Protein AF-X6MW07-F1 (afdb_monomer_lite)

Secondary structure (DSSP, 8-state):
-HHHHHHHHHHHHHHHS-GGGHHHHHHHHTHHHHHHH-TT----HHHHHHHHT----THHHHHHHHHHHHHHHHT--TTTTS------SS--TTSEEEEE--TTSHHHHHHHHHHHHTPPP-TTTEEE--TT--HHHHHHHHHHHHHHHHH-TT--PPPPEEEEE-GGGS-HHHHHHHHHHHIIIII-HHHHTT-TT-EEEEEES-TTSHHHHHTGGG----------S--HHHHHH-S--TTS-TT--S----SEEEE--SSTTSSHHHHHHHHHHHHHHH-S-EEEEEEEE-SSS--HHHHHHHHTTTSS--SSSGGG--HHHHHHHHHHTT--TT-EEEEEEEE-TT--TTHHHHHHHHHTS-EEE-SS-EEE--TTEEEEEE--S--TT-SS-HHHHHHHHHTTS----B-SPPPP--HHHHHHHHHHHHHHHTTTTSPP-HHHHHHHHHH-SS--------TTS-----HHHHHHHHHHH-HHHHHS-HHHHHHHHHHHHHHHHHHHH-HHHHTT-HHHHHHHHHHHHHHHHHHHHHT--HHHHHHHTT-TTHHHHHHHH--SPP----HHHHHT--S-----HHHHHHHHHHHHHHTT--GGGGGGTTSS--------

Structure (mmCIF, N/CA/C/O backbone):
data_AF-X6MW07-F1
#
_entry.id   AF-X6MW07-F1
#
loop_
_atom_site.group_PDB
_atom_site.id
_atom_site.type_symbol
_atom_site.label_atom_id
_atom_site.label_alt_id
_atom_site.label_comp_id
_atom_site.label_asym_id
_atom_site.label_entity_id
_atom_site.label_seq_id
_atom_site.pdbx_PDB_ins_code
_atom_site.Cartn_x
_atom_site.Cartn_y
_atom_site.Cartn_z
_atom_site.occupancy
_atom_site.B_iso_or_equiv
_atom_site.auth_seq_id
_atom_site.auth_comp_id
_atom_site.auth_asym_id
_atom_site.auth_atom_id
_atom_site.pdbx_PDB_model_num
ATOM 1 N N . MET A 1 1 ? 11.505 -10.870 -19.559 1.00 72.50 1 MET A N 1
ATOM 2 C CA . MET A 1 1 ? 10.864 -11.626 -20.668 1.00 72.50 1 MET A CA 1
ATOM 3 C C . MET A 1 1 ? 9.496 -12.184 -20.262 1.00 72.50 1 MET A C 1
ATOM 5 O O . MET A 1 1 ? 8.553 -12.052 -21.036 1.00 72.50 1 MET A O 1
ATOM 9 N N . ASN A 1 2 ? 9.369 -12.774 -19.064 1.00 83.75 2 ASN A N 1
ATOM 10 C CA . ASN A 1 2 ? 8.123 -13.396 -18.584 1.00 83.75 2 ASN A CA 1
ATOM 11 C C . ASN A 1 2 ? 6.935 -12.424 -18.538 1.00 83.75 2 ASN A C 1
ATOM 13 O O . ASN A 1 2 ? 5.861 -12.758 -19.025 1.00 83.75 2 ASN A O 1
ATOM 17 N N . GLU A 1 3 ? 7.149 -11.204 -18.037 1.00 86.38 3 GLU A N 1
ATOM 18 C CA . GLU A 1 3 ? 6.115 -10.163 -17.968 1.00 86.38 3 GLU A CA 1
ATOM 19 C C . GLU A 1 3 ? 5.529 -9.830 -19.350 1.00 86.38 3 GLU A C 1
ATOM 21 O O . GLU A 1 3 ? 4.316 -9.815 -19.522 1.00 86.38 3 GLU A O 1
ATOM 26 N N . MET A 1 4 ? 6.377 -9.647 -20.371 1.00 87.44 4 MET A N 1
ATOM 27 C CA . MET A 1 4 ? 5.910 -9.360 -21.735 1.00 87.44 4 MET A CA 1
ATOM 28 C C . MET A 1 4 ? 5.105 -10.520 -22.323 1.00 87.44 4 MET A C 1
ATOM 30 O O . MET A 1 4 ? 4.087 -10.299 -22.969 1.00 87.44 4 MET A O 1
ATOM 34 N N . GLN A 1 5 ? 5.549 -11.761 -22.107 1.00 88.25 5 GLN A N 1
ATOM 35 C CA . GLN A 1 5 ? 4.816 -12.941 -22.573 1.00 88.25 5 GLN A CA 1
ATOM 36 C C . GLN A 1 5 ? 3.463 -13.074 -21.875 1.00 88.25 5 GLN A C 1
ATOM 38 O O . GLN A 1 5 ? 2.484 -13.468 -22.505 1.00 88.25 5 GLN A O 1
ATOM 43 N N . GLN A 1 6 ? 3.404 -12.746 -20.585 1.00 89.69 6 GLN A N 1
ATOM 44 C CA . GLN A 1 6 ? 2.161 -12.758 -19.832 1.00 89.69 6 GLN A CA 1
ATOM 45 C C . GLN A 1 6 ? 1.206 -11.662 -20.315 1.00 89.69 6 GLN A C 1
ATOM 47 O O . GLN A 1 6 ? 0.035 -11.939 -20.548 1.00 89.69 6 GLN A O 1
ATOM 52 N N . LEU A 1 7 ? 1.722 -10.463 -20.588 1.00 91.00 7 LEU A N 1
ATOM 53 C CA . LEU A 1 7 ? 0.938 -9.356 -21.127 1.00 91.00 7 LEU A CA 1
ATOM 54 C C . LEU A 1 7 ? 0.335 -9.679 -22.501 1.00 91.00 7 LEU A C 1
ATOM 56 O O . LEU A 1 7 ? -0.823 -9.358 -22.742 1.00 91.00 7 LEU A O 1
ATOM 60 N N . VAL A 1 8 ? 1.084 -10.361 -23.376 1.00 92.31 8 VAL A N 1
ATOM 61 C CA . VAL A 1 8 ? 0.562 -10.880 -24.655 1.00 92.31 8 VAL A CA 1
ATOM 62 C C . VAL A 1 8 ? -0.608 -11.837 -24.413 1.00 92.31 8 VAL A C 1
ATOM 64 O O . VAL A 1 8 ? -1.676 -11.642 -24.984 1.00 92.31 8 VAL A O 1
ATOM 67 N N . LYS A 1 9 ? -0.453 -12.816 -23.509 1.00 92.19 9 LYS A N 1
ATOM 68 C CA . LYS A 1 9 ? -1.532 -13.763 -23.171 1.00 92.19 9 LYS A CA 1
ATOM 69 C C . LYS A 1 9 ? -2.768 -13.064 -22.609 1.00 92.19 9 LYS A C 1
ATOM 71 O O . LYS A 1 9 ? -3.886 -13.459 -22.928 1.00 92.19 9 LYS A O 1
ATOM 76 N N . ASP A 1 10 ? -2.577 -12.057 -21.762 1.00 93.94 10 ASP A N 1
ATOM 77 C CA . ASP A 1 10 ? -3.684 -11.310 -21.172 1.00 93.94 10 ASP A CA 1
ATOM 78 C C . ASP A 1 10 ? -4.391 -10.441 -22.221 1.00 93.94 10 ASP A C 1
ATOM 80 O O . ASP A 1 10 ? -5.620 -10.409 -22.242 1.00 93.94 10 ASP A O 1
ATOM 84 N N . LEU A 1 11 ? -3.656 -9.811 -23.144 1.00 94.75 11 LEU A N 1
ATOM 85 C CA . LEU A 1 11 ? -4.240 -9.096 -24.283 1.00 94.75 11 LEU A CA 1
ATOM 86 C C . LEU A 1 11 ? -5.064 -10.033 -25.174 1.00 94.75 11 LEU A C 1
ATOM 88 O O . LEU A 1 11 ? -6.227 -9.730 -25.438 1.00 94.75 11 LEU A O 1
ATOM 92 N N . ASP A 1 12 ? -4.497 -11.175 -25.576 1.00 93.94 12 ASP A N 1
ATOM 93 C CA . ASP A 1 12 ? -5.171 -12.189 -26.399 1.00 93.94 12 ASP A CA 1
ATOM 94 C C . ASP A 1 12 ? -6.454 -12.688 -25.732 1.00 93.94 12 ASP A C 1
ATOM 96 O O . ASP A 1 12 ? -7.514 -12.760 -26.359 1.00 93.94 12 ASP A O 1
ATOM 100 N N . TYR A 1 13 ? -6.381 -12.975 -24.431 1.00 94.62 13 TYR A N 1
ATOM 101 C CA . TYR A 1 13 ? -7.536 -13.399 -23.655 1.00 94.62 13 TYR A CA 1
ATOM 102 C C . TYR A 1 13 ? -8.627 -12.325 -23.609 1.00 94.62 13 TYR A C 1
ATOM 104 O O . TYR A 1 13 ? -9.806 -12.621 -23.808 1.00 94.62 13 TYR A O 1
ATOM 112 N N . ILE A 1 14 ? -8.256 -11.067 -23.362 1.00 96.00 14 ILE A N 1
ATOM 113 C CA . ILE A 1 14 ? -9.217 -9.966 -23.270 1.00 96.00 14 ILE A CA 1
ATOM 114 C C . ILE A 1 14 ? -9.922 -9.758 -24.611 1.00 96.00 14 ILE A C 1
ATOM 116 O O . ILE A 1 14 ? -11.151 -9.709 -24.642 1.00 96.00 14 ILE A O 1
ATOM 120 N N . VAL A 1 15 ? -9.183 -9.692 -25.725 1.00 95.38 15 VAL A N 1
ATOM 121 C CA . VAL A 1 15 ? -9.785 -9.425 -27.045 1.00 95.38 15 VAL A CA 1
ATOM 122 C C . VAL A 1 15 ? -10.627 -10.586 -27.583 1.00 95.38 15 VAL A C 1
ATOM 124 O O . VAL A 1 15 ? -11.489 -10.353 -28.436 1.00 95.38 15 VAL A O 1
ATOM 127 N N . ALA A 1 16 ? -10.406 -11.807 -27.078 1.00 94.25 16 ALA A N 1
ATOM 128 C CA . ALA A 1 16 ? -11.223 -12.984 -27.371 1.00 94.25 16 ALA A CA 1
ATOM 129 C C . ALA A 1 16 ? -12.599 -12.959 -26.678 1.00 94.25 16 ALA A C 1
ATOM 131 O O . ALA A 1 16 ? -13.524 -13.632 -27.133 1.00 94.25 16 ALA A O 1
ATOM 132 N N . ASN A 1 17 ? -12.753 -12.180 -25.602 1.00 94.62 17 ASN A N 1
ATOM 133 C CA . ASN A 1 17 ? -14.025 -11.991 -24.908 1.00 94.62 17 ASN A CA 1
ATOM 134 C C . ASN A 1 17 ? -14.870 -10.870 -25.541 1.00 94.62 17 ASN A C 1
ATOM 136 O O . ASN A 1 17 ? -14.386 -10.058 -26.338 1.00 94.62 17 ASN A O 1
ATOM 140 N N . GLU A 1 18 ? -16.152 -10.804 -25.169 1.00 93.56 18 GLU A N 1
ATOM 141 C CA . GLU A 1 18 ? -17.053 -9.735 -25.608 1.00 93.56 18 GLU A CA 1
ATOM 142 C C . GLU A 1 18 ? -16.561 -8.354 -25.150 1.00 93.56 18 GLU A C 1
ATOM 144 O O . GLU A 1 18 ? -16.047 -8.188 -24.041 1.00 93.56 18 GLU A O 1
ATOM 149 N N . THR A 1 19 ? -16.775 -7.336 -25.989 1.00 94.19 19 THR A N 1
ATOM 150 C CA . THR A 1 19 ? -16.270 -5.970 -25.764 1.00 94.19 19 THR A CA 1
ATOM 151 C C . THR A 1 19 ? -16.767 -5.342 -24.466 1.00 94.19 19 THR A C 1
ATOM 153 O O . THR A 1 19 ? -16.089 -4.488 -23.907 1.00 94.19 19 THR A O 1
ATOM 156 N N . GLN A 1 20 ? -17.919 -5.778 -23.947 1.00 93.31 20 GLN A N 1
ATOM 157 C CA . GLN A 1 20 ? -18.452 -5.295 -22.671 1.00 93.31 20 GLN A CA 1
ATOM 158 C C . GLN A 1 20 ? -17.577 -5.661 -21.457 1.00 93.31 20 GLN A C 1
ATOM 160 O O . GLN A 1 20 ? -17.646 -4.984 -20.435 1.00 93.31 20 GLN A O 1
ATOM 165 N N . TYR A 1 21 ? -16.728 -6.690 -21.568 1.00 93.81 21 TYR A N 1
ATOM 166 C CA . TYR A 1 21 ? -15.817 -7.118 -20.497 1.00 93.81 21 TYR A CA 1
ATOM 167 C C . TYR A 1 21 ? -14.394 -6.574 -20.649 1.00 93.81 21 TYR A C 1
ATOM 169 O O . TYR A 1 21 ? -13.555 -6.768 -19.768 1.00 93.81 21 TYR A O 1
ATOM 177 N N . TRP A 1 22 ? -14.097 -5.895 -21.756 1.00 95.31 22 TRP A N 1
ATOM 178 C CA . TRP A 1 22 ? -12.753 -5.393 -22.027 1.00 95.31 22 TRP A CA 1
ATOM 179 C C . TRP A 1 22 ? -12.302 -4.390 -20.975 1.00 95.31 22 TRP A C 1
ATOM 181 O O . TRP A 1 22 ? -11.199 -4.508 -20.445 1.00 95.31 22 TRP A O 1
ATOM 191 N N . ASP A 1 23 ? -13.172 -3.450 -20.620 1.00 94.44 23 ASP A N 1
ATOM 192 C CA . ASP A 1 23 ? -12.853 -2.391 -19.665 1.00 94.44 23 ASP A CA 1
ATOM 193 C C . ASP A 1 23 ? -12.492 -2.953 -18.287 1.00 94.44 23 ASP A C 1
ATOM 195 O O . ASP A 1 23 ? -11.492 -2.544 -17.702 1.00 94.44 23 ASP A O 1
ATOM 199 N N . ILE A 1 24 ? -13.271 -3.918 -17.790 1.00 95.06 24 ILE A N 1
ATOM 200 C CA . ILE A 1 24 ? -13.089 -4.498 -16.453 1.00 95.06 24 ILE A CA 1
ATOM 201 C C . ILE A 1 24 ? -11.894 -5.449 -16.365 1.00 95.06 24 ILE A C 1
ATOM 203 O O . ILE A 1 24 ? -11.223 -5.507 -15.339 1.00 95.06 24 ILE A O 1
ATOM 207 N N . LEU A 1 25 ? -11.596 -6.205 -17.422 1.00 95.94 25 LEU A N 1
ATOM 208 C CA . LEU A 1 25 ? -10.403 -7.048 -17.429 1.00 95.94 25 LEU A CA 1
ATOM 209 C C . LEU A 1 25 ? -9.151 -6.178 -17.592 1.00 95.94 25 LEU A C 1
ATOM 211 O O . LEU A 1 25 ? -8.184 -6.298 -16.838 1.00 95.94 25 LEU A O 1
ATOM 215 N N . SER A 1 26 ? -9.181 -5.249 -18.544 1.00 95.75 26 SER A N 1
ATOM 216 C CA . SER A 1 26 ? -8.020 -4.424 -18.858 1.00 95.75 26 SER A CA 1
ATOM 217 C C . SER A 1 26 ? -7.656 -3.428 -17.760 1.00 95.75 26 SER A C 1
ATOM 219 O O . SER A 1 26 ? -6.470 -3.138 -17.604 1.00 95.75 26 SER A O 1
ATOM 221 N N . SER A 1 27 ? -8.615 -2.961 -16.951 1.00 94.81 27 SER A N 1
ATOM 222 C CA . SER A 1 27 ? -8.353 -2.057 -15.822 1.00 94.81 27 SER A CA 1
ATOM 223 C C . SER A 1 27 ? -7.400 -2.641 -14.779 1.00 94.81 27 SER A C 1
ATOM 225 O O . SER A 1 27 ? -6.695 -1.873 -14.127 1.00 94.81 27 SER A O 1
ATOM 227 N N . LYS A 1 28 ? -7.344 -3.974 -14.638 1.00 93.94 28 LYS A N 1
ATOM 228 C CA . LYS A 1 28 ? -6.365 -4.661 -13.781 1.00 93.94 28 LYS A CA 1
ATOM 229 C C . LYS A 1 28 ? -5.136 -5.132 -14.553 1.00 93.94 28 LYS A C 1
ATOM 231 O O . LYS A 1 28 ? -4.023 -4.929 -14.087 1.00 93.94 28 LYS A O 1
ATOM 236 N N . TYR A 1 29 ? -5.323 -5.767 -15.709 1.00 94.62 29 TYR A N 1
ATOM 237 C CA . TYR A 1 29 ? -4.236 -6.521 -16.347 1.00 94.62 29 TYR A CA 1
ATOM 238 C C . TYR A 1 29 ? -3.437 -5.740 -17.390 1.00 94.62 29 TYR A C 1
ATOM 240 O O . TYR A 1 29 ? -2.322 -6.136 -17.696 1.00 94.62 29 TYR A O 1
ATOM 248 N N . ILE A 1 30 ? -3.967 -4.643 -17.941 1.00 95.25 30 ILE A N 1
ATOM 249 C CA . ILE A 1 30 ? -3.314 -3.894 -19.032 1.00 95.25 30 ILE A CA 1
ATOM 250 C C . ILE A 1 30 ? -3.020 -2.453 -18.614 1.00 95.25 30 ILE A C 1
ATOM 252 O O . ILE A 1 30 ? -1.904 -1.964 -18.787 1.00 95.25 30 ILE A O 1
ATOM 256 N N . VAL A 1 31 ? -4.011 -1.763 -18.045 1.00 95.19 31 VAL A N 1
ATOM 257 C CA . VAL A 1 31 ? -3.924 -0.337 -17.703 1.00 95.19 31 VAL A CA 1
ATOM 258 C C . VAL A 1 31 ? -2.749 -0.029 -16.763 1.00 95.19 31 VAL A C 1
ATOM 260 O O . VAL A 1 31 ? -1.999 0.887 -17.099 1.00 95.19 31 VAL A O 1
ATOM 263 N N . PRO A 1 32 ? -2.479 -0.790 -15.681 1.00 94.00 32 PRO A N 1
ATOM 264 C CA . PRO A 1 32 ? -1.323 -0.520 -14.820 1.00 94.00 32 PRO A CA 1
ATOM 265 C C . PRO A 1 32 ? 0.025 -0.578 -15.550 1.00 94.00 32 PRO A C 1
ATOM 267 O O . PRO A 1 32 ? 0.938 0.168 -15.199 1.00 94.00 32 PRO A O 1
ATOM 270 N N . PHE A 1 33 ? 0.160 -1.410 -16.589 1.00 91.62 33 PHE A N 1
ATOM 271 C CA . PHE A 1 33 ? 1.374 -1.465 -17.411 1.00 91.62 33 PHE A CA 1
ATOM 272 C C . PHE A 1 33 ? 1.490 -0.245 -18.322 1.00 91.62 33 PHE A C 1
ATOM 274 O O . PHE A 1 33 ? 2.561 0.353 -18.422 1.00 91.62 33 PHE A O 1
ATOM 281 N N . LEU A 1 34 ? 0.384 0.168 -18.948 1.00 92.56 34 LEU A N 1
ATOM 282 C CA . LEU A 1 34 ? 0.344 1.391 -19.756 1.00 92.56 34 LEU A CA 1
ATOM 283 C C . LEU A 1 34 ? 0.649 2.632 -18.907 1.00 92.56 34 LEU A C 1
ATOM 285 O O . LEU A 1 34 ? 1.353 3.530 -19.362 1.00 92.56 34 LEU A O 1
ATOM 289 N N . GLN A 1 35 ? 0.201 2.642 -17.651 1.00 92.69 35 GLN A N 1
ATOM 290 C CA . GLN A 1 35 ? 0.446 3.723 -16.697 1.00 92.69 35 GLN A CA 1
ATOM 291 C C . GLN A 1 35 ? 1.916 3.873 -16.292 1.00 92.69 35 GLN A C 1
ATOM 293 O O . GLN A 1 35 ? 2.315 4.952 -15.854 1.00 92.69 35 GLN A O 1
ATOM 298 N N . ARG A 1 36 ? 2.757 2.849 -16.507 1.00 88.31 36 ARG A N 1
ATOM 299 C CA . ARG A 1 36 ? 4.215 3.013 -16.397 1.00 88.31 36 ARG A CA 1
ATOM 300 C C . ARG A 1 36 ? 4.767 3.954 -17.471 1.00 88.31 36 ARG A C 1
ATOM 302 O O . ARG A 1 36 ? 5.727 4.662 -17.193 1.00 88.31 36 ARG A O 1
ATOM 309 N N . LEU A 1 37 ? 4.177 3.937 -18.671 1.00 86.56 37 LEU A N 1
ATOM 310 C CA . LEU A 1 37 ? 4.594 4.736 -19.831 1.00 86.56 37 LEU A CA 1
ATOM 311 C C . LEU A 1 37 ? 3.934 6.121 -19.850 1.00 86.56 37 LEU A C 1
ATOM 313 O O . LEU A 1 37 ? 4.536 7.093 -20.302 1.00 86.56 37 LEU A O 1
ATOM 317 N N . ASP A 1 38 ? 2.690 6.215 -19.382 1.00 87.94 38 ASP A N 1
ATOM 318 C CA . ASP A 1 38 ? 1.949 7.469 -19.228 1.00 87.94 38 ASP A CA 1
ATOM 319 C C . ASP A 1 38 ? 0.938 7.350 -18.079 1.00 87.94 38 ASP A C 1
ATOM 321 O O . ASP A 1 38 ? -0.093 6.682 -18.197 1.00 87.94 38 ASP A O 1
ATOM 325 N N . TYR A 1 39 ? 1.213 8.046 -16.973 1.00 86.81 39 TYR A N 1
ATOM 326 C CA . TYR A 1 39 ? 0.398 7.988 -15.753 1.00 86.81 39 TYR A CA 1
ATOM 327 C C . TYR A 1 39 ? -1.045 8.489 -15.952 1.00 86.81 39 TYR A C 1
ATOM 329 O O . TYR A 1 39 ? -1.907 8.243 -15.106 1.00 86.81 39 TYR A O 1
ATOM 337 N N . GLN A 1 40 ? -1.327 9.217 -17.040 1.00 87.56 40 GLN A N 1
ATOM 338 C CA . GLN A 1 40 ? -2.657 9.762 -17.325 1.00 87.56 40 GLN A CA 1
ATOM 339 C C . GLN A 1 40 ? -3.604 8.737 -17.954 1.00 87.56 40 GLN A C 1
ATOM 341 O O . GLN A 1 40 ? -4.809 8.986 -18.020 1.00 87.56 40 GLN A O 1
ATOM 346 N N . ILE A 1 41 ? -3.097 7.588 -18.405 1.00 90.94 41 ILE A N 1
ATOM 347 C CA . ILE A 1 41 ? -3.918 6.566 -19.053 1.00 90.94 41 ILE A CA 1
ATOM 348 C C . ILE A 1 41 ? -4.901 5.971 -18.044 1.00 90.94 41 ILE A C 1
ATOM 350 O O . ILE A 1 41 ? -4.516 5.489 -16.985 1.00 90.94 41 ILE A O 1
ATOM 354 N N . GLN A 1 42 ? -6.187 6.000 -18.389 1.00 89.06 42 GLN A N 1
ATOM 355 C CA . GLN A 1 42 ? -7.288 5.412 -17.607 1.00 89.06 42 GLN A CA 1
ATOM 356 C C . GLN A 1 42 ? -8.153 4.462 -18.453 1.00 89.06 42 GLN A C 1
ATOM 358 O O . GLN A 1 42 ? -9.145 3.901 -17.977 1.00 89.06 42 GLN A O 1
ATOM 363 N N . ASP A 1 43 ? -7.816 4.318 -19.732 1.00 90.19 43 ASP A N 1
ATOM 364 C CA . ASP A 1 43 ? -8.540 3.523 -20.711 1.00 90.19 43 ASP A CA 1
ATOM 365 C C . ASP A 1 43 ? -7.542 2.848 -21.659 1.00 90.19 43 ASP A C 1
ATOM 367 O O . ASP A 1 43 ? -6.579 3.470 -22.105 1.00 90.19 43 ASP A O 1
ATOM 371 N N . SER A 1 44 ? -7.774 1.569 -21.942 1.00 93.81 44 SER A N 1
ATOM 372 C CA . SER A 1 44 ? -6.955 0.759 -22.843 1.00 93.81 44 SER A CA 1
ATOM 373 C C . SER A 1 44 ? -7.670 0.421 -24.156 1.00 93.81 44 SER A C 1
ATOM 375 O O . SER A 1 44 ? -7.094 -0.281 -24.985 1.00 93.81 44 SER A O 1
ATOM 377 N N . SER A 1 45 ? -8.883 0.938 -24.386 1.00 93.69 45 SER A N 1
ATOM 378 C CA . SER A 1 45 ? -9.713 0.647 -25.563 1.00 93.69 45 SER A CA 1
ATOM 379 C C . SER A 1 45 ? -8.945 0.751 -26.885 1.00 93.69 45 SER A C 1
ATOM 381 O O . SER A 1 45 ? -8.964 -0.183 -27.687 1.00 93.69 45 SER A O 1
ATOM 383 N N . GLN A 1 46 ? -8.189 1.836 -27.096 1.00 93.19 46 GLN A N 1
ATOM 384 C CA . GLN A 1 46 ? -7.355 2.011 -28.290 1.00 93.19 46 GLN A CA 1
ATOM 385 C C . GLN A 1 46 ? -6.311 0.893 -28.431 1.00 93.19 46 GLN A C 1
ATOM 387 O O . GLN A 1 46 ? -6.138 0.356 -29.522 1.00 93.19 46 GLN A O 1
ATOM 392 N N . VAL A 1 47 ? -5.630 0.534 -27.340 1.00 94.38 47 VAL A N 1
ATOM 393 C CA . VAL A 1 47 ? -4.617 -0.531 -27.331 1.00 94.38 47 VAL A CA 1
ATOM 394 C C . VAL A 1 47 ? -5.258 -1.880 -27.654 1.00 94.38 47 VAL A C 1
ATOM 396 O O . VAL A 1 47 ? -4.734 -2.604 -28.494 1.00 94.38 47 VAL A O 1
ATOM 399 N N . LEU A 1 48 ? -6.414 -2.190 -27.062 1.00 95.44 48 LEU A N 1
ATOM 400 C CA . LEU A 1 48 ? -7.141 -3.438 -27.310 1.00 95.44 48 LEU A CA 1
ATOM 401 C C . LEU A 1 48 ? -7.667 -3.535 -28.746 1.00 95.44 48 LEU A C 1
ATOM 403 O O . LEU A 1 48 ? -7.564 -4.590 -29.367 1.00 95.44 48 LEU A O 1
ATOM 407 N N . HIS A 1 49 ? -8.189 -2.442 -29.307 1.00 94.38 49 HIS A N 1
ATOM 408 C CA . HIS A 1 49 ? -8.613 -2.405 -30.707 1.00 94.38 49 HIS A CA 1
ATOM 409 C C . HIS A 1 49 ? -7.433 -2.555 -31.672 1.00 94.38 49 HIS A C 1
ATOM 411 O O . HIS A 1 49 ? -7.539 -3.291 -32.651 1.00 94.38 49 HIS A O 1
ATOM 417 N N . GLU A 1 50 ? -6.307 -1.883 -31.408 1.00 93.75 50 GLU A N 1
ATOM 418 C CA . GLU A 1 50 ? -5.092 -2.040 -32.214 1.00 93.75 50 GLU A CA 1
ATOM 419 C C . GLU A 1 50 ? -4.525 -3.462 -32.118 1.00 93.75 50 GLU A C 1
ATOM 421 O O . GLU A 1 50 ? -4.101 -3.995 -33.144 1.00 93.75 50 GLU A O 1
ATOM 426 N N . TRP A 1 51 ? -4.570 -4.078 -30.930 1.00 94.19 51 TRP A N 1
ATOM 427 C CA . TRP A 1 51 ? -4.145 -5.460 -30.695 1.00 94.19 51 TRP A CA 1
ATOM 428 C C . TRP A 1 51 ? -5.046 -6.476 -31.400 1.00 94.19 51 TRP A C 1
ATOM 430 O O . TRP A 1 51 ? -4.552 -7.330 -32.122 1.00 94.19 51 TRP A O 1
ATOM 440 N N . LYS A 1 52 ? -6.375 -6.351 -31.282 1.00 91.00 52 LYS A N 1
ATOM 441 C CA . LYS A 1 52 ? -7.344 -7.264 -31.921 1.00 91.00 52 LYS A CA 1
ATOM 442 C C . LYS A 1 52 ? -7.190 -7.347 -33.441 1.00 91.00 52 LYS A C 1
ATOM 444 O O . LYS A 1 52 ? -7.527 -8.361 -34.043 1.00 91.00 52 LYS A O 1
ATOM 449 N N . ASN A 1 53 ? -6.724 -6.270 -34.066 1.00 84.88 53 ASN A N 1
ATOM 450 C CA . ASN A 1 53 ? -6.512 -6.214 -35.510 1.00 84.88 53 ASN A CA 1
ATOM 451 C C . ASN A 1 53 ? -5.206 -6.888 -35.956 1.00 84.88 53 ASN A C 1
ATOM 453 O O . ASN A 1 53 ? -4.920 -6.919 -37.154 1.00 84.88 53 ASN A O 1
ATOM 457 N N . GLN A 1 54 ? -4.412 -7.397 -35.016 1.00 82.69 54 GLN A N 1
ATOM 458 C CA . GLN A 1 54 ? -3.194 -8.122 -35.308 1.00 82.69 54 GLN A CA 1
ATOM 459 C C . GLN A 1 54 ? -3.449 -9.624 -35.452 1.00 82.69 54 GLN A C 1
ATOM 461 O O . GLN A 1 54 ? -4.173 -10.225 -34.667 1.00 82.69 54 GLN A O 1
ATOM 466 N N . ASN A 1 55 ? -2.795 -10.242 -36.435 1.00 64.50 55 ASN A N 1
ATOM 467 C CA . ASN A 1 55 ? -2.780 -11.693 -36.631 1.00 64.50 55 ASN A CA 1
ATOM 468 C C . ASN A 1 55 ? -1.337 -12.193 -36.505 1.00 64.50 55 ASN A C 1
ATOM 470 O O . ASN A 1 55 ? -0.704 -12.545 -37.507 1.00 64.50 55 ASN A O 1
ATOM 474 N N . SER A 1 56 ? -0.784 -12.168 -35.294 1.00 65.88 56 SER A N 1
ATOM 475 C CA . SER A 1 56 ? 0.609 -12.544 -35.067 1.00 65.88 56 SER A CA 1
ATOM 476 C C . SER A 1 56 ? 0.759 -13.605 -33.980 1.00 65.88 56 SER A C 1
ATOM 478 O O . SER A 1 56 ? 0.287 -13.456 -32.859 1.00 65.88 56 SER A O 1
ATOM 480 N N . GLU A 1 57 ? 1.463 -14.687 -34.319 1.00 71.06 57 GLU A N 1
ATOM 481 C CA . GLU A 1 57 ? 1.888 -15.715 -33.368 1.00 71.06 57 GLU A CA 1
ATOM 482 C C . GLU A 1 57 ? 3.387 -15.564 -33.044 1.00 71.06 57 GLU A C 1
ATOM 484 O O . GLU A 1 57 ? 4.212 -15.199 -33.895 1.00 71.06 57 GLU A O 1
ATOM 489 N N . GLY A 1 58 ? 3.765 -15.890 -31.806 1.00 69.38 58 GLY A N 1
ATOM 490 C CA . GLY A 1 58 ? 5.160 -16.003 -31.373 1.00 69.38 58 GLY A CA 1
ATOM 491 C C . GLY A 1 58 ? 5.920 -14.670 -31.313 1.00 69.38 58 GLY A C 1
ATOM 492 O O . GLY A 1 58 ? 5.457 -13.688 -30.743 1.00 69.38 58 GLY A O 1
ATOM 493 N N . MET A 1 59 ? 7.136 -14.621 -31.875 1.00 65.44 59 MET A N 1
ATOM 494 C CA . MET A 1 59 ? 8.005 -13.425 -31.814 1.00 65.44 59 MET A CA 1
ATOM 495 C C . MET A 1 59 ? 7.421 -12.200 -32.532 1.00 65.44 59 MET A C 1
ATOM 497 O O . MET A 1 59 ? 7.808 -11.072 -32.227 1.00 65.44 59 MET A O 1
ATOM 501 N N . ARG A 1 60 ? 6.487 -12.396 -33.473 1.00 78.56 60 ARG A N 1
ATOM 502 C CA . ARG A 1 60 ? 5.797 -11.280 -34.137 1.00 78.56 60 ARG A CA 1
ATOM 503 C C . ARG A 1 60 ? 4.878 -10.529 -33.170 1.00 78.56 60 ARG A C 1
ATOM 505 O O . ARG A 1 60 ? 4.830 -9.305 -33.244 1.00 78.56 60 ARG A O 1
ATOM 512 N N . SER A 1 61 ? 4.283 -11.226 -32.201 1.00 84.31 61 SER A N 1
ATOM 513 C CA . SER A 1 61 ? 3.438 -10.629 -31.162 1.00 84.31 61 SER A CA 1
ATOM 514 C C . SER A 1 61 ? 4.234 -9.662 -30.275 1.00 84.31 61 SER A C 1
ATOM 516 O O . SER A 1 61 ? 3.746 -8.592 -29.926 1.00 84.31 61 SER A O 1
ATOM 518 N N . LEU A 1 62 ? 5.505 -9.967 -29.974 1.00 87.81 62 LEU A N 1
ATOM 519 C CA . LEU A 1 62 ? 6.378 -9.055 -29.217 1.00 87.81 62 LEU A CA 1
ATOM 520 C C . LEU A 1 62 ? 6.754 -7.799 -30.009 1.00 87.81 62 LEU A C 1
ATOM 522 O O . LEU A 1 62 ? 6.810 -6.706 -29.447 1.00 87.81 62 LEU A O 1
ATOM 526 N N . HIS A 1 63 ? 7.015 -7.945 -31.309 1.00 88.38 63 HIS A N 1
ATOM 527 C CA . HIS A 1 63 ? 7.298 -6.802 -32.173 1.00 88.38 63 HIS A CA 1
ATOM 528 C C . HIS A 1 63 ? 6.089 -5.863 -32.250 1.00 88.38 63 HIS A C 1
ATOM 530 O O . HIS A 1 63 ? 6.232 -4.654 -32.079 1.00 88.38 63 HIS A O 1
ATOM 536 N N . GLU A 1 64 ? 4.892 -6.411 -32.452 1.00 90.62 64 GLU A N 1
ATOM 537 C CA . GLU A 1 64 ? 3.661 -5.622 -32.517 1.00 90.62 64 GLU A CA 1
ATOM 538 C C . GLU A 1 64 ? 3.293 -4.986 -31.179 1.00 90.62 64 GLU A C 1
ATOM 540 O O . GLU A 1 64 ? 2.926 -3.808 -31.156 1.00 90.62 64 GLU A O 1
ATOM 545 N N . LEU A 1 65 ? 3.491 -5.699 -30.064 1.00 91.31 65 LEU A N 1
ATOM 546 C CA . LEU A 1 65 ? 3.374 -5.125 -28.723 1.00 91.31 65 LEU A CA 1
ATOM 547 C C . LEU A 1 65 ? 4.300 -3.911 -28.587 1.00 91.31 65 LEU A C 1
ATOM 549 O O . LEU A 1 65 ? 3.865 -2.834 -28.179 1.00 91.31 65 LEU A O 1
ATOM 553 N N . GLY A 1 66 ? 5.559 -4.061 -29.012 1.00 89.88 66 GLY A N 1
ATOM 554 C CA . GLY A 1 66 ? 6.537 -2.979 -29.058 1.00 89.88 66 GLY A CA 1
ATOM 555 C C . GLY A 1 66 ? 6.078 -1.795 -29.914 1.00 89.88 66 GLY A C 1
ATOM 556 O O . GLY A 1 66 ? 6.204 -0.648 -29.483 1.00 89.88 66 GLY A O 1
ATOM 557 N N . CYS A 1 67 ? 5.495 -2.041 -31.092 1.00 89.88 67 CYS A N 1
ATOM 558 C CA . CYS A 1 67 ? 4.951 -0.988 -31.953 1.00 89.88 67 CYS A CA 1
ATOM 559 C C . CYS A 1 67 ? 3.791 -0.234 -31.292 1.00 89.88 67 CYS A C 1
ATOM 561 O O . CYS A 1 67 ? 3.774 0.998 -31.316 1.00 89.88 67 CYS A O 1
ATOM 563 N N . ILE A 1 68 ? 2.831 -0.943 -30.693 1.00 92.12 68 ILE A N 1
ATOM 564 C CA . ILE A 1 68 ? 1.670 -0.330 -30.034 1.00 92.12 68 ILE A CA 1
ATOM 565 C C . ILE A 1 68 ? 2.130 0.493 -28.826 1.00 92.12 68 ILE A C 1
ATOM 567 O O . ILE A 1 68 ? 1.763 1.660 -28.686 1.00 92.12 68 ILE A O 1
ATOM 571 N N . PHE A 1 69 ? 3.008 -0.066 -27.992 1.00 90.25 69 PHE A N 1
ATOM 572 C CA . PHE A 1 69 ? 3.487 0.599 -26.779 1.00 90.25 69 PHE A CA 1
ATOM 573 C C . PHE A 1 69 ? 4.408 1.775 -27.108 1.00 90.25 69 PHE A C 1
ATOM 575 O O . PHE A 1 69 ? 4.400 2.785 -26.406 1.00 90.25 69 PHE A O 1
ATOM 582 N N . SER A 1 70 ? 5.146 1.706 -28.220 1.00 86.62 70 SER A N 1
ATOM 583 C CA . SER A 1 70 ? 5.897 2.847 -28.741 1.00 86.62 70 SER A CA 1
ATOM 584 C C . SER A 1 70 ? 4.970 4.017 -29.080 1.00 86.62 70 SER A C 1
ATOM 586 O O . SER A 1 70 ? 5.265 5.138 -28.677 1.00 86.62 70 SER A O 1
ATOM 588 N N . LYS A 1 71 ? 3.813 3.781 -29.718 1.00 88.75 71 LYS A N 1
ATOM 589 C CA . LYS A 1 71 ? 2.829 4.850 -29.983 1.00 88.75 71 LYS A CA 1
ATOM 590 C C . LYS A 1 71 ? 2.276 5.457 -28.697 1.00 88.75 71 LYS A C 1
ATOM 592 O O . LYS A 1 71 ? 2.115 6.673 -28.636 1.00 88.75 71 LYS A O 1
ATOM 597 N N . VAL A 1 72 ? 1.982 4.626 -27.694 1.00 89.12 72 VAL A N 1
ATOM 598 C CA . VAL A 1 72 ? 1.534 5.090 -26.371 1.00 89.12 72 VAL A CA 1
ATOM 599 C C . VAL A 1 72 ? 2.597 5.999 -25.759 1.00 89.12 72 VAL A C 1
ATOM 601 O O . VAL A 1 72 ? 2.311 7.141 -25.412 1.00 89.12 72 VAL A O 1
ATOM 604 N N . ARG A 1 73 ? 3.850 5.538 -25.735 1.00 83.50 73 ARG A N 1
ATOM 605 C CA . ARG A 1 73 ? 4.985 6.301 -25.212 1.00 83.50 73 ARG A CA 1
ATOM 606 C C . ARG A 1 73 ? 5.214 7.617 -25.959 1.00 83.50 73 ARG A C 1
ATOM 608 O O . ARG A 1 73 ? 5.473 8.623 -25.317 1.00 83.50 73 ARG A O 1
ATOM 615 N N . MET A 1 74 ? 5.103 7.635 -27.288 1.00 80.69 74 MET A N 1
ATOM 616 C CA . MET A 1 74 ? 5.278 8.857 -28.093 1.00 80.69 74 MET A CA 1
ATOM 617 C C . MET A 1 74 ? 4.196 9.914 -27.838 1.00 80.69 74 MET A C 1
ATOM 619 O O . MET A 1 74 ? 4.422 11.088 -28.108 1.00 80.69 74 MET A O 1
ATOM 623 N N . LYS A 1 75 ? 3.020 9.508 -27.346 1.00 84.00 75 LYS A N 1
ATOM 624 C CA . LYS A 1 75 ? 1.929 10.414 -26.956 1.00 84.00 75 LYS A CA 1
ATOM 625 C C . LYS A 1 75 ? 1.968 10.795 -25.473 1.00 84.00 75 LYS A C 1
ATOM 627 O O . LYS A 1 75 ? 1.146 11.607 -25.053 1.00 84.00 75 LYS A O 1
ATOM 632 N N . SER A 1 76 ? 2.867 10.181 -24.700 1.00 81.12 76 SER A N 1
ATOM 633 C CA . SER A 1 76 ? 2.963 10.380 -23.259 1.00 81.12 76 SER A CA 1
ATOM 634 C C . SER A 1 76 ? 3.314 11.822 -22.943 1.00 81.12 76 SER A C 1
ATOM 636 O O . SER A 1 76 ? 4.279 12.367 -23.474 1.00 81.12 76 SER A O 1
ATOM 638 N N . LYS A 1 77 ? 2.558 12.413 -22.018 1.00 76.00 77 LYS A N 1
ATOM 639 C CA . LYS A 1 77 ? 2.806 13.777 -21.531 1.00 76.00 77 LYS A CA 1
ATOM 640 C C . LYS A 1 77 ? 3.701 13.816 -20.299 1.00 76.00 77 LYS A C 1
ATOM 642 O O . LYS A 1 77 ? 3.770 14.837 -19.602 1.00 76.00 77 LYS A O 1
ATOM 647 N N . ASN A 1 78 ? 4.360 12.701 -19.982 1.00 74.31 78 ASN A N 1
ATOM 648 C CA . ASN A 1 78 ? 5.307 12.634 -18.880 1.00 74.31 78 ASN A CA 1
ATOM 649 C C . ASN A 1 78 ? 6.339 13.760 -19.040 1.00 74.31 78 ASN A C 1
ATOM 651 O O . ASN A 1 78 ? 7.056 13.831 -20.031 1.00 74.31 78 ASN A O 1
ATOM 655 N N . ASN A 1 79 ? 6.415 14.641 -18.040 1.00 62.25 79 ASN A N 1
ATOM 656 C CA . ASN A 1 79 ? 7.396 15.725 -17.950 1.00 62.25 79 ASN A CA 1
ATOM 657 C C . ASN A 1 79 ? 7.311 16.842 -19.023 1.00 62.25 79 ASN A C 1
ATOM 659 O O . ASN A 1 79 ? 8.213 17.678 -19.073 1.00 62.25 79 ASN A O 1
ATOM 663 N N . GLU A 1 80 ? 6.228 16.940 -19.810 1.00 64.38 80 GLU A N 1
ATOM 664 C CA . GLU A 1 80 ? 6.037 18.027 -20.800 1.00 64.38 80 GLU A CA 1
ATOM 665 C C . GLU A 1 80 ? 5.861 19.423 -20.164 1.00 64.38 80 GLU A C 1
ATOM 667 O O . GLU A 1 80 ? 6.316 20.423 -20.711 1.00 64.38 80 GLU A O 1
ATOM 672 N N . ASN A 1 81 ? 5.227 19.512 -18.988 1.00 54.31 81 ASN A N 1
ATOM 673 C CA . ASN A 1 81 ? 4.805 20.786 -18.374 1.00 54.31 81 ASN A CA 1
ATOM 674 C C . ASN A 1 81 ? 5.850 21.439 -17.447 1.00 54.31 81 ASN A C 1
ATOM 676 O O . ASN A 1 81 ? 5.515 22.328 -16.663 1.00 54.31 81 ASN A O 1
ATOM 680 N N . VAL A 1 82 ? 7.108 20.994 -17.473 1.00 54.47 82 VAL A N 1
ATOM 681 C CA . VAL A 1 82 ? 8.112 21.438 -16.496 1.00 54.47 82 VAL A CA 1
ATOM 682 C C . VAL A 1 82 ? 8.890 22.658 -17.017 1.00 54.47 82 VAL A C 1
ATOM 684 O O . VAL A 1 82 ? 9.512 22.554 -18.074 1.00 54.47 82 VAL A O 1
ATOM 687 N N . PRO A 1 83 ? 8.994 23.774 -16.266 1.00 51.84 83 PRO A N 1
ATOM 688 C CA . PRO A 1 83 ? 9.672 25.000 -16.712 1.00 51.84 83 PRO A CA 1
ATOM 689 C C . PRO A 1 83 ? 11.126 24.771 -17.161 1.00 51.84 83 PRO A C 1
ATOM 691 O O . PRO A 1 83 ? 11.896 24.114 -16.466 1.00 51.84 83 PRO A O 1
ATOM 694 N N . ASN A 1 84 ? 11.515 25.325 -18.316 1.00 48.53 84 ASN A N 1
ATOM 695 C CA . ASN A 1 84 ? 12.810 25.148 -19.007 1.00 48.53 84 ASN A CA 1
ATOM 696 C C . ASN A 1 84 ? 14.050 25.742 -18.296 1.00 48.53 84 ASN A C 1
ATOM 698 O O . ASN A 1 84 ? 14.988 26.191 -18.949 1.00 48.53 84 ASN A O 1
ATOM 702 N N . SER A 1 85 ? 14.109 25.752 -16.966 1.00 48.97 85 SER A N 1
ATOM 703 C CA . SER A 1 85 ? 15.305 26.176 -16.236 1.00 48.97 85 SER A CA 1
ATOM 704 C C . SER A 1 85 ? 16.218 24.981 -15.959 1.00 48.97 85 SER A C 1
ATOM 706 O O . SER A 1 85 ? 16.211 24.420 -14.867 1.00 48.97 85 SER A O 1
ATOM 708 N N . PHE A 1 86 ? 17.016 24.579 -16.950 1.00 48.94 86 PHE A N 1
ATOM 709 C CA . PHE A 1 86 ? 18.203 23.766 -16.683 1.00 48.94 86 PHE A CA 1
ATOM 710 C C . PHE A 1 86 ? 19.249 24.665 -16.024 1.00 48.94 86 PHE A C 1
ATOM 712 O O . PHE A 1 86 ? 19.999 25.354 -16.707 1.00 48.94 86 PHE A O 1
ATOM 719 N N . SER A 1 87 ? 19.297 24.680 -14.697 1.00 46.75 87 SER A N 1
ATOM 720 C CA . SER A 1 87 ? 20.451 25.229 -13.986 1.00 46.75 87 SER A CA 1
ATOM 721 C C . SER A 1 87 ? 20.884 24.247 -12.909 1.00 46.75 87 SER A C 1
ATOM 723 O O . SER A 1 87 ? 20.743 24.489 -11.716 1.00 46.75 87 SER A O 1
ATOM 725 N N . ILE A 1 88 ? 21.381 23.086 -13.341 1.00 52.56 88 ILE A N 1
ATOM 726 C CA . ILE A 1 88 ? 22.007 22.119 -12.440 1.00 52.56 88 ILE A CA 1
ATOM 727 C C . ILE A 1 88 ? 23.499 22.143 -12.737 1.00 52.56 88 ILE A C 1
ATOM 729 O O . ILE A 1 88 ? 23.956 21.596 -13.736 1.00 52.56 88 ILE A O 1
ATOM 733 N N . ALA A 1 89 ? 24.271 22.763 -11.849 1.00 52.12 89 ALA A N 1
ATOM 734 C CA . ALA A 1 89 ? 25.728 22.675 -11.879 1.00 52.12 89 ALA A CA 1
ATOM 735 C C . ALA A 1 89 ? 26.255 21.281 -11.445 1.00 52.12 89 ALA A C 1
ATOM 737 O O . ALA A 1 89 ? 27.447 21.019 -11.572 1.00 52.12 89 ALA A O 1
ATOM 738 N N . ALA A 1 90 ? 25.392 20.384 -10.939 1.00 66.62 90 ALA A N 1
ATOM 739 C CA . ALA A 1 90 ? 25.794 19.138 -10.273 1.00 66.62 90 ALA A CA 1
ATOM 740 C C . ALA A 1 90 ? 25.801 17.868 -11.156 1.00 66.62 90 ALA A C 1
ATOM 742 O O . ALA A 1 90 ? 26.764 17.103 -11.091 1.00 66.62 90 ALA A O 1
ATOM 743 N N . LEU A 1 91 ? 24.769 17.609 -11.972 1.00 79.88 91 LEU A N 1
ATOM 744 C CA . LEU A 1 91 ? 24.693 16.401 -12.805 1.00 79.88 91 LEU A CA 1
ATOM 745 C C . LEU A 1 91 ? 25.260 16.647 -14.201 1.00 79.88 91 LEU A C 1
ATOM 747 O O . LEU A 1 91 ? 24.927 17.637 -14.849 1.00 79.88 91 LEU A O 1
ATOM 751 N N . LYS A 1 92 ? 26.073 15.713 -14.697 1.00 81.88 92 LYS A N 1
ATOM 752 C CA . LYS A 1 92 ? 26.612 15.771 -16.059 1.00 81.88 92 LYS A CA 1
ATOM 753 C C . LYS A 1 92 ? 25.888 14.772 -16.953 1.00 81.88 92 LYS A C 1
ATOM 755 O O . LYS A 1 92 ? 25.813 13.587 -16.626 1.00 81.88 92 LYS A O 1
ATOM 760 N N . ALA A 1 93 ? 25.383 15.258 -18.081 1.00 81.44 93 ALA A N 1
ATOM 761 C CA . ALA A 1 93 ? 24.785 14.424 -19.116 1.00 81.44 93 ALA A CA 1
ATOM 762 C C . ALA A 1 93 ? 25.838 13.539 -19.805 1.00 81.44 93 ALA A C 1
ATOM 764 O O . ALA A 1 93 ? 27.032 13.851 -19.813 1.00 81.44 93 ALA A O 1
ATOM 765 N N . GLY A 1 94 ? 25.385 12.424 -20.377 1.00 80.50 94 GLY A N 1
ATOM 766 C CA . GLY A 1 94 ? 26.214 11.502 -21.155 1.00 80.50 94 GLY A CA 1
ATOM 767 C C . GLY A 1 94 ? 27.172 10.633 -20.337 1.00 80.50 94 GLY A C 1
ATOM 768 O O . GLY A 1 94 ? 27.958 9.881 -20.913 1.00 80.50 94 GLY A O 1
ATOM 769 N N . ARG A 1 95 ? 27.101 10.697 -19.003 1.00 84.56 95 ARG A N 1
ATOM 770 C CA . ARG A 1 95 ? 27.846 9.830 -18.081 1.00 84.56 95 ARG A CA 1
ATOM 771 C C . ARG A 1 95 ? 26.987 9.448 -16.868 1.00 84.56 95 ARG A C 1
ATOM 773 O O . ARG A 1 95 ? 26.064 10.195 -16.533 1.00 84.56 95 ARG A O 1
ATOM 780 N N . PRO A 1 96 ? 27.290 8.337 -16.172 1.00 89.94 96 PRO A N 1
ATOM 781 C CA . PRO A 1 96 ? 26.718 8.074 -14.855 1.00 89.94 96 PRO A CA 1
ATOM 782 C C . PRO A 1 96 ? 27.077 9.193 -13.867 1.00 89.94 96 PRO A C 1
ATOM 784 O O . PRO A 1 96 ? 28.127 9.820 -13.997 1.00 89.94 96 PRO A O 1
ATOM 787 N N . ASN A 1 97 ? 26.228 9.427 -12.868 1.00 90.44 97 ASN A N 1
ATOM 788 C CA . ASN A 1 97 ? 26.491 10.357 -11.767 1.00 90.44 97 ASN A CA 1
ATOM 789 C C . ASN A 1 97 ? 26.327 9.612 -10.437 1.00 90.44 97 ASN A C 1
ATOM 791 O O . ASN A 1 97 ? 25.233 9.141 -10.133 1.00 90.44 97 ASN A O 1
ATOM 795 N N . LEU A 1 98 ? 27.397 9.470 -9.653 1.00 91.94 98 LEU A N 1
ATOM 796 C CA . LEU A 1 98 ? 27.347 8.745 -8.377 1.00 91.94 98 LEU A CA 1
ATOM 797 C C . LEU A 1 98 ? 26.977 9.682 -7.228 1.00 91.94 98 LEU A C 1
ATOM 799 O O . LEU A 1 98 ? 27.769 10.536 -6.865 1.00 91.94 98 LEU A O 1
ATOM 803 N N . ILE A 1 99 ? 25.833 9.479 -6.588 1.00 89.25 99 ILE A N 1
ATOM 804 C CA . ILE A 1 99 ? 25.394 10.252 -5.426 1.00 89.25 99 ILE A CA 1
ATOM 805 C C . ILE A 1 99 ? 25.497 9.365 -4.193 1.00 89.25 99 ILE A C 1
ATOM 807 O O . ILE A 1 99 ? 24.855 8.316 -4.129 1.00 89.25 99 ILE A O 1
ATOM 811 N N . ILE A 1 100 ? 26.279 9.801 -3.207 1.00 87.44 100 ILE A N 1
ATOM 812 C CA . ILE A 1 100 ? 26.341 9.121 -1.917 1.00 87.44 100 ILE A CA 1
ATOM 813 C C . ILE A 1 100 ? 25.427 9.829 -0.925 1.00 87.44 100 ILE A C 1
ATOM 815 O O . ILE A 1 100 ? 25.698 10.945 -0.487 1.00 87.44 100 ILE A O 1
ATOM 819 N N . ALA A 1 101 ? 24.314 9.176 -0.611 1.00 81.00 101 ALA A N 1
ATOM 820 C CA . ALA A 1 101 ? 23.320 9.662 0.326 1.00 81.00 101 ALA A CA 1
ATOM 821 C C . ALA A 1 101 ? 23.736 9.335 1.765 1.00 81.00 101 ALA A C 1
ATOM 823 O O . ALA A 1 101 ? 24.136 8.210 2.074 1.00 81.00 101 ALA A O 1
ATOM 824 N N . ASN A 1 102 ? 23.585 10.310 2.662 1.00 70.06 102 ASN A N 1
ATOM 825 C CA . ASN A 1 102 ? 23.780 10.094 4.092 1.00 70.06 102 ASN A CA 1
ATOM 826 C C . ASN A 1 102 ? 22.741 9.085 4.627 1.00 70.06 102 ASN A C 1
ATOM 828 O O . ASN A 1 102 ? 21.599 9.045 4.162 1.00 70.06 102 ASN A O 1
ATOM 832 N N . HIS A 1 103 ? 23.118 8.283 5.625 1.00 59.09 103 HIS A N 1
ATOM 833 C CA . HIS A 1 103 ? 22.313 7.180 6.157 1.00 59.09 103 HIS A CA 1
ATOM 834 C C . HIS A 1 103 ? 20.922 7.589 6.668 1.00 59.09 103 HIS A C 1
ATOM 836 O O . HIS A 1 103 ? 20.031 6.739 6.688 1.00 59.09 103 HIS A O 1
ATOM 842 N N . ASN A 1 104 ? 20.726 8.862 7.024 1.00 55.62 104 ASN A N 1
ATOM 843 C CA . ASN A 1 104 ? 19.475 9.380 7.580 1.00 55.62 104 ASN A CA 1
ATOM 844 C C . ASN A 1 104 ? 18.501 9.956 6.530 1.00 55.62 104 ASN A C 1
ATOM 846 O O . ASN A 1 104 ? 17.316 10.040 6.832 1.00 55.62 104 ASN A O 1
ATOM 850 N N . ASP A 1 105 ? 18.957 10.277 5.306 1.00 59.25 105 ASP A N 1
ATOM 851 C CA . ASP A 1 105 ? 18.195 11.030 4.278 1.00 59.25 105 ASP A CA 1
ATOM 852 C C . ASP A 1 105 ? 18.140 10.317 2.913 1.00 59.25 105 ASP A C 1
ATOM 854 O O . ASP A 1 105 ? 18.145 10.922 1.833 1.00 59.25 105 ASP A O 1
ATOM 858 N N . LYS A 1 106 ? 18.104 8.986 2.965 1.00 70.25 106 LYS A N 1
ATOM 859 C CA . LYS A 1 106 ? 18.295 8.092 1.820 1.00 70.25 106 LYS A CA 1
ATOM 860 C C . LYS A 1 106 ? 17.379 8.413 0.627 1.00 70.25 106 LYS A C 1
ATOM 862 O O . LYS A 1 106 ? 17.850 8.866 -0.415 1.00 70.25 106 LYS A O 1
ATOM 867 N N . LEU A 1 107 ? 16.068 8.218 0.764 1.00 76.81 107 LEU A N 1
ATOM 868 C CA . LEU A 1 107 ? 15.109 8.434 -0.334 1.00 76.81 107 LEU A CA 1
ATOM 869 C C . LEU A 1 107 ? 14.865 9.923 -0.633 1.00 76.81 107 LEU A C 1
ATOM 871 O O . LEU A 1 107 ? 14.541 10.286 -1.764 1.00 76.81 107 LEU A O 1
ATOM 875 N N . PHE A 1 108 ? 15.102 10.798 0.349 1.00 76.31 108 PHE A N 1
ATOM 876 C CA . PHE A 1 108 ? 15.010 12.246 0.172 1.00 76.31 108 PHE A CA 1
ATOM 877 C C . PHE A 1 108 ? 16.041 12.772 -0.838 1.00 76.31 108 PHE A C 1
ATOM 879 O O . PHE A 1 108 ? 15.756 13.706 -1.588 1.00 76.31 108 PHE A O 1
ATOM 886 N N . SER A 1 109 ? 17.209 12.132 -0.922 1.00 80.19 109 SER A N 1
ATOM 887 C CA . SER A 1 109 ? 18.226 12.462 -1.927 1.00 80.19 109 SER A CA 1
ATOM 888 C C . SER A 1 109 ? 17.711 12.244 -3.354 1.00 80.19 109 SER A C 1
ATOM 890 O O . SER A 1 109 ? 18.038 13.022 -4.246 1.00 80.19 109 SER A O 1
ATOM 892 N N . VAL A 1 110 ? 16.853 11.237 -3.569 1.00 86.56 110 VAL A N 1
ATOM 893 C CA . VAL A 1 110 ? 16.203 11.004 -4.869 1.00 86.56 110 VAL A CA 1
ATOM 894 C C . VAL A 1 110 ? 15.185 12.105 -5.152 1.00 86.56 110 VAL A C 1
ATOM 896 O O . VAL A 1 110 ? 15.237 12.702 -6.221 1.00 86.56 110 VAL A O 1
ATOM 899 N N . LEU A 1 111 ? 14.298 12.426 -4.202 1.00 85.31 111 LEU A N 1
ATOM 900 C CA . LEU A 1 111 ? 13.298 13.488 -4.391 1.00 85.31 111 LEU A CA 1
ATOM 901 C C . LEU A 1 111 ? 13.956 14.836 -4.671 1.00 85.31 111 LEU A C 1
ATOM 903 O O . LEU A 1 111 ? 13.616 15.474 -5.658 1.00 85.31 111 LEU A O 1
ATOM 907 N N . SER A 1 112 ? 14.969 15.203 -3.886 1.00 81.75 112 SER A N 1
ATOM 908 C CA . SER A 1 112 ? 15.738 16.440 -4.072 1.00 81.75 112 SER A CA 1
ATOM 909 C C . SER A 1 112 ? 16.335 16.537 -5.468 1.00 81.75 112 SER A C 1
ATOM 911 O O . SER A 1 112 ? 16.352 17.604 -6.077 1.00 81.75 112 SER A O 1
ATOM 913 N N . LEU A 1 113 ? 16.826 15.409 -5.987 1.00 84.50 113 LEU A N 1
ATOM 914 C CA . LEU A 1 113 ? 17.395 15.346 -7.321 1.00 84.50 113 LEU A CA 1
ATOM 915 C C . LEU A 1 113 ? 16.334 15.671 -8.371 1.00 84.50 113 LEU A C 1
ATOM 917 O O . LEU A 1 113 ? 16.568 16.517 -9.228 1.00 84.50 113 LEU A O 1
ATOM 921 N N . TYR A 1 114 ? 15.159 15.056 -8.258 1.00 86.81 114 TYR A N 1
ATOM 922 C CA . TYR A 1 114 ? 14.026 15.302 -9.144 1.00 86.81 114 TYR A CA 1
ATOM 923 C C . TYR A 1 114 ? 13.479 16.735 -9.021 1.00 86.81 114 TYR A C 1
ATOM 925 O O . TYR A 1 114 ? 13.273 17.395 -10.039 1.00 86.81 114 TYR A O 1
ATOM 933 N N . GLU A 1 115 ? 13.350 17.267 -7.804 1.00 82.81 115 GLU A N 1
ATOM 934 C CA . GLU A 1 115 ? 12.956 18.659 -7.540 1.00 82.81 115 GLU A CA 1
ATOM 935 C C . GLU A 1 115 ? 13.935 19.654 -8.170 1.00 82.81 115 GLU A C 1
ATOM 937 O O . GLU A 1 115 ? 13.518 20.615 -8.818 1.00 82.81 115 GLU A O 1
ATOM 942 N N . SER A 1 116 ? 15.242 19.385 -8.067 1.00 79.06 116 SER A N 1
ATOM 943 C CA . SER A 1 116 ? 16.287 20.243 -8.637 1.00 79.06 116 SER A CA 1
ATOM 944 C C . SER A 1 116 ? 16.252 20.327 -10.165 1.00 79.06 116 SER A C 1
ATOM 946 O O . SER A 1 116 ? 16.771 21.276 -10.746 1.00 79.06 116 SER A O 1
ATOM 948 N N . ILE A 1 117 ? 15.630 19.349 -10.825 1.00 79.38 117 ILE A N 1
ATOM 949 C CA . ILE A 1 117 ? 15.476 19.311 -12.283 1.00 79.38 117 ILE A CA 1
ATOM 950 C C . ILE A 1 117 ? 14.024 19.592 -12.722 1.00 79.38 117 ILE A C 1
ATOM 952 O O . ILE A 1 117 ? 13.714 19.602 -13.918 1.00 79.38 117 ILE A O 1
ATOM 956 N N . GLY A 1 118 ? 13.134 19.825 -11.750 1.00 79.88 118 GLY A N 1
ATOM 957 C CA . GLY A 1 118 ? 11.698 20.038 -11.917 1.00 79.88 118 GLY A CA 1
ATOM 958 C C . GLY A 1 118 ? 10.910 18.804 -12.374 1.00 79.88 118 GLY A C 1
ATOM 959 O O . GLY A 1 118 ? 9.789 18.945 -12.848 1.00 79.88 118 GLY A O 1
ATOM 960 N N . LEU A 1 119 ? 11.469 17.598 -12.305 1.00 83.38 119 LEU A N 1
ATOM 961 C CA . LEU A 1 119 ? 10.790 16.390 -12.777 1.00 83.38 119 LEU A CA 1
ATOM 962 C C . LEU A 1 119 ? 10.015 15.703 -11.648 1.00 83.38 119 LEU A C 1
ATOM 964 O O . LEU A 1 119 ? 10.354 15.828 -10.475 1.00 83.38 119 LEU A O 1
ATOM 968 N N . ILE A 1 120 ? 9.001 14.918 -12.015 1.00 86.56 120 ILE A N 1
ATOM 969 C CA . ILE A 1 120 ? 8.310 14.016 -11.085 1.00 86.56 120 ILE A CA 1
ATOM 970 C C . ILE A 1 120 ? 8.886 12.607 -11.281 1.00 86.56 120 ILE A C 1
ATOM 972 O O . ILE A 1 120 ? 8.911 12.125 -12.419 1.00 86.56 120 ILE A O 1
ATOM 976 N N . PRO A 1 121 ? 9.349 11.925 -10.218 1.00 89.25 121 PRO A N 1
ATOM 977 C CA . PRO A 1 121 ? 9.861 10.568 -10.334 1.00 89.25 121 PRO A CA 1
ATOM 978 C C . PRO A 1 121 ? 8.742 9.601 -10.724 1.00 89.25 121 PRO A C 1
ATOM 980 O O . PRO A 1 121 ? 7.624 9.685 -10.225 1.00 89.25 121 PRO A O 1
ATOM 983 N N . ARG A 1 122 ? 9.048 8.671 -11.631 1.00 89.06 122 ARG A N 1
ATOM 984 C CA . ARG A 1 122 ? 8.128 7.621 -12.098 1.00 89.06 122 ARG A CA 1
ATOM 985 C C . ARG A 1 122 ? 8.821 6.268 -12.021 1.00 89.06 122 ARG A C 1
ATOM 987 O O . ARG A 1 122 ? 10.046 6.210 -12.122 1.00 89.06 122 ARG A O 1
ATOM 994 N N . THR A 1 123 ? 8.050 5.188 -11.897 1.00 89.44 123 THR A N 1
ATOM 995 C CA . THR A 1 123 ? 8.594 3.814 -11.851 1.00 89.44 123 THR A CA 1
ATOM 996 C C . THR A 1 123 ? 9.433 3.467 -13.083 1.00 89.44 123 THR A C 1
ATOM 998 O O . THR A 1 123 ? 10.433 2.759 -13.000 1.00 89.44 123 THR A O 1
ATOM 1001 N N . GLU A 1 124 ? 9.112 4.049 -14.245 1.00 88.06 124 GLU A N 1
ATOM 1002 C CA . GLU A 1 124 ? 9.915 3.829 -15.446 1.00 88.06 124 GLU A CA 1
ATOM 1003 C C . GLU A 1 124 ? 11.328 4.443 -15.374 1.00 88.06 124 GLU A C 1
ATOM 1005 O O . GLU A 1 124 ? 12.227 4.022 -16.104 1.00 88.06 124 GLU A O 1
ATOM 1010 N N . HIS A 1 125 ? 11.522 5.416 -14.484 1.00 89.94 125 HIS A N 1
ATOM 1011 C CA . HIS A 1 125 ? 12.747 6.190 -14.336 1.00 89.94 125 HIS A CA 1
ATOM 1012 C C . HIS A 1 125 ? 13.552 5.810 -13.087 1.00 89.94 125 HIS A C 1
ATOM 1014 O O . HIS A 1 125 ? 14.760 6.024 -13.056 1.00 89.94 125 HIS A O 1
ATOM 1020 N N . VAL A 1 126 ? 12.925 5.249 -12.052 1.00 94.38 126 VAL A N 1
ATOM 1021 C CA . VAL A 1 126 ? 13.580 4.941 -10.772 1.00 94.38 126 VAL A CA 1
ATOM 1022 C C . VAL A 1 126 ? 13.472 3.455 -10.466 1.00 94.38 126 VAL A C 1
ATOM 1024 O O . VAL A 1 126 ? 12.374 2.949 -10.263 1.00 94.38 126 VAL A O 1
ATOM 1027 N N . LEU A 1 127 ? 14.615 2.779 -10.348 1.00 95.50 127 LEU A N 1
ATOM 1028 C CA . LEU A 1 127 ? 14.694 1.415 -9.830 1.00 95.50 127 LEU A CA 1
ATOM 1029 C C . LEU A 1 127 ? 15.247 1.441 -8.403 1.00 95.50 127 LEU A C 1
ATOM 1031 O O . LEU A 1 127 ? 16.417 1.766 -8.192 1.00 95.50 127 LEU A O 1
ATOM 1035 N N . LEU A 1 128 ? 14.401 1.091 -7.431 1.00 93.38 128 LEU A N 1
ATOM 1036 C CA . LEU A 1 128 ? 14.840 0.809 -6.064 1.00 93.38 128 LEU A CA 1
ATOM 1037 C C . LEU A 1 128 ? 15.324 -0.639 -5.992 1.00 93.38 128 LEU A C 1
ATOM 1039 O O . LEU A 1 128 ? 14.518 -1.561 -6.113 1.00 93.38 128 LEU A O 1
ATOM 1043 N N . CYS A 1 129 ? 16.621 -0.837 -5.782 1.00 93.19 129 CYS A N 1
ATOM 1044 C CA . CYS A 1 129 ? 17.187 -2.164 -5.610 1.00 93.19 129 CYS A CA 1
ATOM 1045 C C . CYS A 1 129 ? 16.715 -2.787 -4.294 1.00 93.19 129 CYS A C 1
ATOM 1047 O O . CYS A 1 129 ? 16.785 -2.182 -3.222 1.00 93.19 129 CYS A O 1
ATOM 1049 N N . LYS A 1 130 ? 16.281 -4.037 -4.395 1.00 90.31 130 LYS A N 1
ATOM 1050 C CA . LYS A 1 130 ? 15.944 -4.946 -3.303 1.00 90.31 130 LYS A CA 1
ATOM 1051 C C . LYS A 1 130 ? 16.868 -6.161 -3.399 1.00 90.31 130 LYS A C 1
ATOM 1053 O O . LYS A 1 130 ? 17.527 -6.365 -4.418 1.00 90.31 130 LYS A O 1
ATOM 1058 N N . GLU A 1 131 ? 16.879 -7.004 -2.373 1.00 89.06 131 GLU A N 1
ATOM 1059 C CA . GLU A 1 131 ? 17.642 -8.259 -2.419 1.00 89.06 131 GLU A CA 1
ATOM 1060 C C . GLU A 1 131 ? 17.180 -9.173 -3.566 1.00 89.06 131 GLU A C 1
ATOM 1062 O O . GLU A 1 131 ? 17.982 -9.869 -4.182 1.00 89.06 131 GLU A O 1
ATOM 1067 N N . THR A 1 132 ? 15.892 -9.109 -3.904 1.00 89.94 132 THR A N 1
ATOM 1068 C CA . THR A 1 132 ? 15.274 -9.861 -4.999 1.00 89.94 132 THR A CA 1
ATOM 1069 C C . THR A 1 132 ? 15.425 -9.209 -6.372 1.00 89.94 132 THR A C 1
ATOM 1071 O O . THR A 1 132 ? 15.052 -9.831 -7.365 1.00 89.94 132 THR A O 1
ATOM 1074 N N . THR A 1 133 ? 15.967 -7.988 -6.462 1.00 92.75 133 THR A N 1
ATOM 1075 C CA . THR A 1 133 ? 16.150 -7.313 -7.752 1.00 92.75 133 THR A CA 1
ATOM 1076 C C . THR A 1 133 ? 17.156 -8.073 -8.607 1.00 92.75 133 THR A C 1
ATOM 1078 O O . THR A 1 133 ? 18.255 -8.427 -8.173 1.00 92.75 133 THR A O 1
ATOM 1081 N N . THR A 1 134 ? 16.768 -8.310 -9.851 1.00 93.94 134 THR A N 1
ATOM 1082 C CA . THR A 1 134 ? 17.502 -9.109 -10.823 1.00 93.94 134 THR A CA 1
ATOM 1083 C C . THR A 1 134 ? 18.431 -8.257 -11.686 1.00 93.94 134 THR A C 1
ATOM 1085 O O . THR A 1 134 ? 18.269 -7.047 -11.842 1.00 93.94 134 THR A O 1
ATOM 1088 N N . GLU A 1 135 ? 19.412 -8.916 -12.303 1.00 95.56 135 GLU A N 1
ATOM 1089 C CA . GLU A 1 135 ? 20.266 -8.318 -13.335 1.00 95.56 135 GLU A CA 1
ATOM 1090 C C . GLU A 1 135 ? 19.441 -7.774 -14.516 1.00 95.56 135 GLU A C 1
ATOM 1092 O O . GLU A 1 135 ? 19.739 -6.692 -15.019 1.00 95.56 135 GLU A O 1
ATOM 1097 N N . GLU A 1 136 ? 18.380 -8.489 -14.915 1.00 93.69 136 GLU A N 1
ATOM 1098 C CA . GLU A 1 136 ? 17.509 -8.124 -16.040 1.00 93.69 136 GLU A CA 1
ATOM 1099 C C . GLU A 1 136 ? 16.789 -6.790 -15.798 1.00 93.69 136 GLU A C 1
ATOM 1101 O O . GLU A 1 136 ? 16.720 -5.955 -16.700 1.00 93.69 136 GLU A O 1
ATOM 1106 N N . GLU A 1 137 ? 16.289 -6.544 -14.584 1.00 93.50 137 GLU A N 1
ATOM 1107 C CA . GLU A 1 137 ? 15.632 -5.275 -14.236 1.00 93.50 137 GLU A CA 1
ATOM 1108 C C . GLU A 1 137 ? 16.596 -4.088 -14.332 1.00 93.50 137 GLU A C 1
ATOM 1110 O O . GLU A 1 137 ? 16.245 -3.028 -14.868 1.00 93.50 137 GLU A O 1
ATOM 1115 N N . VAL A 1 138 ? 17.833 -4.275 -13.857 1.00 96.00 138 VAL A N 1
ATOM 1116 C CA . VAL A 1 138 ? 18.882 -3.257 -13.958 1.00 96.00 138 VAL A CA 1
ATOM 1117 C C . VAL A 1 138 ? 19.248 -3.027 -15.420 1.00 96.00 138 VAL A C 1
ATOM 1119 O O . VAL A 1 138 ? 19.266 -1.880 -15.865 1.00 96.00 138 VAL A O 1
ATOM 1122 N N . GLU A 1 139 ? 19.465 -4.087 -16.201 1.00 95.12 139 GLU A N 1
ATOM 1123 C CA . GLU A 1 139 ? 19.736 -3.977 -17.636 1.00 95.12 139 GLU A CA 1
ATOM 1124 C C . GLU A 1 139 ? 18.601 -3.243 -18.367 1.00 95.12 139 GLU A C 1
ATOM 1126 O O . GLU A 1 139 ? 18.865 -2.328 -19.147 1.00 95.12 139 GLU A O 1
ATOM 1131 N N . CYS A 1 140 ? 17.337 -3.539 -18.055 1.00 92.50 140 CYS A N 1
ATOM 1132 C CA . CYS A 1 140 ? 16.182 -2.842 -18.622 1.00 92.50 140 CYS A CA 1
ATOM 1133 C C . CYS A 1 140 ? 16.172 -1.342 -18.288 1.00 92.50 140 CYS A C 1
ATOM 1135 O O . CYS A 1 140 ? 15.819 -0.521 -19.139 1.00 92.50 140 CYS A O 1
ATOM 1137 N N . LEU A 1 141 ? 16.561 -0.937 -17.074 1.00 93.94 141 LEU A N 1
ATOM 1138 C CA . LEU A 1 141 ? 16.736 0.480 -16.730 1.00 93.94 141 LEU A CA 1
ATOM 1139 C C . LEU A 1 141 ? 17.847 1.133 -17.571 1.00 93.94 141 LEU A C 1
ATOM 1141 O O . LEU A 1 141 ? 17.648 2.219 -18.127 1.00 93.94 141 LEU A O 1
ATOM 1145 N N . LEU A 1 142 ? 18.998 0.470 -17.703 1.00 92.06 142 LEU A N 1
ATOM 1146 C CA . LEU A 1 142 ? 20.129 0.988 -18.476 1.00 92.06 142 LEU A CA 1
ATOM 1147 C C . LEU A 1 142 ? 19.794 1.101 -19.968 1.00 92.06 142 LEU A C 1
ATOM 1149 O O . LEU A 1 142 ? 20.078 2.123 -20.592 1.00 92.06 142 LEU A O 1
ATOM 1153 N N . LEU A 1 143 ? 19.125 0.098 -20.537 1.00 89.19 143 LEU A N 1
ATOM 1154 C CA . LEU A 1 143 ? 18.668 0.116 -21.924 1.00 89.19 143 LEU A CA 1
ATOM 1155 C C . LEU A 1 143 ? 17.655 1.236 -22.165 1.00 89.19 143 LEU A C 1
ATOM 1157 O O . LEU A 1 143 ? 17.790 1.960 -23.149 1.00 89.19 143 LEU A O 1
ATOM 1161 N N . ARG A 1 144 ? 16.687 1.444 -21.261 1.00 86.25 144 ARG A N 1
ATOM 1162 C CA . ARG A 1 144 ? 15.747 2.578 -21.353 1.00 86.25 144 ARG A CA 1
ATOM 1163 C C . ARG A 1 144 ? 16.479 3.915 -21.374 1.00 86.25 144 ARG A C 1
ATOM 1165 O O . ARG A 1 144 ? 16.170 4.752 -22.220 1.00 86.25 144 ARG A O 1
ATOM 1172 N N . THR A 1 145 ? 17.477 4.069 -20.508 1.00 86.44 145 THR A N 1
ATOM 1173 C CA . THR A 1 145 ? 18.321 5.268 -20.422 1.00 86.44 145 THR A CA 1
ATOM 1174 C C . THR A 1 145 ? 19.063 5.534 -21.734 1.00 86.44 145 THR A C 1
ATOM 1176 O O . THR A 1 145 ? 19.011 6.637 -22.274 1.00 86.44 145 THR A O 1
ATOM 1179 N N . LEU A 1 146 ? 19.738 4.514 -22.270 1.00 83.00 146 LEU A N 1
ATOM 1180 C CA . LEU A 1 146 ? 20.600 4.639 -23.447 1.00 83.00 146 LEU A CA 1
ATOM 1181 C C . LEU A 1 146 ? 19.816 4.738 -24.763 1.00 83.00 146 LEU A C 1
ATOM 1183 O O . LEU A 1 146 ? 20.250 5.419 -25.691 1.00 83.00 146 LEU A O 1
ATOM 1187 N N . LEU A 1 147 ? 18.667 4.064 -24.864 1.00 78.44 147 LEU A N 1
ATOM 1188 C CA . LEU A 1 147 ? 17.841 4.059 -26.073 1.00 78.44 147 LEU A CA 1
ATOM 1189 C C . LEU A 1 147 ? 16.925 5.279 -26.177 1.00 78.44 147 LEU A C 1
ATOM 1191 O O . LEU A 1 147 ? 16.559 5.631 -27.294 1.00 78.44 147 LEU A O 1
ATOM 1195 N N . TYR A 1 148 ? 16.590 5.948 -25.065 1.00 71.06 148 TYR A N 1
ATOM 1196 C CA . TYR A 1 148 ? 15.769 7.168 -25.081 1.00 71.06 148 TYR A CA 1
ATOM 1197 C C . TYR A 1 148 ? 16.306 8.211 -26.072 1.00 71.06 148 TYR A C 1
ATOM 1199 O O . TYR A 1 148 ? 15.550 8.787 -26.850 1.00 71.06 148 TYR A O 1
ATOM 1207 N N . VAL A 1 149 ? 17.630 8.378 -26.096 1.00 61.28 149 VAL A N 1
ATOM 1208 C CA . VAL A 1 149 ? 18.329 9.352 -26.942 1.00 61.28 149 VAL A CA 1
ATOM 1209 C C . VAL A 1 149 ? 18.159 9.057 -28.436 1.00 61.28 149 VAL A C 1
ATOM 1211 O O . VAL A 1 149 ? 18.004 9.982 -29.219 1.00 61.28 149 VAL A O 1
ATOM 1214 N N . LYS A 1 150 ? 18.124 7.781 -28.843 1.00 58.97 150 LYS A N 1
ATOM 1215 C CA . LYS A 1 150 ? 18.056 7.395 -30.266 1.00 58.97 150 LYS A CA 1
ATOM 1216 C C . LYS A 1 150 ? 16.690 7.626 -30.908 1.00 58.97 150 LYS A C 1
ATOM 1218 O O . LYS A 1 150 ? 16.603 7.693 -32.127 1.00 58.97 150 LYS A O 1
ATOM 1223 N N . VAL A 1 151 ? 15.624 7.668 -30.110 1.00 57.66 151 VAL A N 1
ATOM 1224 C CA . VAL A 1 151 ? 14.246 7.741 -30.625 1.00 57.66 151 VAL A CA 1
ATOM 1225 C C . VAL A 1 151 ? 13.751 9.186 -30.742 1.00 57.66 151 VAL A C 1
ATOM 1227 O O . VAL A 1 151 ? 12.835 9.450 -31.512 1.00 57.66 151 VAL A O 1
ATOM 1230 N N . MET A 1 152 ? 14.368 10.125 -30.017 1.00 58.09 152 MET A N 1
ATOM 1231 C CA . MET A 1 152 ? 13.880 11.504 -29.874 1.00 58.09 152 MET A CA 1
ATOM 1232 C C . MET A 1 152 ? 14.694 12.555 -30.648 1.00 58.09 152 MET A C 1
ATOM 1234 O O . MET A 1 152 ? 14.504 13.747 -30.405 1.00 58.09 152 MET A O 1
ATOM 1238 N N . ASP A 1 153 ? 15.565 12.148 -31.583 1.00 51.47 153 ASP A N 1
ATOM 1239 C CA . ASP A 1 153 ? 16.277 13.059 -32.496 1.00 51.47 153 ASP A CA 1
ATOM 1240 C C . ASP A 1 153 ? 15.260 13.914 -33.286 1.00 51.47 153 ASP A C 1
ATOM 1242 O O . ASP A 1 153 ? 14.729 13.501 -34.316 1.00 51.47 153 ASP A O 1
ATOM 1246 N N . GLY A 1 154 ? 14.948 15.110 -32.771 1.00 51.97 154 GLY A N 1
ATOM 1247 C CA . GLY A 1 154 ? 14.058 16.089 -33.404 1.00 51.97 154 GLY A CA 1
ATOM 1248 C C . GLY A 1 154 ? 12.926 16.660 -32.539 1.00 51.97 154 GLY A C 1
ATOM 1249 O O . GLY A 1 154 ? 12.304 17.629 -32.971 1.00 51.97 154 GLY A O 1
ATOM 1250 N N . ILE A 1 155 ? 12.657 16.135 -31.333 1.00 52.97 155 ILE A N 1
ATOM 1251 C CA . ILE A 1 155 ? 11.590 16.654 -30.452 1.00 52.97 155 ILE A CA 1
ATOM 1252 C C . ILE A 1 155 ? 12.206 17.306 -29.209 1.00 52.97 155 ILE A C 1
ATOM 1254 O O . ILE A 1 155 ? 13.024 16.709 -28.516 1.00 52.97 155 ILE A O 1
ATOM 1258 N N . ASN A 1 156 ? 11.808 18.547 -28.918 1.00 49.78 156 ASN A N 1
ATOM 1259 C CA . ASN A 1 156 ? 12.319 19.370 -27.816 1.00 49.78 156 ASN A CA 1
ATOM 1260 C C . ASN A 1 156 ? 11.751 18.922 -26.445 1.00 49.78 156 ASN A C 1
ATOM 1262 O O . ASN A 1 156 ? 11.120 19.707 -25.740 1.00 49.78 156 ASN A O 1
ATOM 1266 N N . ILE A 1 157 ? 11.906 17.638 -26.101 1.00 59.12 157 ILE A N 1
ATOM 1267 C CA . ILE A 1 157 ? 11.470 17.047 -24.827 1.00 59.12 157 ILE A CA 1
ATOM 1268 C C . ILE A 1 157 ? 12.649 17.077 -23.855 1.00 59.12 157 ILE A C 1
ATOM 1270 O O . ILE A 1 157 ? 13.771 16.713 -24.208 1.00 59.12 157 ILE A O 1
ATOM 1274 N N . LYS A 1 158 ? 12.403 17.481 -22.606 1.00 67.25 158 LYS A N 1
ATOM 1275 C CA . LYS A 1 158 ? 13.407 17.399 -21.539 1.00 67.25 158 LYS A CA 1
ATOM 1276 C C . LYS A 1 158 ? 13.909 15.967 -21.365 1.00 67.25 158 LYS A C 1
ATOM 1278 O O . LYS A 1 158 ? 13.112 15.040 -21.237 1.00 67.25 158 LYS A O 1
ATOM 1283 N N . THR A 1 159 ? 15.227 15.796 -21.289 1.00 75.88 159 THR A N 1
ATOM 1284 C CA . THR A 1 159 ? 15.843 14.505 -20.967 1.00 75.88 159 THR A CA 1
ATOM 1285 C C . THR A 1 159 ? 15.368 14.020 -19.589 1.00 75.88 159 THR A C 1
ATOM 1287 O O . THR A 1 159 ? 15.602 14.718 -18.597 1.00 75.88 159 THR A O 1
ATOM 1290 N N . PRO A 1 160 ? 14.737 12.836 -19.488 1.00 82.94 160 PRO A N 1
ATOM 1291 C CA . PRO A 1 160 ? 14.373 12.249 -18.211 1.00 82.94 160 PRO A CA 1
ATOM 1292 C C . PRO A 1 160 ? 15.623 11.810 -17.447 1.00 82.94 160 PRO A C 1
ATOM 1294 O O . PRO A 1 160 ? 16.611 11.351 -18.026 1.00 82.94 160 PRO A O 1
ATOM 1297 N N . LEU A 1 161 ? 15.559 11.939 -16.128 1.00 88.44 161 LEU A N 1
ATOM 1298 C CA . LEU A 1 161 ? 16.558 11.411 -15.213 1.00 88.44 161 LEU A CA 1
ATOM 1299 C C . LEU A 1 161 ? 16.225 9.958 -14.898 1.00 88.44 161 LEU A C 1
ATOM 1301 O O . LEU A 1 161 ? 15.144 9.694 -14.395 1.00 88.44 161 LEU A O 1
ATOM 1305 N N . TYR A 1 162 ? 17.159 9.042 -15.121 1.00 92.50 162 TYR A N 1
ATOM 1306 C CA . TYR A 1 162 ? 17.039 7.660 -14.664 1.00 92.50 162 TYR A CA 1
ATOM 1307 C C . TYR A 1 162 ? 17.906 7.429 -13.421 1.00 92.50 162 TYR A C 1
ATOM 1309 O O . TYR A 1 162 ? 19.039 7.908 -13.357 1.00 92.50 162 TYR A O 1
ATOM 1317 N N . CYS A 1 163 ? 17.395 6.687 -12.439 1.00 94.44 163 CYS A N 1
ATOM 1318 C CA . CYS A 1 163 ? 18.067 6.438 -11.167 1.00 94.44 163 CYS A CA 1
ATOM 1319 C C . CYS A 1 163 ? 18.102 4.949 -10.820 1.00 94.44 163 CYS A C 1
ATOM 1321 O O . CYS A 1 163 ? 17.056 4.304 -10.744 1.00 94.44 163 CYS A O 1
ATOM 1323 N N . LEU A 1 164 ? 19.295 4.439 -10.518 1.00 96.00 164 LEU A N 1
ATOM 1324 C CA . LEU A 1 164 ? 19.486 3.181 -9.798 1.00 96.00 164 LEU A CA 1
ATOM 1325 C C . LEU A 1 164 ? 19.748 3.502 -8.326 1.00 96.00 164 LEU A C 1
ATOM 1327 O O . LEU A 1 164 ? 20.695 4.227 -8.020 1.00 96.00 164 LEU A O 1
ATOM 1331 N N . VAL A 1 165 ? 18.920 2.992 -7.421 1.00 93.69 165 VAL A N 1
ATOM 1332 C CA . VAL A 1 165 ? 18.936 3.393 -6.010 1.00 93.69 165 VAL A CA 1
ATOM 1333 C C . VAL A 1 165 ? 19.216 2.186 -5.118 1.00 93.69 165 VAL A C 1
ATOM 1335 O O . VAL A 1 165 ? 18.598 1.142 -5.284 1.00 93.69 165 VAL A O 1
ATOM 1338 N N . TRP A 1 166 ? 20.132 2.340 -4.163 1.00 91.88 166 TRP A N 1
ATOM 1339 C CA . TRP A 1 166 ? 20.596 1.314 -3.219 1.00 91.88 166 TRP A CA 1
ATOM 1340 C C . TRP A 1 166 ? 21.215 0.066 -3.862 1.00 91.88 166 TRP A C 1
ATOM 1342 O O . TRP A 1 166 ? 20.839 -1.046 -3.493 1.00 91.88 166 TRP A O 1
ATOM 1352 N N . PRO A 1 167 ? 22.178 0.184 -4.797 1.00 94.81 167 PRO A N 1
ATOM 1353 C CA . PRO A 1 167 ? 22.833 -0.992 -5.381 1.00 94.81 167 PRO A CA 1
ATOM 1354 C C . PRO A 1 167 ? 23.440 -1.940 -4.333 1.00 94.81 167 PRO A C 1
ATOM 1356 O O . PRO A 1 167 ? 23.562 -3.132 -4.588 1.00 94.81 167 PRO A O 1
ATOM 1359 N N . GLU A 1 168 ? 23.765 -1.447 -3.137 1.00 92.00 168 GLU A N 1
ATOM 1360 C CA . GLU A 1 168 ? 24.214 -2.255 -2.003 1.00 92.00 168 GLU A CA 1
ATOM 1361 C C . GLU A 1 168 ? 23.160 -3.225 -1.438 1.00 92.00 168 GLU A C 1
ATOM 1363 O O . GLU A 1 168 ? 23.529 -4.123 -0.687 1.00 92.00 168 GLU A O 1
ATOM 1368 N N . LYS A 1 169 ? 21.871 -3.068 -1.774 1.00 91.94 169 LYS A N 1
ATOM 1369 C CA . LYS A 1 169 ? 20.811 -4.028 -1.425 1.00 91.94 169 LYS A CA 1
ATOM 1370 C C . LYS A 1 169 ? 20.788 -5.247 -2.349 1.00 91.94 169 LYS A C 1
ATOM 1372 O O . LYS A 1 169 ? 20.125 -6.225 -2.025 1.00 91.94 169 LYS A O 1
ATOM 1377 N N . LEU A 1 170 ? 21.478 -5.201 -3.491 1.00 95.38 170 LEU A N 1
ATOM 1378 C CA . LEU A 1 170 ? 21.557 -6.337 -4.406 1.00 95.38 170 LEU A CA 1
ATOM 1379 C C . LEU A 1 170 ? 22.367 -7.475 -3.782 1.00 95.38 170 LEU A C 1
ATOM 1381 O O . LEU A 1 170 ? 23.391 -7.249 -3.135 1.00 95.38 170 LEU A O 1
ATOM 1385 N N . GLN A 1 171 ? 21.969 -8.716 -4.062 1.00 95.81 171 GLN A N 1
ATOM 1386 C CA . GLN A 1 171 ? 22.806 -9.875 -3.755 1.00 95.81 171 GLN A CA 1
ATOM 1387 C C . GLN A 1 171 ? 24.182 -9.738 -4.417 1.00 95.81 171 GLN A C 1
ATOM 1389 O O . GLN A 1 171 ? 24.282 -9.301 -5.564 1.00 95.81 171 GLN A O 1
ATOM 1394 N N . ALA A 1 172 ? 25.241 -10.179 -3.731 1.00 95.31 172 ALA A N 1
ATOM 1395 C CA . ALA A 1 172 ? 26.625 -10.007 -4.187 1.00 95.31 172 ALA A CA 1
ATOM 1396 C C . ALA A 1 172 ? 26.852 -10.491 -5.633 1.00 95.31 172 ALA A C 1
ATOM 1398 O O . ALA A 1 172 ? 27.419 -9.767 -6.447 1.00 95.31 172 ALA A O 1
ATOM 1399 N N . ARG A 1 173 ? 26.313 -11.668 -5.982 1.00 96.19 173 ARG A N 1
ATOM 1400 C CA . ARG A 1 173 ? 26.394 -12.224 -7.345 1.00 96.19 173 ARG A CA 1
ATOM 1401 C C . ARG A 1 173 ? 25.704 -11.337 -8.382 1.00 96.19 173 ARG A C 1
ATOM 1403 O O . ARG A 1 173 ? 26.207 -11.189 -9.489 1.00 96.19 173 ARG A O 1
ATOM 1410 N N . THR A 1 174 ? 24.554 -10.760 -8.046 1.00 97.25 174 THR A N 1
ATOM 1411 C CA . THR A 1 174 ? 23.839 -9.833 -8.934 1.00 97.25 174 THR A CA 1
ATOM 1412 C C . THR A 1 174 ? 24.614 -8.527 -9.075 1.00 97.25 174 THR A C 1
ATOM 1414 O O . THR A 1 174 ? 24.781 -8.035 -10.188 1.00 97.25 174 THR A O 1
ATOM 1417 N N . LEU A 1 175 ? 25.157 -7.997 -7.976 1.00 97.00 175 LEU A N 1
ATOM 1418 C CA . LEU A 1 175 ? 25.952 -6.772 -7.979 1.00 97.00 175 LEU A CA 1
ATOM 1419 C C . LEU A 1 175 ? 27.217 -6.897 -8.843 1.00 97.00 175 LEU A C 1
ATOM 1421 O O . LEU A 1 175 ? 27.522 -5.978 -9.597 1.00 97.00 175 LEU A O 1
ATOM 1425 N N . GLU A 1 176 ? 27.922 -8.030 -8.791 1.00 96.69 176 GLU A N 1
ATOM 1426 C CA . GLU A 1 176 ? 29.085 -8.309 -9.650 1.00 96.69 176 GLU A CA 1
ATOM 1427 C C . GLU A 1 176 ? 28.737 -8.227 -11.142 1.00 96.69 176 GLU A C 1
ATOM 1429 O O . GLU A 1 176 ? 29.456 -7.613 -11.935 1.00 96.69 176 GLU A O 1
ATOM 1434 N N . LYS A 1 177 ? 27.595 -8.797 -11.531 1.00 97.44 177 LYS A N 1
ATOM 1435 C CA . LYS A 1 177 ? 27.126 -8.729 -12.916 1.00 97.44 177 LYS A CA 1
ATOM 1436 C C . LYS A 1 177 ? 26.683 -7.327 -13.311 1.00 97.44 177 LYS A C 1
ATOM 1438 O O . LYS A 1 177 ? 27.030 -6.865 -14.392 1.00 97.44 177 LYS A O 1
ATOM 1443 N N . VAL A 1 178 ? 25.995 -6.613 -12.420 1.00 97.06 178 VAL A N 1
ATOM 1444 C CA . VAL A 1 178 ? 25.637 -5.202 -12.627 1.00 97.06 178 VAL A CA 1
ATOM 1445 C C . VAL A 1 178 ? 26.891 -4.348 -12.826 1.00 97.06 178 VAL A C 1
ATOM 1447 O O . VAL A 1 178 ? 26.933 -3.528 -13.738 1.00 97.06 178 VAL A O 1
ATOM 1450 N N . VAL A 1 179 ? 27.950 -4.574 -12.049 1.00 96.38 179 VAL A N 1
ATOM 1451 C CA . VAL A 1 179 ? 29.255 -3.923 -12.249 1.00 96.38 179 VAL A CA 1
ATOM 1452 C C . VAL A 1 179 ? 29.802 -4.198 -13.653 1.00 96.38 179 VAL A C 1
ATOM 1454 O O . VAL A 1 179 ? 30.202 -3.259 -14.345 1.00 96.38 179 VAL A O 1
ATOM 1457 N N . SER A 1 180 ? 29.759 -5.453 -14.111 1.00 95.44 180 SER A N 1
ATOM 1458 C CA . SER A 1 180 ? 30.174 -5.821 -15.471 1.00 95.44 180 SER A CA 1
ATOM 1459 C C . SER A 1 180 ? 29.322 -5.135 -16.551 1.00 95.44 180 SER A C 1
ATOM 1461 O O . SER A 1 180 ? 29.864 -4.617 -17.531 1.00 95.44 180 SER A O 1
ATOM 1463 N N . LEU A 1 181 ? 28.002 -5.044 -16.352 1.00 94.00 181 LEU A N 1
ATOM 1464 C CA . LEU A 1 181 ? 27.094 -4.324 -17.249 1.00 94.00 181 LEU A CA 1
ATOM 1465 C C . LEU A 1 181 ? 27.454 -2.839 -17.348 1.00 94.00 181 LEU A C 1
ATOM 1467 O O . LEU A 1 181 ? 27.525 -2.302 -18.452 1.00 94.00 181 LEU A O 1
ATOM 1471 N N . PHE A 1 182 ? 27.732 -2.175 -16.224 1.00 92.81 182 PHE A N 1
ATOM 1472 C CA . PHE A 1 182 ? 28.144 -0.769 -16.219 1.00 92.81 182 PHE A CA 1
ATOM 1473 C C . PHE A 1 182 ? 29.470 -0.550 -16.948 1.00 92.81 182 PHE A C 1
ATOM 1475 O O . PHE A 1 182 ? 29.591 0.397 -17.727 1.00 92.81 182 PHE A O 1
ATOM 1482 N N . GLN A 1 183 ? 30.445 -1.438 -16.744 1.00 91.00 183 GLN A N 1
ATOM 1483 C CA . GLN A 1 183 ? 31.718 -1.386 -17.463 1.00 91.00 183 GLN A CA 1
ATOM 1484 C C . GLN A 1 183 ? 31.499 -1.487 -18.977 1.00 91.00 183 GLN A C 1
ATOM 1486 O O . GLN A 1 183 ? 31.965 -0.627 -19.723 1.00 91.00 183 GLN A O 1
ATOM 1491 N N . LYS A 1 184 ? 30.707 -2.471 -19.415 1.00 89.56 184 LYS A N 1
ATOM 1492 C CA . LYS A 1 184 ? 30.394 -2.720 -20.828 1.00 89.56 184 LYS A CA 1
ATOM 1493 C C . LYS A 1 184 ? 29.577 -1.600 -21.480 1.00 89.56 184 LYS A C 1
ATOM 1495 O O . LYS A 1 184 ? 29.778 -1.286 -22.650 1.00 89.56 184 LYS A O 1
ATOM 1500 N N . LEU A 1 185 ? 28.603 -1.034 -20.767 1.00 85.88 185 LEU A N 1
ATOM 1501 C CA . LEU A 1 185 ? 27.644 -0.089 -21.348 1.00 85.88 185 LEU A CA 1
ATOM 1502 C C . LEU A 1 185 ? 28.088 1.373 -21.254 1.00 85.88 185 LEU A C 1
ATOM 1504 O O . LEU A 1 185 ? 27.807 2.132 -22.179 1.00 85.88 185 LEU A O 1
ATOM 1508 N N . PHE A 1 186 ? 28.775 1.768 -20.178 1.00 82.38 186 PHE A N 1
ATOM 1509 C CA . PHE A 1 186 ? 29.143 3.168 -19.940 1.00 82.38 186 PHE A CA 1
ATOM 1510 C C . PHE A 1 186 ? 30.645 3.447 -20.010 1.00 82.38 186 PHE A C 1
ATOM 1512 O O . PHE A 1 186 ? 31.024 4.550 -20.402 1.00 82.38 186 PHE A O 1
ATO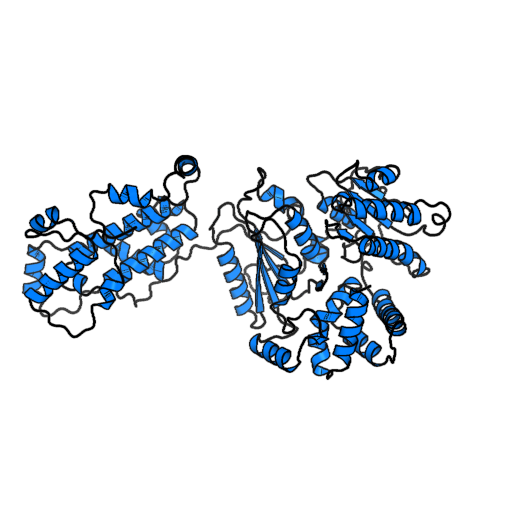M 1519 N N . LEU A 1 187 ? 31.494 2.493 -19.615 1.00 80.38 187 LEU A N 1
ATOM 1520 C CA . LEU A 1 187 ? 32.935 2.734 -19.451 1.00 80.38 187 LEU A CA 1
ATOM 1521 C C . LEU A 1 187 ? 33.777 2.233 -20.635 1.00 80.38 187 LEU A C 1
ATOM 1523 O O . LEU A 1 187 ? 34.928 2.644 -20.768 1.00 80.38 187 LEU A O 1
ATOM 1527 N N . GLU A 1 188 ? 33.222 1.404 -21.526 1.00 80.75 188 GLU A N 1
ATOM 1528 C CA . GLU A 1 188 ? 33.897 1.013 -22.768 1.00 80.75 188 GLU A CA 1
ATOM 1529 C C . GLU A 1 188 ? 34.046 2.213 -23.737 1.00 80.75 188 GLU A C 1
ATOM 1531 O O . GLU A 1 188 ? 33.041 2.779 -24.195 1.00 80.75 188 GLU A O 1
ATOM 1536 N N . PRO A 1 189 ? 35.285 2.583 -24.134 1.00 64.50 189 PRO A N 1
ATOM 1537 C CA . PRO A 1 189 ? 35.549 3.757 -24.976 1.00 64.50 189 PRO A CA 1
ATOM 1538 C C . PRO A 1 189 ? 34.845 3.735 -26.340 1.00 64.50 189 PRO A C 1
ATOM 1540 O O . PRO A 1 189 ? 34.530 4.787 -26.892 1.00 64.50 189 PRO A O 1
ATOM 1543 N N . SER A 1 190 ? 34.572 2.542 -26.876 1.00 61.66 190 SER A N 1
ATOM 1544 C CA . SER A 1 190 ? 33.925 2.332 -28.177 1.00 61.66 190 SER A CA 1
ATOM 1545 C C . SER A 1 190 ? 32.438 2.711 -28.195 1.00 61.66 190 SER A C 1
ATOM 1547 O O . SER A 1 190 ? 31.898 2.985 -29.265 1.00 61.66 190 SER A O 1
ATOM 1549 N N . ARG A 1 191 ? 31.768 2.749 -27.032 1.00 57.75 191 ARG A N 1
ATOM 1550 C CA . ARG A 1 191 ? 30.328 3.057 -26.897 1.00 57.75 191 ARG A CA 1
ATOM 1551 C C . ARG A 1 191 ? 30.048 4.430 -26.280 1.00 57.75 191 ARG A C 1
ATOM 1553 O O . ARG A 1 191 ? 28.984 4.999 -26.516 1.00 57.75 191 ARG A O 1
ATOM 1560 N N . SER A 1 192 ? 31.022 4.988 -25.560 1.00 52.41 192 SER A N 1
ATOM 1561 C CA . SER A 1 192 ? 30.958 6.293 -24.881 1.00 52.41 192 SER A CA 1
ATOM 1562 C C . SER A 1 192 ? 30.681 7.483 -25.826 1.00 52.41 192 SER A C 1
ATOM 1564 O O . SER A 1 192 ? 30.044 8.457 -25.430 1.00 52.41 192 SER A O 1
ATOM 1566 N N . GLN A 1 193 ? 31.071 7.393 -27.104 1.00 49.59 193 GLN A N 1
ATOM 1567 C CA . GLN A 1 193 ? 30.951 8.500 -28.070 1.00 49.59 193 GLN A CA 1
ATOM 1568 C C . GLN A 1 193 ? 29.545 8.688 -28.682 1.00 49.59 193 GLN A C 1
ATOM 1570 O O . GLN A 1 193 ? 29.319 9.674 -29.373 1.00 49.59 193 GLN A O 1
ATOM 1575 N N . GLN A 1 194 ? 28.589 7.773 -28.460 1.00 51.75 194 GLN A N 1
ATOM 1576 C CA . GLN A 1 194 ? 27.269 7.818 -29.122 1.00 51.75 194 GLN A CA 1
ATOM 1577 C C . GLN A 1 194 ? 26.114 8.332 -28.242 1.00 51.75 194 GLN A C 1
ATOM 1579 O O . GLN A 1 194 ? 24.990 8.436 -28.725 1.00 51.75 194 GLN A O 1
ATOM 1584 N N . ALA A 1 195 ? 26.345 8.650 -26.963 1.00 56.94 195 ALA A N 1
ATOM 1585 C CA . ALA A 1 195 ? 25.266 8.846 -25.988 1.00 56.94 195 ALA A CA 1
ATOM 1586 C C . ALA A 1 195 ? 25.379 10.168 -25.204 1.00 56.94 195 ALA A C 1
ATOM 1588 O O . ALA A 1 195 ? 25.279 10.184 -23.983 1.00 56.94 195 ALA A O 1
ATOM 1589 N N . HIS A 1 196 ? 25.576 11.300 -25.885 1.00 61.31 196 HIS A N 1
ATOM 1590 C CA . HIS A 1 196 ? 25.818 12.600 -25.235 1.00 61.31 196 HIS A CA 1
ATOM 1591 C C . HIS A 1 196 ? 24.610 13.234 -24.510 1.00 61.31 196 HIS A C 1
ATOM 1593 O O . HIS A 1 196 ? 24.763 14.301 -23.922 1.00 61.31 196 HIS A O 1
ATOM 1599 N N . LEU A 1 197 ? 23.425 12.609 -24.518 1.00 72.12 197 LEU A N 1
ATOM 1600 C CA . LEU A 1 197 ? 22.173 13.271 -24.115 1.00 72.12 197 LEU A CA 1
ATOM 1601 C C . LEU A 1 197 ? 21.363 12.565 -23.015 1.00 72.12 197 LEU A C 1
ATOM 1603 O O . LEU A 1 197 ? 20.264 13.025 -22.718 1.00 72.12 197 LEU A O 1
ATOM 1607 N N . TYR A 1 198 ? 21.854 11.481 -22.399 1.00 81.50 198 TYR A N 1
ATOM 1608 C CA . TYR A 1 198 ? 21.134 10.841 -21.285 1.00 81.50 198 TYR A CA 1
ATOM 1609 C C . TYR A 1 198 ? 21.511 11.444 -19.928 1.00 81.50 198 TYR A C 1
ATOM 1611 O O . TYR A 1 198 ? 22.624 11.943 -19.741 1.00 81.50 198 TYR A O 1
ATOM 1619 N N . LEU A 1 199 ? 20.597 11.339 -18.962 1.00 86.69 199 LEU A N 1
ATOM 1620 C CA . LEU A 1 199 ? 20.828 11.709 -17.571 1.00 86.69 199 LEU A CA 1
ATOM 1621 C C . LEU A 1 199 ? 20.609 10.482 -16.682 1.00 86.69 199 LEU A C 1
ATOM 1623 O O . LEU A 1 199 ? 19.505 9.947 -16.612 1.00 86.69 199 LEU A O 1
ATOM 1627 N N . PHE A 1 200 ? 21.674 10.018 -16.031 1.00 90.56 200 PHE A N 1
ATOM 1628 C CA . PHE A 1 200 ? 21.641 8.815 -15.202 1.00 90.56 200 PHE A CA 1
ATOM 1629 C C . PHE A 1 200 ? 22.350 9.046 -13.872 1.00 90.56 200 PHE A C 1
ATOM 1631 O O . PHE A 1 200 ? 23.462 9.584 -13.849 1.00 90.56 200 PHE A O 1
ATOM 1638 N N . ALA A 1 201 ? 21.733 8.607 -12.779 1.00 92.50 201 ALA A N 1
ATOM 1639 C CA . ALA A 1 201 ? 22.298 8.670 -11.442 1.00 92.50 201 ALA A CA 1
ATOM 1640 C C . ALA A 1 201 ? 22.297 7.299 -10.753 1.00 92.50 201 ALA A C 1
ATOM 1642 O O . ALA A 1 201 ? 21.355 6.518 -10.864 1.00 92.50 201 ALA A O 1
ATOM 1643 N N . VAL A 1 202 ? 23.358 7.029 -9.997 1.00 94.00 202 VAL A N 1
ATOM 1644 C CA . VAL A 1 202 ? 23.421 5.928 -9.034 1.00 94.00 202 VAL A CA 1
ATOM 1645 C C . VAL A 1 202 ? 23.378 6.541 -7.647 1.00 94.00 202 VAL A C 1
ATOM 1647 O O . VAL A 1 202 ? 24.292 7.273 -7.282 1.00 94.00 202 VAL A O 1
ATOM 1650 N N . VAL A 1 203 ? 22.328 6.256 -6.884 1.00 92.00 203 VAL A N 1
ATOM 1651 C CA . VAL A 1 203 ? 22.164 6.731 -5.506 1.00 92.00 203 VAL A CA 1
ATOM 1652 C C . VAL A 1 203 ? 22.497 5.581 -4.567 1.00 92.00 203 VAL A C 1
ATOM 1654 O O . VAL A 1 203 ? 21.805 4.569 -4.553 1.00 92.00 203 VAL A O 1
ATOM 1657 N N . SER A 1 204 ? 23.570 5.722 -3.801 1.00 91.38 204 SER A N 1
ATOM 1658 C CA . SER A 1 204 ? 24.079 4.695 -2.889 1.00 91.38 204 SER A CA 1
ATOM 1659 C C . SER A 1 204 ? 24.238 5.272 -1.489 1.00 91.38 204 SER A C 1
ATOM 1661 O O . SER A 1 204 ? 24.491 6.462 -1.335 1.00 91.38 204 SER A O 1
ATOM 1663 N N . SER A 1 205 ? 24.091 4.447 -0.454 1.00 88.00 205 SER A N 1
ATOM 1664 C CA . SER A 1 205 ? 24.434 4.822 0.926 1.00 88.00 205 SER A CA 1
ATOM 1665 C C . SER A 1 205 ? 25.765 4.233 1.386 1.00 88.00 205 SER A C 1
ATOM 1667 O O . SER A 1 205 ? 26.159 4.419 2.534 1.00 88.00 205 SER A O 1
ATOM 1669 N N . ASN A 1 206 ? 26.464 3.523 0.499 1.00 88.69 206 ASN A N 1
ATOM 1670 C CA . ASN A 1 206 ? 27.735 2.877 0.780 1.00 88.69 206 ASN A CA 1
ATOM 1671 C C . ASN A 1 206 ? 28.791 3.317 -0.244 1.00 88.69 206 ASN A C 1
ATOM 1673 O O . ASN A 1 206 ? 28.718 2.942 -1.413 1.00 88.69 206 ASN A O 1
ATOM 1677 N N . HIS A 1 207 ? 29.791 4.077 0.203 1.00 85.81 207 HIS A N 1
ATOM 1678 C CA . HIS A 1 207 ? 30.904 4.530 -0.639 1.00 85.81 207 HIS A CA 1
ATOM 1679 C C . HIS A 1 207 ? 31.764 3.382 -1.191 1.00 85.81 207 HIS A C 1
ATOM 1681 O O . HIS A 1 207 ? 32.375 3.529 -2.251 1.00 85.81 207 HIS A O 1
ATOM 1687 N N . ASP A 1 208 ? 31.787 2.251 -0.488 1.00 88.12 208 ASP A N 1
ATOM 1688 C CA . ASP A 1 208 ? 32.735 1.161 -0.705 1.00 88.12 208 ASP A CA 1
ATOM 1689 C C . ASP A 1 208 ? 32.116 -0.047 -1.414 1.00 88.12 208 ASP A C 1
ATOM 1691 O O . ASP A 1 208 ? 32.810 -1.030 -1.674 1.00 88.12 208 ASP A O 1
ATOM 1695 N N . ASN A 1 209 ? 30.824 -0.003 -1.767 1.00 90.94 209 ASN A N 1
ATOM 1696 C CA . ASN A 1 209 ? 30.260 -1.084 -2.573 1.00 90.94 209 ASN A CA 1
ATOM 1697 C C . ASN A 1 209 ? 30.917 -1.103 -3.976 1.00 90.94 209 ASN A C 1
ATOM 1699 O O . ASN A 1 209 ? 31.258 -0.037 -4.501 1.00 90.94 209 ASN A O 1
ATOM 1703 N N . PRO A 1 210 ? 31.065 -2.282 -4.612 1.00 94.31 210 PRO A N 1
ATOM 1704 C CA . PRO A 1 210 ? 31.742 -2.431 -5.902 1.00 94.31 210 PRO A CA 1
ATOM 1705 C C . PRO A 1 210 ? 31.300 -1.450 -6.997 1.00 94.31 210 PRO A C 1
ATOM 1707 O O . PRO A 1 210 ? 32.143 -0.918 -7.720 1.00 94.31 210 PRO A O 1
ATOM 1710 N N . LEU A 1 211 ? 29.999 -1.156 -7.104 1.00 94.88 211 LEU A N 1
ATOM 1711 C CA . LEU A 1 211 ? 29.489 -0.227 -8.113 1.00 94.88 211 LEU A CA 1
ATOM 1712 C C . LEU A 1 211 ? 29.851 1.226 -7.782 1.00 94.88 211 LEU A C 1
ATOM 1714 O O . LEU A 1 211 ? 30.293 1.971 -8.655 1.00 94.88 211 LEU A O 1
ATOM 1718 N N . SER A 1 212 ? 29.725 1.640 -6.522 1.00 93.31 212 SER A N 1
ATOM 1719 C CA . SER A 1 212 ? 30.173 2.974 -6.098 1.00 93.31 212 SER A CA 1
ATOM 1720 C C . SER A 1 212 ? 31.684 3.143 -6.233 1.00 93.31 212 SER A C 1
ATOM 1722 O O . SER A 1 212 ? 32.144 4.218 -6.613 1.00 93.31 212 SER A O 1
ATOM 1724 N N . TYR A 1 213 ? 32.459 2.080 -6.005 1.00 93.06 213 TYR A N 1
ATOM 1725 C CA . TYR A 1 213 ? 33.908 2.110 -6.157 1.00 93.06 213 TYR A CA 1
ATOM 1726 C C . TYR A 1 213 ? 34.328 2.452 -7.591 1.00 93.06 213 TYR A C 1
ATOM 1728 O O . TYR A 1 213 ? 35.114 3.385 -7.767 1.00 93.06 213 TYR A O 1
ATOM 1736 N N . ILE A 1 214 ? 33.780 1.761 -8.603 1.00 93.38 214 ILE A N 1
ATOM 1737 C CA . ILE A 1 214 ? 34.109 2.036 -10.015 1.00 93.38 214 ILE A CA 1
ATOM 1738 C C . ILE A 1 214 ? 33.566 3.391 -10.484 1.00 93.38 214 ILE A C 1
ATOM 1740 O O . ILE A 1 214 ? 34.108 3.983 -11.413 1.00 93.38 214 ILE A O 1
ATOM 1744 N N . LEU A 1 215 ? 32.499 3.891 -9.849 1.00 92.31 215 LEU A N 1
ATOM 1745 C CA . LEU A 1 215 ? 31.862 5.154 -10.214 1.00 92.31 215 LEU A CA 1
ATOM 1746 C C . LEU A 1 215 ? 32.399 6.370 -9.439 1.00 92.31 215 LEU A C 1
ATOM 1748 O O . LEU A 1 215 ? 31.881 7.472 -9.611 1.00 92.31 215 LEU A O 1
ATOM 1752 N N . ARG A 1 216 ? 33.435 6.219 -8.603 1.00 90.56 216 ARG A N 1
ATOM 1753 C CA . ARG A 1 216 ? 33.923 7.297 -7.718 1.00 90.56 216 ARG A CA 1
ATOM 1754 C C . ARG A 1 216 ? 34.327 8.578 -8.448 1.00 90.56 216 ARG A C 1
ATOM 1756 O O . ARG A 1 216 ? 34.064 9.671 -7.961 1.00 90.56 216 ARG A O 1
ATOM 1763 N N . GLU A 1 217 ? 34.912 8.451 -9.638 1.00 86.62 217 GLU A N 1
ATOM 1764 C CA . GLU A 1 217 ? 35.338 9.590 -10.470 1.00 86.62 217 GLU A CA 1
ATOM 1765 C C . GLU A 1 217 ? 34.149 10.331 -11.109 1.00 86.62 217 GLU A C 1
ATOM 1767 O O . GLU A 1 217 ? 34.269 11.456 -11.602 1.00 86.62 217 GLU A O 1
ATOM 1772 N N . PHE A 1 218 ? 32.973 9.705 -11.072 1.00 86.12 218 PHE A N 1
ATOM 1773 C CA . PHE A 1 218 ? 31.708 10.240 -11.553 1.00 86.12 218 PHE A CA 1
ATOM 1774 C C . PHE A 1 218 ? 30.859 10.856 -10.433 1.00 86.12 218 PHE A C 1
ATOM 1776 O O . PHE A 1 218 ? 29.706 11.224 -10.672 1.00 86.12 218 PHE A O 1
ATOM 1783 N N . GLY A 1 219 ? 31.415 11.002 -9.227 1.00 79.25 219 GLY A N 1
ATOM 1784 C CA . GLY A 1 219 ? 30.783 11.752 -8.148 1.00 79.25 219 GLY A CA 1
ATOM 1785 C C . GLY A 1 219 ? 30.560 13.223 -8.540 1.00 79.25 219 GLY A C 1
ATOM 1786 O O . GLY A 1 219 ? 31.465 13.849 -9.106 1.00 79.25 219 GLY A O 1
ATOM 1787 N N . PRO A 1 220 ? 29.373 13.803 -8.292 1.00 67.25 220 PRO A N 1
ATOM 1788 C CA . PRO A 1 220 ? 29.154 15.224 -8.466 1.00 67.25 220 PRO A CA 1
ATOM 1789 C C . PRO A 1 220 ? 29.947 15.997 -7.410 1.00 67.25 220 PRO A C 1
ATOM 1791 O O . PRO A 1 220 ? 30.049 15.590 -6.253 1.00 67.25 220 PRO A O 1
ATOM 1794 N N . ILE A 1 221 ? 30.473 17.156 -7.801 1.00 57.50 221 ILE A N 1
ATOM 1795 C CA . ILE A 1 221 ? 30.898 18.175 -6.841 1.00 57.50 221 ILE A CA 1
ATOM 1796 C C . ILE A 1 221 ? 29.593 18.802 -6.347 1.00 57.50 221 ILE A C 1
ATOM 1798 O O . ILE A 1 221 ? 29.047 19.690 -7.001 1.00 57.50 221 ILE A O 1
ATOM 1802 N N . ILE A 1 222 ? 29.015 18.255 -5.275 1.00 55.12 222 ILE A N 1
ATOM 1803 C CA . ILE A 1 222 ? 27.764 18.774 -4.711 1.00 55.12 222 ILE A CA 1
ATOM 1804 C C . ILE A 1 222 ? 28.096 20.062 -3.957 1.00 55.12 222 ILE A C 1
ATOM 1806 O O . ILE A 1 222 ? 28.382 20.047 -2.763 1.00 55.12 222 ILE A O 1
ATOM 1810 N N . SER A 1 223 ? 28.070 21.189 -4.662 1.00 46.56 223 SER A N 1
ATOM 1811 C CA . SER A 1 223 ? 27.716 22.465 -4.040 1.00 46.56 223 SER A CA 1
ATOM 1812 C C . SER A 1 223 ? 26.262 22.346 -3.581 1.00 46.56 223 SER A C 1
ATOM 1814 O O . SER A 1 223 ? 25.464 21.766 -4.320 1.00 46.56 223 SER A O 1
ATOM 1816 N N . GLU A 1 224 ? 25.931 22.839 -2.385 1.00 50.34 224 GLU A N 1
ATOM 1817 C CA . GLU A 1 224 ? 24.589 22.771 -1.784 1.00 50.34 224 GLU A CA 1
ATOM 1818 C C . GLU A 1 224 ? 23.477 22.877 -2.838 1.00 50.34 224 GLU A C 1
ATOM 1820 O O . GLU A 1 224 ? 23.422 23.835 -3.615 1.00 50.34 224 GLU A O 1
ATOM 1825 N N . LEU A 1 225 ? 22.629 21.844 -2.904 1.00 53.66 225 LEU A N 1
ATOM 1826 C CA . LEU A 1 225 ? 21.512 21.773 -3.837 1.00 53.66 225 LEU A CA 1
ATOM 1827 C C . LEU A 1 225 ? 20.540 22.901 -3.465 1.00 53.66 225 LEU A C 1
ATOM 1829 O O . LEU A 1 225 ? 19.732 22.759 -2.548 1.00 53.66 225 LEU A O 1
ATOM 1833 N N . ASN A 1 226 ? 20.686 24.056 -4.115 1.00 45.59 226 ASN A N 1
ATOM 1834 C CA . ASN A 1 226 ? 19.835 25.211 -3.864 1.00 45.59 226 ASN A CA 1
ATOM 1835 C C . ASN A 1 226 ? 18.375 24.798 -4.055 1.00 45.59 226 ASN A C 1
ATOM 1837 O O . ASN A 1 226 ? 18.022 24.179 -5.061 1.00 45.59 226 ASN A O 1
ATOM 1841 N N . SER A 1 227 ? 17.539 25.139 -3.076 1.00 47.78 227 SER A N 1
ATOM 1842 C CA . SER A 1 227 ? 16.115 24.828 -3.066 1.00 47.78 227 SER A CA 1
ATOM 1843 C C . SER A 1 227 ? 15.434 25.468 -4.279 1.00 47.78 227 SER A C 1
ATOM 1845 O O . SER A 1 227 ? 15.140 26.667 -4.284 1.00 47.78 227 SER A O 1
ATOM 1847 N N . HIS A 1 228 ? 15.200 24.686 -5.328 1.00 53.44 228 HIS A N 1
ATOM 1848 C CA . HIS A 1 228 ? 14.265 25.069 -6.375 1.00 53.44 228 HIS A CA 1
ATOM 1849 C C . HIS A 1 228 ? 12.824 25.080 -5.820 1.00 53.44 228 HIS A C 1
ATOM 1851 O O . HIS A 1 228 ? 12.521 24.349 -4.880 1.00 53.44 228 HIS A O 1
ATOM 1857 N N . PRO A 1 229 ? 11.915 25.895 -6.388 1.00 58.53 229 PRO A N 1
ATOM 1858 C CA . PRO A 1 229 ? 10.537 26.034 -5.911 1.00 58.53 229 PRO A CA 1
ATOM 1859 C C . PRO A 1 229 ? 9.592 24.899 -6.359 1.00 58.53 229 PRO A C 1
ATOM 1861 O O . PRO A 1 229 ? 8.391 25.002 -6.124 1.00 58.53 229 PRO A O 1
ATOM 1864 N N . PHE A 1 230 ? 10.084 23.858 -7.046 1.00 69.19 230 PHE A N 1
ATOM 1865 C CA . PHE A 1 230 ? 9.246 22.743 -7.496 1.00 69.19 230 PHE A CA 1
ATOM 1866 C C . PHE A 1 230 ? 9.026 21.752 -6.350 1.00 69.19 230 PHE A C 1
ATOM 1868 O O . PHE A 1 230 ? 9.941 21.028 -5.973 1.00 69.19 230 PHE A O 1
ATOM 1875 N N . ASP A 1 231 ? 7.811 21.736 -5.809 1.00 78.25 231 ASP A N 1
ATOM 1876 C CA . ASP A 1 231 ? 7.384 20.832 -4.742 1.00 78.25 231 ASP A CA 1
ATOM 1877 C C . ASP A 1 231 ? 6.654 19.631 -5.379 1.00 78.25 231 ASP A C 1
ATOM 1879 O O . ASP A 1 231 ? 5.539 19.764 -5.896 1.00 78.25 231 ASP A O 1
ATOM 1883 N N . ILE A 1 232 ? 7.301 18.455 -5.386 1.00 80.75 232 ILE A N 1
ATOM 1884 C CA . ILE A 1 232 ? 6.738 17.221 -5.973 1.00 80.75 232 ILE A CA 1
ATOM 1885 C C . ILE A 1 232 ? 5.408 16.863 -5.306 1.00 80.75 232 ILE A C 1
ATOM 1887 O O . ILE A 1 232 ? 4.478 16.418 -5.984 1.00 80.75 232 ILE A O 1
ATOM 1891 N N . TYR A 1 233 ? 5.291 17.064 -3.991 1.00 79.81 233 TYR A N 1
ATOM 1892 C CA . TYR A 1 233 ? 4.045 16.796 -3.285 1.00 79.81 233 TYR A CA 1
ATOM 1893 C C . TYR A 1 233 ? 2.941 17.722 -3.776 1.00 79.81 233 TYR A C 1
ATOM 1895 O O . TYR A 1 233 ? 1.820 17.262 -4.005 1.00 79.81 233 TYR A O 1
ATOM 1903 N N . GLU A 1 234 ? 3.249 19.001 -4.002 1.00 78.25 234 GLU A N 1
ATOM 1904 C CA . GLU A 1 234 ? 2.247 19.897 -4.557 1.00 78.25 234 GLU A CA 1
ATOM 1905 C C . GLU A 1 234 ? 1.808 19.469 -5.965 1.00 78.25 234 GLU A C 1
ATOM 1907 O O . GLU A 1 234 ? 0.610 19.501 -6.265 1.00 78.25 234 GLU A O 1
ATOM 1912 N N . ALA A 1 235 ? 2.739 19.011 -6.801 1.00 80.88 235 ALA A N 1
ATOM 1913 C CA . ALA A 1 235 ? 2.435 18.537 -8.147 1.00 80.88 235 ALA A CA 1
ATOM 1914 C C . ALA A 1 235 ? 1.586 17.249 -8.160 1.00 80.88 235 ALA A C 1
ATOM 1916 O O . ALA A 1 235 ? 0.725 17.096 -9.028 1.00 80.88 235 ALA A O 1
ATOM 1917 N N . LEU A 1 236 ? 1.801 16.341 -7.202 1.00 81.88 236 LEU A N 1
ATOM 1918 C CA . LEU A 1 236 ? 1.090 15.061 -7.119 1.00 81.88 236 LEU A CA 1
ATOM 1919 C C . LEU A 1 236 ? -0.248 15.150 -6.368 1.00 81.88 236 LEU A C 1
ATOM 1921 O O . LEU A 1 236 ? -1.208 14.492 -6.761 1.00 81.88 236 LEU A O 1
ATOM 1925 N N . TYR A 1 237 ? -0.323 15.945 -5.295 1.00 78.81 237 TYR A N 1
ATOM 1926 C CA . TYR A 1 237 ? -1.364 15.807 -4.267 1.00 78.81 237 TYR A CA 1
ATOM 1927 C C . TYR A 1 237 ? -2.051 17.114 -3.831 1.00 78.81 237 TYR A C 1
ATOM 1929 O O . TYR A 1 237 ? -2.967 17.063 -3.006 1.00 78.81 237 TYR A O 1
ATOM 1937 N N . SER A 1 238 ? -1.687 18.288 -4.373 1.00 65.38 238 SER A N 1
ATOM 1938 C CA . SER A 1 238 ? -2.333 19.570 -3.994 1.00 65.38 238 SER A CA 1
ATOM 1939 C C . SER A 1 238 ? -3.818 19.656 -4.316 1.00 65.38 238 SER A C 1
ATOM 1941 O O . SER A 1 238 ? -4.527 20.509 -3.771 1.00 65.38 238 SER A O 1
ATOM 1943 N N . GLN A 1 239 ? -4.306 18.835 -5.243 1.00 59.03 239 GLN A N 1
ATOM 1944 C CA . GLN A 1 239 ? -5.701 18.891 -5.643 1.00 59.03 239 GLN A CA 1
ATOM 1945 C C . GLN A 1 239 ? -6.566 18.363 -4.497 1.00 59.03 239 GLN A C 1
ATOM 1947 O O . GLN A 1 239 ? -6.484 17.201 -4.099 1.00 59.03 239 GLN A O 1
ATOM 1952 N N . LYS A 1 240 ? -7.421 19.234 -3.944 1.00 58.16 240 LYS A N 1
ATOM 1953 C CA . LYS A 1 240 ? -8.481 18.785 -3.037 1.00 58.16 240 LYS A CA 1
ATOM 1954 C C . LYS A 1 240 ? -9.287 17.721 -3.766 1.00 58.16 240 LYS A C 1
ATOM 1956 O O . LYS A 1 240 ? -9.684 17.918 -4.911 1.00 58.16 240 LYS A O 1
ATOM 1961 N N . VAL A 1 241 ? -9.551 16.615 -3.082 1.00 60.41 241 VAL A N 1
ATOM 1962 C CA . VAL A 1 241 ? -10.391 15.551 -3.619 1.00 60.41 241 VAL A CA 1
ATOM 1963 C C . VAL A 1 241 ? -11.775 16.149 -3.910 1.00 60.41 241 VAL A C 1
ATOM 1965 O O . VAL A 1 241 ? -12.533 16.460 -2.987 1.00 60.41 241 VAL A O 1
ATOM 1968 N N . ASN A 1 242 ? -12.101 16.324 -5.197 1.00 55.50 242 ASN A N 1
ATOM 1969 C CA . ASN A 1 242 ? -13.339 16.951 -5.695 1.00 55.50 242 ASN A CA 1
ATOM 1970 C C . ASN A 1 242 ? -14.613 16.124 -5.413 1.00 55.50 242 ASN A C 1
ATOM 1972 O O . ASN A 1 242 ? -15.684 16.420 -5.932 1.00 55.50 242 ASN A O 1
ATOM 1976 N N . VAL A 1 243 ? -14.531 15.111 -4.546 1.00 53.50 243 VAL A N 1
ATOM 1977 C CA . VAL A 1 243 ? -15.685 14.381 -3.986 1.00 53.50 243 VAL A CA 1
ATOM 1978 C C . VAL A 1 243 ? -16.598 15.303 -3.179 1.00 53.50 243 VAL A C 1
ATOM 1980 O O . VAL A 1 243 ? -17.768 14.997 -2.953 1.00 53.50 243 VAL A O 1
ATOM 1983 N N . LEU A 1 244 ? -16.066 16.429 -2.701 1.00 51.34 244 LEU A N 1
ATOM 1984 C CA . LEU A 1 244 ? -16.771 17.368 -1.842 1.00 51.34 244 LEU A CA 1
ATOM 1985 C C . LEU A 1 244 ? -17.226 18.592 -2.653 1.00 51.34 244 LEU A C 1
ATOM 1987 O O . LEU A 1 244 ? -16.376 19.290 -3.204 1.00 51.34 244 LEU A O 1
ATOM 1991 N N . PRO A 1 245 ? -18.535 18.922 -2.678 1.00 47.72 245 PRO A N 1
ATOM 1992 C CA . PRO A 1 245 ? -18.997 20.216 -3.166 1.00 47.72 245 PRO A CA 1
ATOM 1993 C C . PRO A 1 245 ? -18.261 21.339 -2.427 1.00 47.72 245 PRO A C 1
ATOM 1995 O O . PRO A 1 245 ? -18.139 21.301 -1.199 1.00 47.72 245 PRO A O 1
ATOM 1998 N N . THR A 1 246 ? -17.817 22.353 -3.168 1.00 47.69 246 THR A N 1
ATOM 1999 C CA . THR A 1 246 ? -16.985 23.490 -2.729 1.00 47.69 246 THR A CA 1
ATOM 2000 C C . THR A 1 246 ? -17.549 24.320 -1.565 1.00 47.69 246 THR A C 1
ATOM 2002 O O . THR A 1 246 ? -16.834 25.154 -1.017 1.00 47.69 246 THR A O 1
ATOM 2005 N N . ASN A 1 247 ? -18.785 24.064 -1.123 1.00 40.50 247 ASN A N 1
ATOM 2006 C CA . ASN A 1 247 ? -19.551 24.952 -0.245 1.00 40.50 247 ASN A CA 1
ATOM 2007 C C . ASN A 1 247 ? -19.896 24.387 1.148 1.00 40.50 247 ASN A C 1
ATOM 2009 O O . ASN A 1 247 ? -20.765 24.941 1.817 1.00 40.50 247 ASN A O 1
ATOM 2013 N N . VAL A 1 248 ? -19.253 23.313 1.630 1.00 44.78 248 VAL A N 1
ATOM 2014 C CA . VAL A 1 248 ? -19.511 22.815 3.001 1.00 44.78 248 VAL A CA 1
ATOM 2015 C C . VAL A 1 248 ? -18.356 23.162 3.950 1.00 44.78 248 VAL A C 1
ATOM 2017 O O . VAL A 1 248 ? -17.269 22.594 3.818 1.00 44.78 248 VAL A O 1
ATOM 2020 N N . PRO A 1 249 ? -18.565 24.039 4.952 1.00 42.06 249 PRO A N 1
ATOM 2021 C CA . PRO A 1 249 ? -17.571 24.293 5.984 1.00 42.06 249 PRO A CA 1
ATOM 2022 C C . PRO A 1 249 ? -17.438 23.049 6.870 1.00 42.06 249 PRO A C 1
ATOM 2024 O O . PRO A 1 249 ? -18.307 22.740 7.681 1.00 42.06 249 PRO A O 1
ATOM 2027 N N . GLY A 1 250 ? -16.346 22.299 6.705 1.00 54.06 250 GLY A N 1
ATOM 2028 C CA . GLY A 1 250 ? -16.059 21.165 7.578 1.00 54.06 250 GLY A CA 1
ATOM 2029 C C . GLY A 1 250 ? -15.085 20.144 7.002 1.00 54.06 250 GLY A C 1
ATOM 2030 O O . GLY A 1 250 ? -15.499 19.212 6.328 1.00 54.06 250 GLY A O 1
ATOM 2031 N N . ARG A 1 251 ? -13.811 20.284 7.395 1.00 60.53 251 ARG A N 1
ATOM 2032 C CA . ARG A 1 251 ? -12.705 19.306 7.302 1.00 60.53 251 ARG A CA 1
ATOM 2033 C C . ARG A 1 251 ? -12.354 18.824 5.877 1.00 60.53 251 ARG A C 1
ATOM 2035 O O . ARG A 1 251 ? -12.959 17.861 5.411 1.00 60.53 251 ARG A O 1
ATOM 2042 N N . PRO A 1 252 ? -11.329 19.406 5.223 1.00 64.81 252 PRO A N 1
ATOM 2043 C CA . PRO A 1 252 ? -10.836 18.878 3.953 1.00 64.81 252 PRO A CA 1
ATOM 2044 C C . PRO A 1 252 ? -10.329 17.436 4.119 1.00 64.81 252 PRO A C 1
ATOM 2046 O O . PRO A 1 252 ? -9.658 17.110 5.105 1.00 64.81 252 PRO A O 1
ATOM 2049 N N . ILE A 1 253 ? -10.688 16.581 3.161 1.00 71.62 253 ILE A N 1
ATOM 2050 C CA . ILE A 1 253 ? -10.103 15.252 2.965 1.00 71.62 253 ILE A CA 1
ATOM 2051 C C . ILE A 1 253 ? -9.191 15.363 1.749 1.00 71.62 253 ILE A C 1
ATOM 2053 O O . ILE A 1 253 ? -9.588 15.905 0.717 1.00 71.62 253 ILE A O 1
ATOM 2057 N N . TYR A 1 254 ? -7.965 14.890 1.912 1.00 78.38 254 TYR A N 1
ATOM 2058 C CA . TYR A 1 254 ? -6.935 14.904 0.883 1.00 78.38 254 TYR A CA 1
ATOM 2059 C C . TYR A 1 254 ? -6.723 13.487 0.373 1.00 78.38 254 TYR A C 1
ATOM 2061 O O . TYR A 1 254 ? -7.106 12.528 1.047 1.00 78.38 254 TYR A O 1
ATOM 2069 N N . GLN A 1 255 ? -6.115 13.369 -0.805 1.00 85.69 255 GLN A N 1
ATOM 2070 C CA . GLN A 1 255 ? -5.861 12.075 -1.424 1.00 85.69 255 GLN A CA 1
ATOM 2071 C C . GLN A 1 255 ? -4.942 11.206 -0.560 1.00 85.69 255 GLN A C 1
ATOM 2073 O O . GLN A 1 255 ? -5.157 10.008 -0.462 1.00 85.69 255 GLN A O 1
ATOM 2078 N N . VAL A 1 256 ? -3.974 11.812 0.128 1.00 87.94 256 VAL A N 1
ATOM 2079 C CA . VAL A 1 256 ? -3.116 11.135 1.104 1.00 87.94 256 VAL A CA 1
ATOM 2080 C C . VAL A 1 256 ? -3.238 11.850 2.444 1.00 87.94 256 VAL A C 1
ATOM 2082 O O . VAL A 1 256 ? -3.161 13.078 2.517 1.00 87.94 256 VAL A O 1
ATOM 2085 N N . GLN A 1 257 ? -3.460 11.092 3.515 1.00 86.50 257 GLN A N 1
ATOM 2086 C CA . GLN A 1 257 ? -3.633 11.632 4.855 1.00 86.50 257 GLN A CA 1
ATOM 2087 C C . GLN A 1 257 ? -3.004 10.734 5.922 1.00 86.50 257 GLN A C 1
ATOM 2089 O O . GLN A 1 257 ? -3.297 9.542 6.004 1.00 86.50 257 GLN A O 1
ATOM 2094 N N . LEU A 1 258 ? -2.195 11.358 6.780 1.00 87.62 258 LEU A N 1
ATOM 2095 C CA . LEU A 1 258 ? -1.502 10.714 7.890 1.00 87.62 258 LEU A CA 1
ATOM 2096 C C . LEU A 1 258 ? -2.308 10.845 9.190 1.00 87.62 258 LEU A C 1
ATOM 2098 O O . LEU A 1 258 ? -2.805 11.924 9.546 1.00 87.62 258 LEU A O 1
ATOM 2102 N N . TYR A 1 259 ? -2.420 9.734 9.911 1.00 87.44 259 TYR A N 1
ATOM 2103 C CA . TYR A 1 259 ? -3.038 9.637 11.226 1.00 87.44 259 TYR A CA 1
ATOM 2104 C C . TYR A 1 259 ? -1.981 9.226 12.242 1.00 87.44 259 TYR A C 1
ATOM 2106 O O . TYR A 1 259 ? -1.476 8.106 12.223 1.00 87.44 259 TYR A O 1
ATOM 2114 N N . GLU A 1 260 ? -1.689 10.136 13.163 1.00 84.75 260 GLU A N 1
ATOM 2115 C CA . GLU A 1 260 ? -0.605 10.002 14.130 1.00 84.75 260 GLU A CA 1
ATOM 2116 C C . GLU A 1 260 ? -1.094 10.269 15.547 1.00 84.75 260 GLU A C 1
ATOM 2118 O O . GLU A 1 260 ? -2.091 10.957 15.784 1.00 84.75 260 GLU A O 1
ATOM 2123 N N . SER A 1 261 ? -0.375 9.713 16.515 1.00 79.94 261 SER A N 1
ATOM 2124 C CA . SER A 1 261 ? -0.667 9.908 17.928 1.00 79.94 261 SER A CA 1
ATOM 2125 C C . SER A 1 261 ? 0.569 9.663 18.775 1.00 79.94 261 SER A C 1
ATOM 2127 O O . SER A 1 261 ? 1.339 8.758 18.481 1.00 79.94 261 SER A O 1
ATOM 2129 N N . THR A 1 262 ? 0.689 10.370 19.893 1.00 76.62 262 THR A N 1
ATOM 2130 C CA . THR A 1 262 ? 1.795 10.180 20.845 1.00 76.62 262 THR A CA 1
ATOM 2131 C C . THR A 1 262 ? 1.642 8.936 21.724 1.00 76.62 262 THR A C 1
ATOM 2133 O O . THR A 1 262 ? 2.624 8.429 22.252 1.00 76.62 262 THR A O 1
ATOM 2136 N N . LYS A 1 263 ? 0.416 8.421 21.891 1.00 74.69 263 LYS A N 1
ATOM 2137 C CA . LYS A 1 263 ? 0.107 7.244 22.722 1.00 74.69 263 LYS A CA 1
ATOM 2138 C C . LYS A 1 263 ? -0.654 6.187 21.927 1.00 74.69 263 LYS A C 1
ATOM 2140 O O . LYS A 1 263 ? -1.392 6.517 20.996 1.00 74.69 263 LYS A O 1
ATOM 2145 N N . VAL A 1 264 ? -0.468 4.916 22.271 1.00 79.44 264 VAL A N 1
ATOM 2146 C CA . VAL A 1 264 ? -1.226 3.796 21.687 1.00 79.44 264 VAL A CA 1
ATOM 2147 C C . VAL A 1 264 ? -2.684 3.852 22.166 1.00 79.44 264 VAL A C 1
ATOM 2149 O O . VAL A 1 264 ? -2.968 4.313 23.272 1.00 79.44 264 VAL A O 1
ATOM 2152 N N . GLY A 1 265 ? -3.632 3.425 21.325 1.00 75.62 265 GLY A N 1
ATOM 2153 C CA . GLY A 1 265 ? -5.048 3.320 21.705 1.00 75.62 265 GLY A CA 1
ATOM 2154 C C . GLY A 1 265 ? -5.796 4.655 21.822 1.00 75.62 265 GLY A C 1
ATOM 2155 O O . GLY A 1 265 ? -6.802 4.740 22.519 1.00 75.62 265 GLY A O 1
ATOM 2156 N N . THR A 1 266 ? -5.325 5.709 21.154 1.00 80.44 266 THR A N 1
ATOM 2157 C CA . THR A 1 266 ? -5.939 7.056 21.153 1.00 80.44 266 THR A CA 1
ATOM 2158 C C . THR A 1 266 ? -7.113 7.215 20.176 1.00 80.44 266 THR A C 1
ATOM 2160 O O . THR A 1 266 ? -7.775 8.252 20.176 1.00 80.44 266 THR A O 1
ATOM 2163 N N . GLY A 1 267 ? -7.406 6.192 19.361 1.00 81.25 267 GLY A N 1
ATOM 2164 C CA . GLY A 1 267 ? -8.561 6.173 18.455 1.00 81.25 267 GLY A CA 1
ATOM 2165 C C . GLY A 1 267 ? -8.281 6.577 17.006 1.00 81.25 267 GLY A C 1
ATOM 2166 O O . GLY A 1 267 ? -9.201 7.047 16.335 1.00 81.25 267 GLY A O 1
ATOM 2167 N N . LYS A 1 268 ? -7.050 6.397 16.507 1.00 86.81 268 LYS A N 1
ATOM 2168 C CA . LYS A 1 268 ? -6.684 6.627 15.095 1.00 86.81 268 LYS A CA 1
ATOM 2169 C C . LYS A 1 268 ? -7.568 5.824 14.134 1.00 86.81 268 LYS A C 1
ATOM 2171 O O . LYS A 1 268 ? -8.310 6.431 13.362 1.00 86.81 268 LYS A O 1
ATOM 2176 N N . THR A 1 269 ? -7.625 4.500 14.283 1.00 89.25 269 THR A N 1
ATOM 2177 C CA . THR A 1 269 ? -8.514 3.628 13.495 1.00 89.25 269 THR A CA 1
ATOM 2178 C C . THR A 1 269 ? -9.980 4.069 13.551 1.00 89.25 269 THR A C 1
ATOM 2180 O O . THR A 1 269 ? -10.656 4.169 12.528 1.00 89.25 269 THR A O 1
ATOM 2183 N N . TRP A 1 270 ? -10.490 4.418 14.738 1.00 85.75 270 TRP A N 1
ATOM 2184 C CA . TRP A 1 270 ? -11.864 4.919 14.884 1.00 85.75 270 TRP A CA 1
ATOM 2185 C C . TRP A 1 270 ? -12.087 6.210 14.090 1.00 85.75 270 TRP A C 1
ATOM 2187 O O . TRP A 1 270 ? -13.134 6.409 13.462 1.00 85.75 270 TRP A O 1
ATOM 2197 N N . LYS A 1 271 ? -11.097 7.107 14.109 1.00 86.44 271 LYS A N 1
ATOM 2198 C CA . LYS A 1 271 ? -11.143 8.376 13.391 1.00 86.44 271 LYS A CA 1
ATOM 2199 C C . LYS A 1 271 ? -11.128 8.156 11.874 1.00 86.44 271 LYS A C 1
ATOM 2201 O O . LYS A 1 271 ? -11.928 8.797 11.191 1.00 86.44 271 LYS A O 1
ATOM 2206 N N . ILE A 1 272 ? -10.311 7.229 11.380 1.00 90.69 272 ILE A N 1
ATOM 2207 C CA . ILE A 1 272 ? -10.278 6.785 9.978 1.00 90.69 272 ILE A CA 1
ATOM 2208 C C . ILE A 1 272 ? -11.642 6.223 9.566 1.00 90.69 272 ILE A C 1
ATOM 2210 O O . ILE A 1 272 ? -12.262 6.718 8.627 1.00 90.69 272 ILE A O 1
ATOM 2214 N N . GLN A 1 273 ? -12.196 5.280 10.334 1.00 90.75 273 GLN A N 1
ATOM 2215 C CA . GLN A 1 273 ? -13.525 4.711 10.078 1.00 90.75 273 GLN A CA 1
ATOM 2216 C C . GLN A 1 273 ? -14.634 5.772 10.080 1.00 90.75 273 GLN A C 1
ATOM 2218 O O . GLN A 1 273 ? -15.613 5.676 9.337 1.00 90.75 273 GLN A O 1
ATOM 2223 N N . ARG A 1 274 ? -14.527 6.799 10.930 1.00 86.62 274 ARG A N 1
ATOM 2224 C CA . ARG A 1 274 ? -15.456 7.935 10.923 1.00 86.62 274 ARG A CA 1
ATOM 2225 C C . ARG A 1 274 ? -15.320 8.773 9.651 1.00 86.62 274 ARG A C 1
ATOM 2227 O O . ARG A 1 274 ? -16.345 9.211 9.132 1.00 86.62 274 ARG A O 1
ATOM 2234 N N . ASP A 1 275 ? -14.105 8.993 9.163 1.00 87.81 275 ASP A N 1
ATOM 2235 C CA . ASP A 1 275 ? -13.856 9.745 7.931 1.00 87.81 275 ASP A CA 1
ATOM 2236 C C . ASP A 1 275 ? -14.337 8.960 6.693 1.00 87.81 275 ASP A C 1
ATOM 2238 O O . ASP A 1 275 ? -15.027 9.530 5.850 1.00 87.81 275 ASP A O 1
ATOM 2242 N N . ILE A 1 276 ? -14.143 7.636 6.652 1.00 90.69 276 ILE A N 1
ATOM 2243 C CA . ILE A 1 276 ? -14.730 6.746 5.629 1.00 90.69 276 ILE A CA 1
ATOM 2244 C C . ILE A 1 276 ? -16.263 6.806 5.661 1.00 90.69 276 ILE A C 1
ATOM 2246 O O . ILE A 1 276 ? -16.911 6.973 4.628 1.00 90.69 276 ILE A O 1
ATOM 2250 N N . ARG A 1 277 ? -16.879 6.721 6.850 1.00 89.19 277 ARG A N 1
ATOM 2251 C CA . ARG A 1 277 ? -18.340 6.866 6.995 1.00 89.19 277 ARG A CA 1
ATOM 2252 C C . ARG A 1 277 ? -18.831 8.235 6.534 1.00 89.19 277 ARG A C 1
ATOM 2254 O O . ARG A 1 277 ? -19.925 8.330 5.986 1.00 89.19 277 ARG A O 1
ATOM 2261 N N . TYR A 1 278 ? -18.058 9.291 6.767 1.00 86.88 278 TYR A N 1
ATOM 2262 C CA . TYR A 1 278 ? -18.389 10.625 6.281 1.00 86.88 278 TYR A CA 1
ATOM 2263 C C . TYR A 1 278 ? -18.365 10.687 4.747 1.00 86.88 278 TYR A C 1
ATOM 2265 O O . TYR A 1 278 ? -19.321 11.196 4.166 1.00 86.88 278 TYR A O 1
ATOM 2273 N N . LEU A 1 279 ? -17.354 10.100 4.099 1.00 87.44 279 LEU A N 1
ATOM 2274 C CA . LEU A 1 279 ? -17.294 9.978 2.637 1.00 87.44 279 LEU A CA 1
ATOM 2275 C C . LEU A 1 279 ? -18.492 9.194 2.083 1.00 87.44 279 LEU A C 1
ATOM 2277 O O . LEU A 1 279 ? -19.177 9.685 1.190 1.00 87.44 279 LEU A O 1
ATOM 2281 N N . ARG A 1 280 ? -18.831 8.049 2.690 1.00 89.50 280 ARG A N 1
ATOM 2282 C CA . ARG A 1 280 ? -20.005 7.235 2.311 1.00 89.50 280 ARG A CA 1
ATOM 2283 C C . ARG A 1 280 ? -21.342 7.969 2.434 1.00 89.50 280 ARG A C 1
ATOM 2285 O O . ARG A 1 280 ? -22.276 7.689 1.695 1.00 89.50 280 ARG A O 1
ATOM 2292 N N . LYS A 1 281 ? -21.459 8.916 3.370 1.00 87.06 281 LYS A N 1
ATOM 2293 C CA . LYS A 1 281 ? -22.654 9.773 3.485 1.00 87.06 281 LYS A CA 1
ATOM 2294 C C . LYS A 1 281 ? -22.750 10.811 2.368 1.00 87.06 281 LYS A C 1
ATOM 2296 O O . LYS A 1 281 ? -23.832 11.337 2.137 1.00 87.06 281 LYS A O 1
ATOM 2301 N N . LYS A 1 282 ? -21.626 11.164 1.740 1.00 84.12 282 LYS A N 1
ATOM 2302 C CA . LYS A 1 282 ? -21.562 12.141 0.644 1.00 84.12 282 LYS A CA 1
ATOM 2303 C C . LYS A 1 282 ? -21.696 11.482 -0.722 1.00 84.12 282 LYS A C 1
ATOM 2305 O O . LYS A 1 282 ? -22.262 12.090 -1.620 1.00 84.12 282 LYS A O 1
ATOM 2310 N N . THR A 1 283 ? -21.220 10.251 -0.859 1.00 83.19 283 THR A N 1
ATOM 2311 C CA . THR A 1 283 ? -21.339 9.449 -2.075 1.00 83.19 283 THR A CA 1
ATOM 2312 C C . THR A 1 283 ? -21.536 7.979 -1.711 1.00 83.19 283 THR A C 1
ATOM 2314 O O . THR A 1 283 ? -20.838 7.440 -0.855 1.00 83.19 283 THR A O 1
ATOM 2317 N N . ASN A 1 284 ? -22.486 7.315 -2.368 1.00 82.44 284 ASN A N 1
ATOM 2318 C CA . ASN A 1 284 ? -22.719 5.876 -2.219 1.00 82.44 284 ASN A CA 1
ATOM 2319 C C . ASN A 1 284 ? -21.657 5.021 -2.940 1.00 82.44 284 ASN A C 1
ATOM 2321 O O . ASN A 1 284 ? -21.611 3.812 -2.730 1.00 82.44 284 ASN A O 1
ATOM 2325 N N . LYS A 1 285 ? -20.781 5.640 -3.739 1.00 87.69 285 LYS A N 1
ATOM 2326 C CA . LYS A 1 285 ? -19.721 4.994 -4.522 1.00 87.69 285 LYS A CA 1
ATOM 2327 C C . LYS A 1 285 ? -18.378 4.951 -3.775 1.00 87.69 285 LYS A C 1
ATOM 2329 O O . LYS A 1 285 ? -17.360 5.346 -4.330 1.00 87.69 285 LYS A O 1
ATOM 2334 N N . VAL A 1 286 ? -18.360 4.558 -2.497 1.00 91.75 286 VAL A N 1
ATOM 2335 C CA . VAL A 1 286 ? -17.120 4.474 -1.689 1.00 91.75 286 VAL A CA 1
ATOM 2336 C C . VAL A 1 286 ? -16.888 3.057 -1.183 1.00 91.75 286 VAL A C 1
ATOM 2338 O O . VAL A 1 286 ? -17.568 2.583 -0.264 1.00 91.75 286 VAL A O 1
ATOM 2341 N N . GLN A 1 287 ? -15.851 2.428 -1.722 1.00 93.69 287 GLN A N 1
ATOM 2342 C CA . GLN A 1 287 ? -15.296 1.172 -1.235 1.00 93.69 287 GLN A CA 1
ATOM 2343 C C . GLN A 1 287 ? -14.107 1.464 -0.313 1.00 93.69 287 GLN A C 1
ATOM 2345 O O . GLN A 1 287 ? -13.470 2.513 -0.403 1.00 93.69 287 GLN A O 1
ATOM 2350 N N . SER A 1 288 ? -13.838 0.566 0.632 1.00 94.81 288 SER A N 1
ATOM 2351 C CA . SER A 1 288 ? -12.694 0.714 1.533 1.00 94.81 288 SER A CA 1
ATOM 2352 C C . SER A 1 288 ? -11.953 -0.599 1.687 1.00 94.81 288 SER A C 1
ATOM 2354 O O . SER A 1 288 ? -12.595 -1.612 1.957 1.00 94.81 288 SER A O 1
ATOM 2356 N N . VAL A 1 289 ? -10.631 -0.547 1.611 1.00 96.38 289 VAL A N 1
ATOM 2357 C CA . VAL A 1 289 ? -9.730 -1.685 1.802 1.00 96.38 289 VAL A CA 1
ATOM 2358 C C . VAL A 1 289 ? -8.833 -1.377 2.996 1.00 96.38 289 VAL A C 1
ATOM 2360 O O . VAL A 1 289 ? -8.332 -0.263 3.116 1.00 96.38 289 VAL A O 1
ATOM 2363 N N . CYS A 1 290 ? -8.658 -2.336 3.903 1.00 95.88 290 CYS A N 1
ATOM 2364 C CA . CYS A 1 290 ? -7.739 -2.209 5.034 1.00 95.88 290 CYS A CA 1
ATOM 2365 C C . CYS A 1 290 ? -6.527 -3.105 4.783 1.00 95.88 290 CYS A C 1
ATOM 2367 O O . CYS A 1 290 ? -6.698 -4.295 4.535 1.00 95.88 290 CYS A O 1
ATOM 2369 N N . ILE A 1 291 ? -5.334 -2.523 4.846 1.00 95.81 291 ILE A N 1
ATOM 2370 C CA . ILE A 1 291 ? -4.051 -3.193 4.643 1.00 95.81 291 ILE A CA 1
ATOM 2371 C C . ILE A 1 291 ? -3.318 -3.128 5.973 1.00 95.81 291 ILE A C 1
ATOM 2373 O O . ILE A 1 291 ? -3.070 -2.032 6.469 1.00 95.81 291 ILE A O 1
ATOM 2377 N N . ARG A 1 292 ? -3.001 -4.280 6.564 1.00 93.94 292 ARG A N 1
ATOM 2378 C CA . ARG A 1 292 ? -2.292 -4.350 7.846 1.00 93.94 292 ARG A CA 1
ATOM 2379 C C . ARG A 1 292 ? -0.848 -4.746 7.608 1.00 93.94 292 ARG A C 1
ATOM 2381 O O . ARG A 1 292 ? -0.596 -5.797 7.039 1.00 93.94 292 ARG A O 1
ATOM 2388 N N . LEU A 1 293 ? 0.076 -3.921 8.079 1.00 93.12 293 LEU A N 1
ATOM 2389 C CA . LEU A 1 293 ? 1.512 -4.154 7.995 1.00 93.12 293 LEU A CA 1
ATOM 2390 C C . LEU A 1 293 ? 2.011 -4.467 9.406 1.00 93.12 293 LEU A C 1
ATOM 2392 O O . LEU A 1 293 ? 2.354 -3.568 10.173 1.00 93.12 293 LEU A O 1
ATOM 2396 N N . ASN A 1 294 ? 1.943 -5.747 9.777 1.00 90.00 294 ASN A N 1
ATOM 2397 C CA . ASN A 1 294 ? 2.173 -6.258 11.134 1.00 90.00 294 ASN A CA 1
ATOM 2398 C C . ASN A 1 294 ? 3.381 -7.204 11.248 1.00 90.00 294 ASN A C 1
ATOM 2400 O O . ASN A 1 294 ? 3.521 -7.896 12.257 1.00 90.00 294 ASN A O 1
ATOM 2404 N N . SER A 1 295 ? 4.246 -7.215 10.239 1.00 88.12 295 SER A N 1
ATOM 2405 C CA . SER A 1 295 ? 5.488 -7.984 10.204 1.00 88.12 295 SER A CA 1
ATOM 2406 C C . SER A 1 295 ? 6.683 -7.042 10.067 1.00 88.12 295 SER A C 1
ATOM 2408 O O . SER A 1 295 ? 6.542 -5.920 9.572 1.00 88.12 295 SER A O 1
ATOM 2410 N N . SER A 1 296 ? 7.859 -7.496 10.510 1.00 84.62 296 SER A N 1
ATOM 2411 C CA . SER A 1 296 ? 9.116 -6.816 10.197 1.00 84.62 296 SER A CA 1
ATOM 2412 C C . SER A 1 296 ? 9.391 -6.848 8.702 1.00 84.62 296 SER A C 1
ATOM 2414 O O . SER A 1 296 ? 9.851 -5.849 8.165 1.00 84.62 296 SER A O 1
ATOM 2416 N N . ASP A 1 297 ? 9.064 -7.957 8.044 1.00 86.44 297 ASP A N 1
ATOM 2417 C CA . ASP A 1 297 ? 9.287 -8.154 6.617 1.00 86.44 297 ASP A CA 1
ATOM 2418 C C . ASP A 1 297 ? 8.036 -7.776 5.822 1.00 86.44 297 ASP A C 1
ATOM 2420 O O . ASP A 1 297 ? 6.906 -8.016 6.253 1.00 86.44 297 ASP A O 1
ATOM 2424 N N . ILE A 1 298 ? 8.243 -7.173 4.653 1.00 85.19 298 ILE A N 1
ATOM 2425 C CA . ILE A 1 298 ? 7.167 -6.706 3.777 1.00 85.19 298 ILE A CA 1
ATOM 2426 C C . ILE A 1 298 ? 6.928 -7.747 2.691 1.00 85.19 298 ILE A C 1
ATOM 2428 O O . ILE A 1 298 ? 7.753 -7.898 1.787 1.00 85.19 298 ILE A O 1
ATOM 2432 N N . ASP A 1 299 ? 5.780 -8.420 2.756 1.00 89.81 299 ASP A N 1
ATOM 2433 C CA . ASP A 1 299 ? 5.297 -9.255 1.660 1.00 89.81 299 ASP A CA 1
ATOM 2434 C C . ASP A 1 299 ? 4.663 -8.370 0.579 1.00 89.81 299 ASP A C 1
ATOM 2436 O O . ASP A 1 299 ? 3.511 -7.939 0.658 1.00 89.81 299 ASP A O 1
ATOM 2440 N N . TRP A 1 300 ? 5.463 -8.040 -0.432 1.00 88.69 300 TRP A N 1
ATOM 2441 C CA . TRP A 1 300 ? 5.032 -7.180 -1.530 1.00 88.69 300 TRP A CA 1
ATOM 2442 C C . TRP A 1 300 ? 3.915 -7.805 -2.366 1.00 88.69 300 TRP A C 1
ATOM 2444 O O . TRP A 1 300 ? 3.071 -7.068 -2.873 1.00 88.69 300 TRP A O 1
ATOM 2454 N N . GLU A 1 301 ? 3.902 -9.131 -2.525 1.00 90.00 301 GLU A N 1
ATOM 2455 C CA . GLU A 1 301 ? 2.886 -9.812 -3.327 1.00 90.00 301 GLU A CA 1
ATOM 2456 C C . GLU A 1 301 ? 1.540 -9.794 -2.607 1.00 90.00 301 GLU A C 1
ATOM 2458 O O . GLU A 1 301 ? 0.558 -9.339 -3.196 1.00 90.00 301 GLU A O 1
ATOM 2463 N N . GLU A 1 302 ? 1.514 -10.154 -1.320 1.00 92.00 302 GLU A N 1
ATOM 2464 C CA . GLU A 1 302 ? 0.298 -10.116 -0.497 1.00 92.00 302 GLU A CA 1
ATOM 2465 C C . GLU A 1 302 ? -0.276 -8.692 -0.397 1.00 92.00 302 GLU A C 1
ATOM 2467 O O . GLU A 1 302 ? -1.493 -8.480 -0.474 1.00 92.00 302 GLU A O 1
ATOM 2472 N N . ILE A 1 303 ? 0.586 -7.676 -0.268 1.00 93.31 303 ILE A N 1
ATOM 2473 C CA . ILE A 1 303 ? 0.139 -6.280 -0.206 1.00 93.31 303 ILE A CA 1
ATOM 2474 C C . ILE A 1 303 ? -0.492 -5.842 -1.528 1.00 93.31 303 ILE A C 1
ATOM 2476 O O . ILE A 1 303 ? -1.545 -5.198 -1.509 1.00 93.31 303 ILE A O 1
ATOM 2480 N N . VAL A 1 304 ? 0.121 -6.165 -2.671 1.00 93.12 304 VAL A N 1
ATOM 2481 C CA . VAL A 1 304 ? -0.430 -5.791 -3.982 1.00 93.12 304 VAL A CA 1
ATOM 2482 C C . VAL A 1 304 ? -1.709 -6.563 -4.294 1.00 93.12 304 VAL A C 1
ATOM 2484 O O . VAL A 1 304 ? -2.659 -5.970 -4.806 1.00 93.12 304 VAL A O 1
ATOM 2487 N N . GLU A 1 305 ? -1.794 -7.837 -3.920 1.00 93.31 305 GLU A N 1
ATOM 2488 C CA . GLU A 1 305 ? -3.043 -8.599 -3.983 1.00 93.31 305 GLU A CA 1
ATOM 2489 C C . GLU A 1 305 ? -4.137 -7.913 -3.151 1.00 93.31 305 GLU A C 1
ATOM 2491 O O . GLU A 1 305 ? -5.217 -7.602 -3.660 1.00 93.31 305 GLU A O 1
ATOM 2496 N N . THR A 1 306 ? -3.814 -7.532 -1.911 1.00 95.06 306 THR A N 1
ATOM 2497 C CA . THR A 1 306 ? -4.743 -6.822 -1.023 1.00 95.06 306 THR A CA 1
ATOM 2498 C C . THR A 1 306 ? -5.168 -5.468 -1.597 1.00 95.06 306 THR A C 1
ATOM 2500 O O . THR A 1 306 ? -6.338 -5.089 -1.485 1.00 95.06 306 THR A O 1
ATOM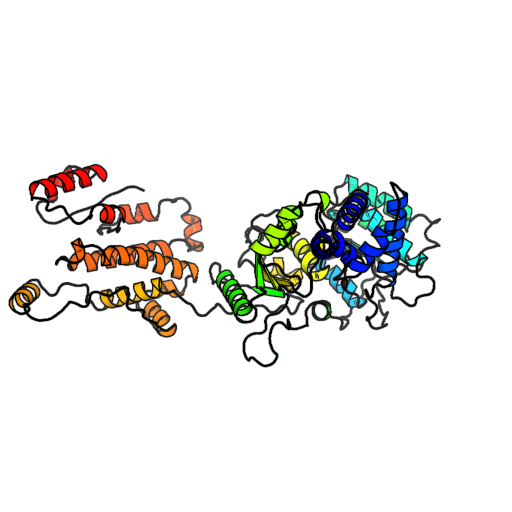 2503 N N . LEU A 1 307 ? -4.261 -4.734 -2.255 1.00 96.00 307 LEU A N 1
ATOM 2504 C CA . LEU A 1 307 ? -4.575 -3.475 -2.940 1.00 96.00 307 LEU A CA 1
ATOM 2505 C C . LEU A 1 307 ? -5.650 -3.665 -4.023 1.00 96.00 307 LEU A C 1
ATOM 2507 O O . LEU A 1 307 ? -6.441 -2.744 -4.246 1.00 96.00 307 LEU A O 1
ATOM 2511 N N . TRP A 1 308 ? -5.740 -4.847 -4.638 1.00 95.56 308 TRP A N 1
ATOM 2512 C CA . TRP A 1 308 ? -6.743 -5.205 -5.645 1.00 95.56 308 TRP A CA 1
ATOM 2513 C C . TRP A 1 308 ? -8.051 -5.786 -5.076 1.00 95.56 308 TRP A C 1
ATOM 2515 O O . TRP A 1 308 ? -8.991 -5.999 -5.842 1.00 95.56 308 TRP A O 1
ATOM 2525 N N . ASN A 1 309 ? -8.202 -5.948 -3.755 1.00 94.81 309 ASN A N 1
ATOM 2526 C CA . ASN A 1 309 ? -9.406 -6.536 -3.132 1.00 94.81 309 ASN A CA 1
ATOM 2527 C C . ASN A 1 309 ? -10.728 -5.808 -3.449 1.00 94.81 309 ASN A C 1
ATOM 2529 O O . ASN A 1 309 ? -11.805 -6.382 -3.309 1.00 94.81 309 ASN A O 1
ATOM 2533 N N . TYR A 1 310 ? -10.677 -4.541 -3.863 1.00 94.19 310 TYR A N 1
ATOM 2534 C CA . TYR A 1 310 ? -11.868 -3.786 -4.272 1.00 94.19 310 TYR A CA 1
ATOM 2535 C C . TYR A 1 310 ? -12.361 -4.140 -5.689 1.00 94.19 310 TYR A C 1
ATOM 2537 O O . TYR A 1 310 ? -13.490 -3.807 -6.056 1.00 94.19 310 TYR A O 1
ATOM 2545 N N . HIS A 1 311 ? -11.503 -4.753 -6.507 1.00 95.62 311 HIS A N 1
ATOM 2546 C CA . HIS A 1 311 ? -11.699 -4.920 -7.941 1.00 95.62 311 HIS A CA 1
ATOM 2547 C C . HIS A 1 311 ? -12.357 -6.274 -8.271 1.00 95.62 311 HIS A C 1
ATOM 2549 O O . HIS A 1 311 ? -12.054 -7.267 -7.628 1.00 95.62 311 HIS A O 1
ATOM 2555 N N . PRO A 1 312 ? -13.228 -6.415 -9.281 1.00 95.62 312 PRO A N 1
ATOM 2556 C CA . PRO A 1 312 ? -13.888 -7.702 -9.541 1.00 95.62 312 PRO A CA 1
ATOM 2557 C C . PRO A 1 312 ? -12.980 -8.779 -10.143 1.00 95.62 312 PRO A C 1
ATOM 2559 O O . PRO A 1 312 ? -13.346 -9.950 -10.135 1.00 95.62 312 PRO A O 1
ATOM 2562 N N . CYS A 1 313 ? -11.810 -8.408 -10.658 1.00 94.88 313 CYS A N 1
ATOM 2563 C CA . CYS A 1 313 ? -10.752 -9.342 -11.059 1.00 94.88 313 CYS A CA 1
ATOM 2564 C C . CYS A 1 313 ? -9.798 -9.563 -9.879 1.00 94.88 313 CYS A C 1
ATOM 2566 O O . CYS A 1 313 ? -9.140 -8.624 -9.429 1.00 94.88 313 CYS A O 1
ATOM 2568 N N . GLN A 1 314 ? -9.711 -10.791 -9.383 1.00 92.12 314 GLN A N 1
ATOM 2569 C CA . GLN A 1 314 ? -8.971 -11.172 -8.177 1.00 92.12 314 GLN A CA 1
ATOM 2570 C C . GLN A 1 314 ? -7.757 -12.054 -8.483 1.00 92.12 314 GLN A C 1
ATOM 2572 O O . GLN A 1 314 ? -6.781 -12.000 -7.752 1.00 92.12 314 GLN A O 1
ATOM 2577 N N . LEU A 1 315 ? -7.744 -12.766 -9.608 1.00 92.62 315 LEU A N 1
ATOM 2578 C CA . LEU A 1 315 ? -6.649 -13.664 -9.979 1.00 92.62 315 LEU A CA 1
ATOM 2579 C C . LEU A 1 315 ? -5.456 -12.905 -10.571 1.00 92.62 315 LEU A C 1
ATOM 2581 O O . LEU A 1 315 ? -5.575 -11.719 -10.915 1.00 92.62 315 LEU A O 1
ATOM 2585 N N . SER A 1 316 ? -4.309 -13.581 -10.681 1.00 86.62 316 SER A N 1
ATOM 2586 C CA . SER A 1 316 ? -3.053 -12.977 -11.142 1.00 86.62 316 SER A CA 1
ATOM 2587 C C . SER A 1 316 ? -3.057 -12.658 -12.631 1.00 86.62 316 SER A C 1
ATOM 2589 O O . SER A 1 316 ? -2.447 -11.674 -13.043 1.00 86.62 316 SER A O 1
ATOM 2591 N N . HIS A 1 317 ? -3.796 -13.426 -13.433 1.00 88.44 317 HIS A N 1
ATOM 2592 C CA . HIS A 1 317 ? -3.837 -13.265 -14.887 1.00 88.44 317 HIS A CA 1
ATOM 2593 C C . HIS A 1 317 ? -5.266 -13.256 -15.421 1.00 88.44 317 HIS A C 1
ATOM 2595 O O . HIS A 1 317 ? -6.144 -13.929 -14.877 1.00 88.44 317 HIS A O 1
ATOM 2601 N N . ALA A 1 318 ? -5.484 -12.550 -16.532 1.00 87.38 318 ALA A N 1
ATOM 2602 C CA . ALA A 1 318 ? -6.801 -12.429 -17.150 1.00 87.38 318 ALA A CA 1
ATOM 2603 C C . ALA A 1 318 ? -7.327 -13.802 -17.580 1.00 87.38 318 ALA A C 1
ATOM 2605 O O . ALA A 1 318 ? -8.471 -14.145 -17.306 1.00 87.38 318 ALA A O 1
ATOM 2606 N N . SER A 1 319 ? -6.451 -14.623 -18.162 1.00 87.12 319 SER A N 1
ATOM 2607 C CA . SER A 1 319 ? -6.776 -15.982 -18.624 1.00 87.12 319 SER A CA 1
ATOM 2608 C C . SER A 1 319 ? -7.257 -16.951 -17.539 1.00 87.12 319 SER A C 1
ATOM 2610 O O . SER A 1 319 ? -7.849 -17.980 -17.860 1.00 87.12 319 SER A O 1
ATOM 2612 N N . GLN A 1 320 ? -7.018 -16.647 -16.263 1.00 89.56 320 GLN A N 1
ATOM 2613 C CA . GLN A 1 320 ? -7.507 -17.458 -15.148 1.00 89.56 320 GLN A CA 1
ATOM 2614 C C . GLN A 1 320 ? -8.920 -17.046 -14.712 1.00 89.56 320 GLN A C 1
ATOM 2616 O O . GLN A 1 320 ? -9.599 -17.806 -14.021 1.00 89.56 320 GLN A O 1
ATOM 2621 N N . GLU A 1 321 ? -9.370 -15.851 -15.097 1.00 92.44 321 GLU A N 1
ATOM 2622 C CA . GLU A 1 321 ? -10.675 -15.323 -14.720 1.00 92.44 321 GLU A CA 1
ATOM 2623 C C . GLU A 1 321 ? -11.782 -15.921 -15.571 1.00 92.44 321 GLU A C 1
ATOM 2625 O O . GLU A 1 321 ? -11.728 -15.876 -16.795 1.00 92.44 321 GLU A O 1
ATOM 2630 N N . THR A 1 322 ? -12.853 -16.401 -14.943 1.00 93.44 322 THR A N 1
ATOM 2631 C CA . THR A 1 322 ? -14.080 -16.734 -15.672 1.00 93.44 322 THR A CA 1
ATOM 2632 C C . THR A 1 322 ? -15.026 -15.541 -15.647 1.00 93.44 322 THR A C 1
ATOM 2634 O O . THR A 1 322 ? -15.265 -14.947 -14.592 1.00 93.44 322 THR A O 1
ATOM 2637 N N . ILE A 1 323 ? -15.607 -15.201 -16.800 1.00 94.19 323 ILE A N 1
ATOM 2638 C CA . ILE A 1 323 ? -16.526 -14.058 -16.931 1.00 94.19 323 ILE A CA 1
ATOM 2639 C C . ILE A 1 323 ? -17.682 -14.144 -15.927 1.00 94.19 323 ILE A C 1
ATOM 2641 O O . ILE A 1 323 ? -17.984 -13.165 -15.253 1.00 94.19 323 ILE A O 1
ATOM 2645 N N . VAL A 1 324 ? -18.233 -15.343 -15.720 1.00 94.31 324 VAL A N 1
ATOM 2646 C CA . VAL A 1 324 ? -19.295 -15.598 -14.733 1.00 94.31 324 VAL A CA 1
ATOM 2647 C C . VAL A 1 324 ? -18.874 -15.192 -13.312 1.00 94.31 324 VAL A C 1
ATOM 2649 O O . VAL A 1 324 ? -19.659 -14.598 -12.572 1.00 94.31 324 VAL A O 1
ATOM 2652 N N . ASN A 1 325 ? -17.629 -15.475 -12.912 1.00 95.19 325 ASN A N 1
ATOM 2653 C CA . ASN A 1 325 ? -17.125 -15.085 -11.593 1.00 95.19 325 ASN A CA 1
ATOM 2654 C C . ASN A 1 325 ? -16.876 -13.577 -11.502 1.00 95.19 325 ASN A C 1
ATOM 2656 O O . ASN A 1 325 ? -17.150 -12.978 -10.460 1.00 95.19 325 ASN A O 1
ATOM 2660 N N . VAL A 1 326 ? -16.379 -12.960 -12.578 1.00 95.06 326 VAL A N 1
ATOM 2661 C CA . VAL A 1 326 ? -16.182 -11.506 -12.651 1.00 95.06 326 VAL A CA 1
ATOM 2662 C C . VAL A 1 326 ? -17.521 -10.784 -12.500 1.00 95.06 326 VAL A C 1
ATOM 2664 O O . VAL A 1 326 ? -17.641 -9.929 -11.629 1.00 95.06 326 VAL A O 1
ATOM 2667 N N . GLU A 1 327 ? -18.552 -11.171 -13.253 1.00 94.94 327 GLU A N 1
ATOM 2668 C CA . GLU A 1 327 ? -19.899 -10.586 -13.163 1.00 94.94 327 GLU A CA 1
ATOM 2669 C C . GLU A 1 327 ? -20.522 -10.748 -11.779 1.00 94.94 327 GLU A C 1
ATOM 2671 O O . GLU A 1 327 ? -21.079 -9.801 -11.219 1.00 94.94 327 GLU A O 1
ATOM 2676 N N . LYS A 1 328 ? -20.388 -11.940 -11.187 1.00 95.94 328 LYS A N 1
ATOM 2677 C CA . LYS A 1 328 ? -20.840 -12.179 -9.817 1.00 95.94 328 LYS A CA 1
ATOM 2678 C C . LYS A 1 328 ? -20.174 -11.197 -8.848 1.00 95.94 328 LYS A C 1
ATOM 2680 O O . LYS A 1 328 ? -20.868 -10.548 -8.071 1.00 95.94 328 LYS A O 1
ATOM 2685 N N . ARG A 1 329 ? -18.850 -11.020 -8.938 1.00 95.50 329 ARG A N 1
ATOM 2686 C CA . ARG A 1 329 ? -18.106 -10.090 -8.073 1.00 95.50 329 ARG A CA 1
ATOM 2687 C C . ARG A 1 329 ? -18.419 -8.622 -8.359 1.00 95.50 329 ARG A C 1
ATOM 2689 O O . ARG A 1 329 ? -18.417 -7.833 -7.420 1.00 95.50 329 ARG A O 1
ATOM 2696 N N . VAL A 1 330 ? -18.734 -8.243 -9.601 1.00 94.38 330 VAL A N 1
ATOM 2697 C CA . VAL A 1 330 ? -19.225 -6.887 -9.922 1.00 94.38 330 VAL A CA 1
ATOM 2698 C C . VAL A 1 330 ? -20.470 -6.567 -9.101 1.00 94.38 330 VAL A C 1
ATOM 2700 O O . VAL A 1 330 ? -20.533 -5.509 -8.473 1.00 94.38 330 VAL A O 1
ATOM 2703 N N . ASN A 1 331 ? -21.422 -7.500 -9.062 1.00 93.50 331 ASN A N 1
ATOM 2704 C CA . ASN A 1 331 ? -22.664 -7.344 -8.312 1.00 93.50 331 ASN A CA 1
ATOM 2705 C C . ASN A 1 331 ? -22.422 -7.384 -6.796 1.00 93.50 331 ASN A C 1
ATOM 2707 O O . ASN A 1 331 ? -22.862 -6.477 -6.090 1.00 93.50 331 ASN A O 1
ATOM 2711 N N . ASP A 1 332 ? -21.673 -8.378 -6.306 1.00 93.38 332 ASP A N 1
ATOM 2712 C CA . ASP A 1 332 ? -21.394 -8.560 -4.873 1.00 93.38 332 ASP A CA 1
ATOM 2713 C C . ASP A 1 332 ? -20.657 -7.348 -4.269 1.00 93.38 332 ASP A C 1
ATOM 2715 O O . ASP A 1 332 ? -20.932 -6.937 -3.141 1.00 93.38 332 ASP A O 1
ATOM 2719 N N . LEU A 1 333 ? -19.737 -6.743 -5.029 1.00 90.38 333 LEU A N 1
ATOM 2720 C CA . LEU A 1 333 ? -18.958 -5.577 -4.600 1.00 90.38 333 LEU A CA 1
ATOM 2721 C C . LEU A 1 333 ? -19.638 -4.238 -4.915 1.00 90.38 333 LEU A C 1
ATOM 2723 O O . LEU A 1 333 ? -19.122 -3.191 -4.506 1.00 90.38 333 LEU A O 1
ATOM 2727 N N . ASN A 1 334 ? -20.758 -4.245 -5.649 1.00 90.94 334 ASN A N 1
ATOM 2728 C CA . ASN A 1 334 ? -21.368 -3.052 -6.243 1.00 90.94 334 ASN A CA 1
ATOM 2729 C C . ASN A 1 334 ? -20.312 -2.186 -6.964 1.00 90.94 334 ASN A C 1
ATOM 2731 O O . ASN A 1 334 ? -20.130 -0.991 -6.690 1.00 90.94 334 ASN A O 1
ATOM 2735 N N . TYR A 1 335 ? -19.513 -2.844 -7.807 1.00 92.19 335 TYR A N 1
ATOM 2736 C CA . TYR A 1 335 ? -18.364 -2.233 -8.461 1.00 92.19 335 TYR A CA 1
ATOM 2737 C C . TYR A 1 335 ? -18.788 -1.309 -9.606 1.00 92.19 335 TYR A C 1
ATOM 2739 O O . TYR A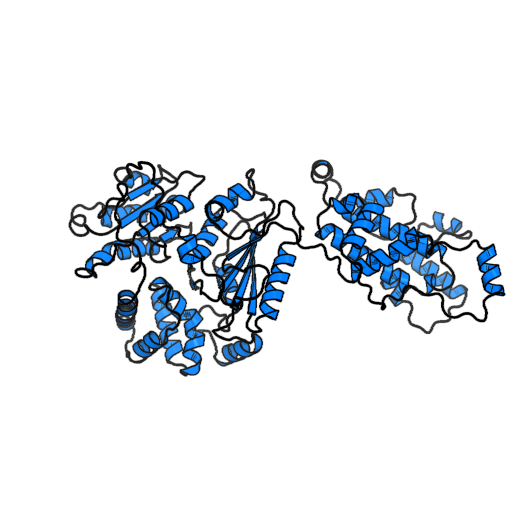 1 335 ? -19.653 -1.628 -10.415 1.00 92.19 335 TYR A O 1
ATOM 2747 N N . SER A 1 336 ? -18.119 -0.164 -9.693 1.00 89.19 336 SER A N 1
ATOM 2748 C CA . SER A 1 336 ? -18.210 0.787 -10.795 1.00 89.19 336 SER A CA 1
ATOM 2749 C C . SER A 1 336 ? -16.843 1.448 -10.964 1.00 89.19 336 SER A C 1
ATOM 2751 O O . SER A 1 336 ? -16.183 1.744 -9.967 1.00 89.19 336 SER A O 1
ATOM 2753 N N . LYS A 1 337 ? -16.443 1.745 -12.206 1.00 84.88 337 LYS A N 1
ATOM 2754 C CA . LYS A 1 337 ? -15.165 2.413 -12.520 1.00 84.88 337 LYS A CA 1
ATOM 2755 C C . LYS A 1 337 ? -15.004 3.754 -11.786 1.00 84.88 337 LYS A C 1
ATOM 2757 O O . LYS A 1 337 ? -13.915 4.084 -11.335 1.00 84.88 337 LYS A O 1
ATOM 2762 N N . ASP A 1 338 ? -16.110 4.469 -11.572 1.00 86.31 338 ASP A N 1
ATOM 2763 C CA . ASP A 1 338 ? -16.131 5.753 -10.854 1.00 86.31 338 ASP A CA 1
ATOM 2764 C C . ASP A 1 338 ? -16.138 5.619 -9.318 1.00 86.31 338 ASP A C 1
ATOM 2766 O O . ASP A 1 338 ? -16.369 6.605 -8.610 1.00 86.31 338 ASP A O 1
ATOM 2770 N N . ASN A 1 339 ? -15.988 4.405 -8.774 1.00 91.25 339 ASN A N 1
ATOM 2771 C CA . ASN A 1 339 ? -15.951 4.217 -7.328 1.00 91.25 339 ASN A CA 1
ATOM 2772 C C . ASN A 1 339 ? -14.702 4.873 -6.738 1.00 91.25 339 ASN A C 1
ATOM 2774 O O . ASN A 1 339 ? -13.598 4.749 -7.261 1.00 91.25 339 ASN A O 1
ATOM 2778 N N . TRP A 1 340 ? -14.879 5.541 -5.604 1.00 92.44 340 TRP A N 1
ATOM 2779 C CA . TRP A 1 340 ? -13.783 5.999 -4.767 1.00 92.44 340 TRP A CA 1
ATOM 2780 C C . TRP A 1 340 ? -13.293 4.847 -3.910 1.00 92.44 340 TRP A C 1
ATOM 2782 O O . TRP A 1 340 ? -14.084 4.201 -3.214 1.00 92.44 340 TRP A O 1
ATOM 2792 N N . ILE A 1 341 ? -11.987 4.615 -3.942 1.00 95.12 341 ILE A N 1
ATOM 2793 C CA . ILE A 1 341 ? -11.353 3.531 -3.197 1.00 95.12 341 ILE A CA 1
ATOM 2794 C C . ILE A 1 341 ? -10.563 4.146 -2.053 1.00 95.12 341 ILE A C 1
ATOM 2796 O O . ILE A 1 341 ? -9.643 4.927 -2.276 1.00 95.12 341 ILE A O 1
ATOM 2800 N N . VAL A 1 342 ? -10.938 3.826 -0.817 1.00 95.94 342 VAL A N 1
ATOM 2801 C CA . VAL A 1 342 ? -10.242 4.321 0.374 1.00 95.94 342 VAL A CA 1
ATOM 2802 C C . VAL A 1 342 ? -9.399 3.209 0.979 1.00 95.94 342 VAL A C 1
ATOM 2804 O O . VAL A 1 342 ? -9.933 2.265 1.560 1.00 95.94 342 VAL A O 1
ATOM 2807 N N . TYR A 1 343 ? -8.086 3.346 0.890 1.00 97.62 343 TYR A N 1
ATOM 2808 C CA . TYR A 1 343 ? -7.125 2.473 1.540 1.00 97.62 343 TYR A CA 1
ATOM 2809 C C . TYR A 1 343 ? -6.842 2.968 2.954 1.00 97.62 343 TYR A C 1
ATOM 2811 O O . TYR A 1 343 ? -6.359 4.080 3.148 1.00 97.62 343 TYR A O 1
ATOM 2819 N N . HIS A 1 344 ? -7.137 2.142 3.951 1.00 96.75 344 HIS A N 1
ATOM 2820 C CA . HIS A 1 344 ? -6.630 2.296 5.311 1.00 96.75 344 HIS A CA 1
ATOM 2821 C C . HIS A 1 344 ? -5.374 1.439 5.442 1.00 96.75 344 HIS A C 1
ATOM 2823 O O . HIS A 1 344 ? -5.478 0.220 5.524 1.00 96.75 344 HIS A O 1
ATOM 2829 N N . ILE A 1 345 ? -4.205 2.076 5.438 1.00 96.44 345 ILE A N 1
ATOM 2830 C CA . ILE A 1 345 ? -2.915 1.413 5.643 1.00 96.44 345 ILE A CA 1
ATOM 2831 C C . ILE A 1 345 ? -2.587 1.497 7.132 1.00 96.44 345 ILE A C 1
ATOM 2833 O O . ILE A 1 345 ? -2.295 2.576 7.640 1.00 96.44 345 ILE A O 1
ATOM 2837 N N . ASP A 1 346 ? -2.689 0.370 7.826 1.00 94.31 346 ASP A N 1
ATOM 2838 C CA . ASP A 1 346 ? -2.440 0.218 9.256 1.00 94.31 346 ASP A CA 1
ATOM 2839 C C . ASP A 1 346 ? -1.012 -0.280 9.488 1.00 94.31 346 ASP A C 1
ATOM 2841 O O . ASP A 1 346 ? -0.702 -1.443 9.221 1.00 94.31 346 ASP A O 1
ATOM 2845 N N . VAL A 1 347 ? -0.132 0.619 9.932 1.00 92.44 347 VAL A N 1
ATOM 2846 C CA . VAL A 1 347 ? 1.288 0.325 10.132 1.00 92.44 347 VAL A CA 1
ATOM 2847 C C . VAL A 1 347 ? 1.548 0.002 11.603 1.00 92.44 347 VAL A C 1
ATOM 2849 O O . VAL A 1 347 ? 1.319 0.825 12.491 1.00 92.44 347 VAL A O 1
ATOM 2852 N N . SER A 1 348 ? 2.054 -1.202 11.868 1.00 89.38 348 SER A N 1
ATOM 2853 C CA . SER A 1 348 ? 2.394 -1.666 13.216 1.00 89.38 348 SER A CA 1
ATOM 2854 C C . SER A 1 348 ? 3.755 -1.144 13.695 1.00 89.38 348 SER A C 1
ATOM 2856 O O . SER A 1 348 ? 4.585 -0.695 12.909 1.00 89.38 348 SER A O 1
ATOM 2858 N N . SER A 1 349 ? 4.015 -1.246 15.001 1.00 86.38 349 SER A N 1
ATOM 2859 C CA . SER A 1 349 ? 5.298 -0.902 15.637 1.00 86.38 349 SER A CA 1
ATOM 2860 C C . SER A 1 349 ? 6.449 -1.855 15.296 1.00 86.38 349 SER A C 1
ATOM 2862 O O . SER A 1 349 ? 7.603 -1.520 15.556 1.00 86.38 349 SER A O 1
ATOM 2864 N N . CYS A 1 350 ? 6.159 -3.026 14.728 1.00 86.25 350 CYS A N 1
ATOM 2865 C CA . CYS A 1 350 ? 7.148 -4.059 14.410 1.00 86.25 350 CYS A CA 1
ATOM 2866 C C . CYS A 1 350 ? 7.767 -3.942 13.007 1.00 86.25 350 CYS A C 1
ATOM 2868 O O . CYS A 1 350 ? 8.679 -4.708 12.699 1.00 86.25 350 CYS A O 1
ATOM 2870 N N . VAL A 1 351 ? 7.297 -3.014 12.162 1.00 87.19 351 VAL A N 1
ATOM 2871 C CA . VAL A 1 351 ? 7.786 -2.885 10.779 1.00 87.19 351 VAL A CA 1
ATOM 2872 C C . VAL A 1 351 ? 9.259 -2.472 10.720 1.00 87.19 351 VAL A C 1
ATOM 2874 O O . VAL A 1 351 ? 9.749 -1.715 11.562 1.00 87.19 351 VAL A O 1
ATOM 2877 N N . ASN A 1 352 ? 9.978 -2.961 9.708 1.00 84.25 352 ASN A N 1
ATOM 2878 C CA . ASN A 1 352 ? 11.374 -2.601 9.467 1.00 84.25 352 ASN A CA 1
ATOM 2879 C C . ASN A 1 352 ? 11.505 -1.362 8.548 1.00 84.25 352 ASN A C 1
ATOM 2881 O O . ASN A 1 352 ? 10.516 -0.810 8.063 1.00 84.25 352 ASN A O 1
ATOM 2885 N N . LYS A 1 353 ? 12.744 -0.921 8.285 1.00 80.25 353 LYS A N 1
ATOM 2886 C CA . LYS A 1 353 ? 13.037 0.278 7.472 1.00 80.25 353 LYS A CA 1
ATOM 2887 C C . LYS A 1 353 ? 12.614 0.179 5.999 1.00 80.25 353 LYS A C 1
ATOM 2889 O O . LYS A 1 353 ? 12.498 1.224 5.358 1.00 80.25 353 LYS A O 1
ATOM 2894 N N . ASP A 1 354 ? 12.370 -1.015 5.462 1.00 82.81 354 ASP A N 1
ATOM 2895 C CA . ASP A 1 354 ? 11.951 -1.211 4.066 1.00 82.81 354 ASP A CA 1
ATOM 2896 C C . ASP A 1 354 ? 10.542 -0.663 3.801 1.00 82.81 354 ASP A C 1
ATOM 2898 O O . ASP A 1 354 ? 10.174 -0.415 2.652 1.00 82.81 354 ASP A O 1
ATOM 2902 N N . ILE A 1 355 ? 9.777 -0.356 4.854 1.00 87.12 355 ILE A N 1
ATOM 2903 C CA . ILE A 1 355 ? 8.480 0.320 4.739 1.00 87.12 355 ILE A CA 1
ATOM 2904 C C . ILE A 1 355 ? 8.574 1.681 4.050 1.00 87.12 355 ILE A C 1
ATOM 2906 O O . ILE A 1 355 ? 7.640 2.111 3.373 1.00 87.12 355 ILE A O 1
ATOM 2910 N N . ASN A 1 356 ? 9.724 2.345 4.167 1.00 86.50 356 ASN A N 1
ATOM 2911 C CA . ASN A 1 356 ? 9.967 3.606 3.483 1.00 86.50 356 ASN A CA 1
ATOM 2912 C C . ASN A 1 356 ? 10.100 3.408 1.967 1.00 86.50 356 ASN A C 1
ATOM 2914 O O . ASN A 1 356 ? 9.599 4.240 1.212 1.00 86.50 356 ASN A O 1
ATOM 2918 N N . ASP A 1 357 ? 10.693 2.298 1.514 1.00 87.50 357 ASP A N 1
ATOM 2919 C CA . ASP A 1 357 ? 10.753 1.960 0.088 1.00 87.50 357 ASP A CA 1
ATOM 2920 C C . ASP A 1 357 ? 9.346 1.644 -0.445 1.00 87.50 357 ASP A C 1
ATOM 2922 O O . ASP A 1 357 ? 8.990 2.081 -1.539 1.00 87.50 357 ASP A O 1
ATOM 2926 N N . PHE A 1 358 ? 8.512 0.959 0.349 1.00 90.25 358 PHE A N 1
ATOM 2927 C CA . PHE A 1 358 ? 7.103 0.710 0.015 1.00 90.25 358 PHE A CA 1
ATOM 2928 C C . PHE A 1 358 ? 6.316 2.003 -0.171 1.00 90.25 358 PHE A C 1
ATOM 2930 O O . PHE A 1 358 ? 5.716 2.216 -1.226 1.00 90.25 358 PHE A O 1
ATOM 2937 N N . PHE A 1 359 ? 6.354 2.905 0.811 1.00 90.81 359 PHE A N 1
ATOM 2938 C CA . PHE A 1 359 ? 5.660 4.182 0.685 1.00 90.81 359 PHE A CA 1
ATOM 2939 C C . PHE A 1 359 ? 6.242 5.057 -0.426 1.00 90.81 359 PHE A C 1
ATOM 2941 O O . PHE A 1 359 ? 5.493 5.808 -1.049 1.00 90.81 359 PHE A O 1
ATOM 2948 N N . PHE A 1 360 ? 7.539 4.954 -0.724 1.00 90.19 360 PHE A N 1
ATOM 2949 C CA . PHE A 1 360 ? 8.133 5.662 -1.854 1.00 90.19 360 PHE A CA 1
ATOM 2950 C C . PHE A 1 360 ? 7.574 5.181 -3.197 1.00 90.19 360 PHE A C 1
ATOM 2952 O O . PHE A 1 360 ? 7.154 6.000 -4.016 1.00 90.19 360 PHE A O 1
ATOM 2959 N N . GLN A 1 361 ? 7.509 3.863 -3.406 1.00 92.50 361 GLN A N 1
ATOM 2960 C CA . GLN A 1 361 ? 6.913 3.276 -4.609 1.00 92.50 361 GLN A CA 1
ATOM 2961 C C . GLN A 1 361 ? 5.425 3.637 -4.720 1.00 92.50 361 GLN A C 1
ATOM 2963 O O . GLN A 1 361 ? 4.993 4.198 -5.728 1.00 92.50 361 GLN A O 1
ATOM 2968 N N . LEU A 1 362 ? 4.664 3.430 -3.641 1.00 93.75 362 LEU A N 1
ATOM 2969 C CA . LEU A 1 362 ? 3.231 3.701 -3.616 1.00 93.75 362 LEU A CA 1
ATOM 2970 C C . LEU A 1 362 ? 2.906 5.184 -3.833 1.00 93.75 362 LEU A C 1
ATOM 2972 O O . LEU A 1 362 ? 2.055 5.510 -4.649 1.00 93.75 362 LEU A O 1
ATOM 2976 N N . LEU A 1 363 ? 3.544 6.093 -3.091 1.00 90.88 363 LEU A N 1
ATOM 2977 C CA . LEU A 1 363 ? 3.118 7.494 -3.021 1.00 90.88 363 LEU A CA 1
ATOM 2978 C C . LEU A 1 363 ? 3.895 8.419 -3.960 1.00 90.88 363 LEU A C 1
ATOM 2980 O O . LEU A 1 363 ? 3.368 9.458 -4.333 1.00 90.88 363 LEU A O 1
ATOM 2984 N N . TYR A 1 364 ? 5.124 8.103 -4.360 1.00 88.94 364 TYR A N 1
ATOM 2985 C CA . TYR A 1 364 ? 5.904 9.013 -5.212 1.00 88.94 364 TYR A CA 1
ATOM 2986 C C . TYR A 1 364 ? 6.066 8.469 -6.618 1.00 88.94 364 TYR A C 1
ATOM 2988 O O . TYR A 1 364 ? 5.810 9.191 -7.577 1.00 88.94 364 TYR A O 1
ATOM 2996 N N . LEU A 1 365 ? 6.408 7.186 -6.749 1.00 91.94 365 LEU A N 1
ATOM 2997 C CA . LEU A 1 365 ? 6.417 6.542 -8.064 1.00 91.94 365 LEU A CA 1
ATOM 2998 C C . LEU A 1 365 ? 4.999 6.243 -8.564 1.00 91.94 365 LEU A C 1
ATOM 3000 O O . LEU A 1 365 ? 4.830 6.010 -9.761 1.00 91.94 365 LEU A O 1
ATOM 3004 N N . GLN A 1 366 ? 4.006 6.299 -7.663 1.00 92.81 366 GLN A N 1
ATOM 3005 C CA . GLN A 1 366 ? 2.592 6.006 -7.910 1.00 92.81 366 GLN A CA 1
ATOM 3006 C C . GLN A 1 366 ? 2.367 4.599 -8.468 1.00 92.81 366 GLN A C 1
ATOM 3008 O O . GLN A 1 366 ? 1.347 4.339 -9.099 1.00 92.81 366 GLN A O 1
ATOM 3013 N N . HIS A 1 367 ? 3.318 3.690 -8.251 1.00 93.62 367 HIS A N 1
ATOM 3014 C CA . HIS A 1 367 ? 3.336 2.388 -8.897 1.00 93.62 367 HIS A CA 1
ATOM 3015 C C . HIS A 1 367 ? 4.103 1.366 -8.058 1.00 93.62 367 HIS A C 1
ATOM 3017 O O . HIS A 1 367 ? 5.157 1.683 -7.502 1.00 93.62 367 HIS A O 1
ATOM 3023 N N . ILE A 1 368 ? 3.568 0.151 -7.967 1.00 93.25 368 ILE A N 1
ATOM 3024 C CA . ILE A 1 368 ? 4.208 -0.999 -7.332 1.00 93.25 368 ILE A CA 1
ATOM 3025 C C . ILE A 1 368 ? 4.179 -2.164 -8.312 1.00 93.25 368 ILE A C 1
ATOM 3027 O O . ILE A 1 368 ? 3.119 -2.519 -8.833 1.00 93.25 368 ILE A O 1
ATOM 3031 N N . ASP A 1 369 ? 5.342 -2.786 -8.468 1.00 88.31 369 ASP A N 1
ATOM 3032 C CA . ASP A 1 369 ? 5.544 -3.962 -9.296 1.00 88.31 369 ASP A CA 1
ATOM 3033 C C . ASP A 1 369 ? 6.048 -5.142 -8.476 1.00 88.31 369 ASP A C 1
ATOM 3035 O O . ASP A 1 369 ? 6.955 -5.015 -7.645 1.00 88.31 369 ASP A O 1
ATOM 3039 N N . THR A 1 370 ? 5.441 -6.296 -8.732 1.00 86.88 370 THR A N 1
ATOM 3040 C CA . THR A 1 370 ? 5.874 -7.607 -8.253 1.00 86.88 370 THR A CA 1
ATOM 3041 C C . THR A 1 370 ? 5.974 -8.566 -9.436 1.00 86.88 370 THR A C 1
ATOM 3043 O O . THR A 1 370 ? 5.699 -8.191 -10.575 1.00 86.88 370 THR A O 1
ATOM 3046 N N . MET A 1 371 ? 6.358 -9.820 -9.191 1.00 77.50 371 MET A N 1
ATOM 3047 C CA . MET A 1 371 ? 6.485 -10.812 -10.265 1.00 77.50 371 MET A CA 1
ATOM 3048 C C . MET A 1 371 ? 5.166 -11.069 -11.001 1.00 77.50 371 MET A C 1
ATOM 3050 O O . MET A 1 371 ? 5.175 -11.357 -12.196 1.00 77.50 371 MET A O 1
ATOM 3054 N N . ASN A 1 372 ? 4.044 -10.967 -10.285 1.00 78.56 372 ASN A N 1
ATOM 3055 C CA . ASN A 1 372 ? 2.732 -11.382 -10.778 1.00 78.56 372 ASN A CA 1
ATOM 3056 C C . ASN A 1 372 ? 1.727 -10.235 -10.888 1.00 78.56 372 ASN A C 1
ATOM 3058 O O . ASN A 1 372 ? 0.698 -10.395 -11.543 1.00 78.56 372 ASN A O 1
ATOM 3062 N N . TYR A 1 373 ? 1.993 -9.099 -10.244 1.00 84.56 373 TYR A N 1
ATOM 3063 C CA . TYR A 1 373 ? 1.031 -8.017 -10.136 1.00 84.56 373 TYR A CA 1
ATOM 3064 C C . TYR A 1 373 ? 1.671 -6.659 -10.383 1.00 84.56 373 TYR A C 1
ATOM 3066 O O . TYR A 1 373 ? 2.795 -6.379 -9.970 1.00 84.56 373 TYR A O 1
ATOM 3074 N N . SER A 1 374 ? 0.869 -5.781 -10.971 1.00 90.62 374 SER A N 1
ATOM 3075 C CA . SER A 1 374 ? 1.156 -4.360 -11.078 1.00 90.62 374 SER A CA 1
ATOM 3076 C C . SER A 1 374 ? 0.011 -3.572 -10.485 1.00 90.62 374 SER A C 1
ATOM 3078 O O . SER A 1 374 ? -1.161 -3.914 -10.657 1.00 90.62 374 SER A O 1
ATOM 3080 N N . PHE A 1 375 ? 0.346 -2.501 -9.785 1.00 95.00 375 PHE A N 1
ATOM 3081 C CA . PHE A 1 375 ? -0.627 -1.601 -9.196 1.00 95.00 375 PHE A CA 1
ATOM 3082 C C . PHE A 1 375 ? -0.191 -0.163 -9.416 1.00 95.00 375 PHE A C 1
ATOM 3084 O O . PHE A 1 375 ? 0.962 0.177 -9.178 1.00 95.00 375 PHE A O 1
ATOM 3091 N N . HIS A 1 376 ? -1.129 0.685 -9.825 1.00 94.88 376 HIS A N 1
ATOM 3092 C CA . HIS A 1 376 ? -0.901 2.111 -10.009 1.00 94.88 376 HIS A CA 1
ATOM 3093 C C . HIS A 1 376 ? -1.915 2.923 -9.204 1.00 94.88 376 HIS A C 1
ATOM 3095 O O . HIS A 1 376 ? -3.094 2.569 -9.106 1.00 94.88 376 HIS A O 1
ATOM 3101 N N . VAL A 1 377 ? -1.453 4.040 -8.648 1.00 93.19 377 VAL A N 1
ATOM 3102 C CA . VAL A 1 377 ? -2.282 4.965 -7.882 1.00 93.19 377 VAL A CA 1
ATOM 3103 C C . VAL A 1 377 ? -3.107 5.842 -8.818 1.00 93.19 377 VAL A C 1
ATOM 3105 O O . VAL A 1 377 ? -2.594 6.742 -9.478 1.00 93.19 377 VAL A O 1
ATOM 3108 N N . ASN A 1 378 ? -4.420 5.619 -8.828 1.00 90.50 378 ASN A N 1
ATOM 3109 C CA . ASN A 1 378 ? -5.353 6.392 -9.640 1.00 90.50 378 ASN A CA 1
ATOM 3110 C C . ASN A 1 378 ? -5.931 7.611 -8.891 1.00 90.50 378 ASN A C 1
ATOM 3112 O O . ASN A 1 378 ? -6.000 7.616 -7.657 1.00 90.50 378 ASN A O 1
ATOM 3116 N N . PRO A 1 379 ? -6.421 8.640 -9.612 1.00 87.31 379 PRO A N 1
ATOM 3117 C CA . PRO A 1 379 ? -7.003 9.841 -9.000 1.00 87.31 379 PRO A CA 1
ATOM 3118 C C . PRO A 1 379 ? -8.215 9.593 -8.082 1.00 87.31 379 PRO A C 1
ATOM 3120 O O . PRO A 1 379 ? -8.506 10.412 -7.213 1.00 87.31 379 PRO A O 1
ATOM 3123 N N . ASN A 1 380 ? -8.926 8.475 -8.259 1.00 89.06 380 ASN A N 1
ATOM 3124 C CA . ASN A 1 380 ? -10.066 8.059 -7.4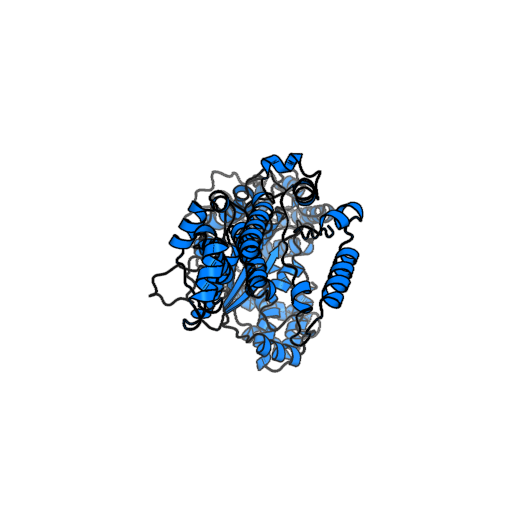31 1.00 89.06 380 ASN A CA 1
ATOM 3125 C C . ASN A 1 380 ? -9.664 7.286 -6.156 1.00 89.06 380 ASN A C 1
ATOM 3127 O O . ASN A 1 380 ? -10.534 6.824 -5.411 1.00 89.06 380 ASN A O 1
ATOM 3131 N N . MET A 1 381 ? -8.365 7.115 -5.898 1.00 92.44 381 MET A N 1
ATOM 3132 C CA . MET A 1 381 ? -7.849 6.395 -4.734 1.00 92.44 381 MET A CA 1
ATOM 3133 C C . MET A 1 381 ? -7.431 7.362 -3.629 1.00 92.44 381 MET A C 1
ATOM 3135 O O . MET A 1 381 ? -6.761 8.358 -3.889 1.00 92.44 381 MET A O 1
ATOM 3139 N N . ILE A 1 382 ? -7.811 7.052 -2.390 1.00 92.94 382 ILE A N 1
ATOM 3140 C CA . ILE A 1 382 ? -7.499 7.824 -1.184 1.00 92.94 382 ILE A CA 1
ATOM 3141 C C . ILE A 1 382 ? -6.734 6.929 -0.209 1.00 92.94 382 ILE A C 1
ATOM 3143 O O . ILE A 1 382 ? -7.175 5.820 0.077 1.00 92.94 382 ILE A O 1
ATOM 3147 N N . PHE A 1 383 ? -5.639 7.424 0.359 1.00 93.94 383 PHE A N 1
ATOM 3148 C CA . PHE A 1 383 ? -4.781 6.711 1.301 1.00 93.94 383 PHE A CA 1
ATOM 3149 C C . PHE A 1 383 ? -4.845 7.358 2.683 1.00 93.94 383 PHE A C 1
ATOM 3151 O O . PHE A 1 383 ? -4.388 8.480 2.899 1.00 93.94 383 PHE A O 1
ATOM 3158 N N . PHE A 1 384 ? -5.413 6.628 3.634 1.00 94.12 384 PHE A N 1
ATOM 3159 C CA . PHE A 1 384 ? -5.407 6.929 5.058 1.00 94.12 384 PHE A CA 1
ATOM 3160 C C . PHE A 1 384 ? -4.360 6.052 5.732 1.00 94.12 384 PHE A C 1
ATOM 3162 O O . PHE A 1 384 ? -4.571 4.856 5.914 1.00 94.12 384 PHE A O 1
ATOM 3169 N N . ILE A 1 385 ? -3.229 6.651 6.087 1.00 93.12 385 ILE A N 1
ATOM 3170 C CA . ILE A 1 385 ? -2.077 5.940 6.640 1.00 93.12 385 ILE A CA 1
ATOM 3171 C C . ILE A 1 385 ? -2.061 6.155 8.152 1.00 93.12 385 ILE A C 1
ATOM 3173 O O . ILE A 1 385 ? -1.963 7.285 8.633 1.00 93.12 385 ILE A O 1
ATOM 3177 N N . GLU A 1 386 ? -2.201 5.070 8.900 1.00 92.44 386 GLU A N 1
ATOM 3178 C CA . GLU A 1 386 ? -2.118 5.032 10.353 1.00 92.44 386 GLU A CA 1
ATOM 3179 C C . GLU A 1 386 ? -0.684 4.698 10.773 1.00 92.44 386 GLU A C 1
ATOM 3181 O O . GLU A 1 386 ? -0.206 3.594 10.539 1.00 92.44 386 GLU A O 1
ATOM 3186 N N . ILE A 1 387 ? -0.003 5.665 11.391 1.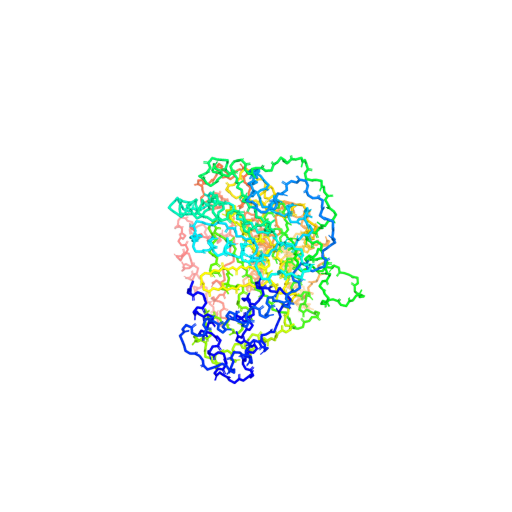00 88.38 387 ILE A N 1
ATOM 3187 C CA . ILE A 1 387 ? 1.392 5.539 11.829 1.00 88.38 387 ILE A CA 1
ATOM 3188 C C . ILE A 1 387 ? 1.428 5.117 13.310 1.00 88.38 387 ILE A C 1
ATOM 3190 O O . ILE A 1 387 ? 0.670 5.665 14.135 1.00 88.38 387 ILE A O 1
ATOM 3194 N N . PRO A 1 388 ? 2.291 4.161 13.700 1.00 86.44 388 PRO A N 1
ATOM 3195 C CA . PRO A 1 388 ? 2.372 3.692 15.074 1.00 86.44 388 PRO A CA 1
ATOM 3196 C C . PRO A 1 388 ? 2.961 4.772 15.991 1.00 86.44 388 PRO A C 1
ATOM 3198 O O . PRO A 1 388 ? 3.754 5.624 15.593 1.00 86.44 388 PRO A O 1
ATOM 3201 N N . SER A 1 389 ? 2.554 4.751 17.262 1.00 78.50 389 SER A N 1
ATOM 3202 C CA . SER A 1 389 ? 2.988 5.761 18.239 1.00 78.50 389 SER A CA 1
ATOM 3203 C C . SER A 1 389 ? 4.431 5.543 18.715 1.00 78.50 389 SER A C 1
ATOM 3205 O O . SER A 1 389 ? 5.083 6.492 19.139 1.00 78.50 389 SER A O 1
ATOM 3207 N N . LYS A 1 390 ? 4.918 4.299 18.650 1.00 76.62 390 LYS A N 1
ATOM 3208 C CA . LYS A 1 390 ? 6.277 3.850 18.982 1.00 76.62 390 LYS A CA 1
ATOM 3209 C C . LYS A 1 390 ? 6.688 2.763 17.983 1.00 76.62 390 LYS A C 1
ATOM 3211 O O . LYS A 1 390 ? 5.810 2.152 17.378 1.00 76.62 390 LYS A O 1
ATOM 3216 N N . ILE A 1 391 ? 7.987 2.530 17.830 1.00 76.56 391 ILE A N 1
ATOM 3217 C CA . ILE A 1 391 ? 8.538 1.457 16.996 1.00 76.56 391 ILE A CA 1
ATOM 3218 C C . ILE A 1 391 ? 9.420 0.595 17.892 1.00 76.56 391 ILE A C 1
ATOM 3220 O O . ILE A 1 391 ? 10.234 1.132 18.639 1.00 76.56 391 ILE A O 1
ATOM 3224 N N . ASP A 1 392 ? 9.219 -0.719 17.864 1.00 65.31 392 ASP A N 1
ATOM 3225 C CA . ASP A 1 392 ? 9.779 -1.630 18.872 1.00 65.31 392 ASP A CA 1
ATOM 3226 C C . ASP A 1 392 ? 11.276 -1.901 18.657 1.00 65.31 392 ASP A C 1
ATOM 3228 O O . ASP A 1 392 ? 12.005 -2.215 19.596 1.00 65.31 392 ASP A O 1
ATOM 3232 N N . SER A 1 393 ? 11.744 -1.766 17.416 1.00 60.34 393 SER A N 1
ATOM 3233 C CA . SER A 1 393 ? 13.069 -2.192 16.956 1.00 60.34 393 SER A CA 1
ATOM 3234 C C . SER A 1 393 ? 14.111 -1.071 16.868 1.00 60.34 393 SER A C 1
ATOM 3236 O O . SER A 1 393 ? 15.278 -1.353 16.594 1.00 60.34 393 SER A O 1
ATOM 3238 N N . PHE A 1 394 ? 13.738 0.188 17.122 1.00 60.28 394 PHE A N 1
ATOM 3239 C CA . PHE A 1 394 ? 14.645 1.331 16.987 1.00 60.28 394 PHE A CA 1
ATOM 3240 C C . PHE A 1 394 ? 14.592 2.239 18.216 1.00 60.28 394 PHE A C 1
ATOM 3242 O O . PHE A 1 394 ? 13.525 2.550 18.734 1.00 60.28 394 PHE A O 1
ATOM 3249 N N . SER A 1 395 ? 15.762 2.705 18.668 1.00 55.31 395 SER A N 1
ATOM 3250 C CA . SER A 1 395 ? 15.872 3.742 19.707 1.00 55.31 395 SER A CA 1
ATOM 3251 C C . SER A 1 395 ? 15.395 5.117 19.227 1.00 55.31 395 SER A C 1
ATOM 3253 O O . SER A 1 395 ? 15.273 6.047 20.022 1.00 55.31 395 SER A O 1
ATOM 3255 N N . ASP A 1 396 ? 15.174 5.247 17.922 1.00 58.22 396 ASP A N 1
ATOM 3256 C CA . ASP A 1 396 ? 14.661 6.440 17.278 1.00 58.22 396 ASP A CA 1
ATOM 3257 C C . ASP A 1 396 ? 13.157 6.606 17.508 1.00 58.22 396 ASP A C 1
ATOM 3259 O O . ASP A 1 396 ? 12.394 5.650 17.641 1.00 58.22 396 ASP A O 1
ATOM 3263 N N . THR A 1 397 ? 12.707 7.857 17.535 1.00 62.09 397 THR A N 1
ATOM 3264 C CA . THR A 1 397 ? 11.275 8.154 17.599 1.00 62.09 397 THR A CA 1
ATOM 3265 C C . THR A 1 397 ? 10.569 7.652 16.333 1.00 62.09 397 THR A C 1
ATOM 3267 O O . THR A 1 397 ? 11.149 7.650 15.246 1.00 62.09 397 THR A O 1
ATOM 3270 N N . SER A 1 398 ? 9.283 7.286 16.441 1.00 60.41 398 SER A N 1
ATOM 3271 C CA . SER A 1 398 ? 8.445 6.992 15.263 1.00 60.41 398 SER A CA 1
ATOM 3272 C C . SER A 1 398 ? 8.442 8.146 14.262 1.00 60.41 398 SER A C 1
ATOM 3274 O O . SER A 1 398 ? 8.303 7.909 13.064 1.00 60.41 398 SER A O 1
ATOM 3276 N N . HIS A 1 399 ? 8.673 9.369 14.764 1.00 63.22 399 HIS A N 1
ATOM 3277 C CA . HIS A 1 399 ? 9.055 10.509 13.952 1.00 63.22 399 HIS A CA 1
ATOM 3278 C C . HIS A 1 399 ? 10.268 10.160 13.084 1.00 63.22 399 HIS A C 1
ATOM 3280 O O . HIS A 1 399 ? 10.068 9.840 11.926 1.00 63.22 399 HIS A O 1
ATOM 3286 N N . ASN A 1 400 ? 11.493 10.102 13.602 1.00 64.62 400 ASN A N 1
ATOM 3287 C CA . ASN A 1 400 ? 12.712 9.883 12.799 1.00 64.62 400 ASN A CA 1
ATOM 3288 C C . ASN A 1 400 ? 12.652 8.707 11.799 1.00 64.62 400 ASN A C 1
ATOM 3290 O O . ASN A 1 400 ? 13.259 8.781 10.736 1.00 64.62 400 ASN A O 1
ATOM 3294 N N . PHE A 1 401 ? 11.924 7.636 12.117 1.00 68.06 401 PHE A N 1
ATOM 3295 C CA . PHE A 1 401 ? 11.843 6.443 11.275 1.00 68.06 401 PHE A CA 1
ATOM 3296 C C . PHE A 1 401 ? 10.975 6.599 10.014 1.00 68.06 401 PHE A C 1
ATOM 3298 O O . PHE A 1 401 ? 11.389 6.175 8.934 1.00 68.06 401 PHE A O 1
ATOM 3305 N N . PHE A 1 402 ? 9.782 7.193 10.140 1.00 65.62 402 PHE A N 1
ATOM 3306 C CA . PHE A 1 402 ? 8.883 7.455 9.003 1.00 65.62 402 PHE A CA 1
ATOM 3307 C C . PHE A 1 402 ? 9.103 8.860 8.412 1.00 65.62 402 PHE A C 1
ATOM 3309 O O . PHE A 1 402 ? 8.764 9.137 7.259 1.00 65.62 402 PHE A O 1
ATOM 3316 N N . TYR A 1 403 ? 9.680 9.776 9.191 1.00 57.88 403 TYR A N 1
ATOM 3317 C CA . TYR A 1 403 ? 9.734 11.201 8.870 1.00 57.88 403 TYR A CA 1
ATOM 3318 C C . TYR A 1 403 ? 10.758 11.562 7.801 1.00 57.88 403 TYR A C 1
ATOM 3320 O O . TYR A 1 403 ? 10.616 12.628 7.210 1.00 57.88 403 TYR A O 1
ATOM 3328 N N . THR A 1 404 ? 11.711 10.695 7.451 1.00 56.62 404 THR A N 1
ATOM 3329 C CA . THR A 1 404 ? 12.555 10.938 6.268 1.00 56.62 404 THR A CA 1
ATOM 3330 C C . THR A 1 404 ? 11.716 11.066 4.989 1.00 56.62 404 THR A C 1
ATOM 3332 O O . THR A 1 404 ? 12.066 11.832 4.094 1.00 56.62 404 THR A O 1
ATOM 3335 N N . LEU A 1 405 ? 10.584 10.354 4.908 1.00 59.53 405 LEU A N 1
ATOM 3336 C CA . LEU A 1 405 ? 9.675 10.392 3.761 1.00 59.53 405 LEU A CA 1
ATOM 3337 C C . LEU A 1 405 ? 8.539 11.422 3.928 1.00 59.53 405 LEU A C 1
ATOM 3339 O O . LEU A 1 405 ? 8.091 12.005 2.940 1.00 59.53 405 LEU A O 1
ATOM 3343 N N . PHE A 1 406 ? 8.065 11.649 5.161 1.00 62.44 406 PHE A N 1
ATOM 3344 C CA . PHE A 1 406 ? 6.871 12.467 5.426 1.00 62.44 406 PHE A CA 1
ATOM 3345 C C . PHE A 1 406 ? 7.140 13.893 5.960 1.00 62.44 406 PHE A C 1
ATOM 3347 O O . PHE A 1 406 ? 6.266 14.739 5.814 1.00 62.44 406 PHE A O 1
ATOM 3354 N N . PHE A 1 407 ? 8.310 14.221 6.536 1.00 54.19 407 PHE A N 1
ATOM 3355 C CA . PHE A 1 407 ? 8.534 15.503 7.247 1.00 54.19 407 PHE A CA 1
ATOM 3356 C C . PHE A 1 407 ? 8.840 16.708 6.360 1.00 54.19 407 PHE A C 1
ATOM 3358 O O . PHE A 1 407 ? 8.421 17.819 6.677 1.00 54.19 407 PHE A O 1
ATOM 3365 N N . LYS A 1 408 ? 9.533 16.524 5.229 1.00 52.38 408 LYS A N 1
ATOM 3366 C CA . LYS A 1 408 ? 9.684 17.617 4.248 1.00 52.38 408 LYS A CA 1
ATOM 3367 C C . LYS A 1 408 ? 8.359 17.964 3.561 1.00 52.38 408 LYS A C 1
ATOM 3369 O O . LYS A 1 408 ? 8.281 18.967 2.861 1.00 52.38 408 LYS A O 1
ATOM 3374 N N . MET A 1 409 ? 7.328 17.142 3.742 1.00 55.97 409 MET A N 1
ATOM 3375 C CA . MET A 1 409 ? 6.147 17.134 2.895 1.00 55.97 409 MET A CA 1
ATOM 3376 C C . MET A 1 409 ? 4.919 17.580 3.683 1.00 55.97 409 MET A C 1
ATOM 3378 O O . MET A 1 409 ? 4.679 17.174 4.818 1.00 55.97 409 MET A O 1
ATOM 3382 N N . LYS A 1 410 ? 4.105 18.433 3.062 1.00 61.31 410 LYS A N 1
ATOM 3383 C CA . LYS A 1 410 ? 2.931 19.073 3.673 1.00 61.31 410 LYS A CA 1
ATOM 3384 C C . LYS A 1 410 ? 1.720 18.125 3.723 1.00 61.31 410 LYS A C 1
ATOM 3386 O O . LYS A 1 410 ? 0.593 18.554 3.451 1.00 61.31 410 LYS A O 1
ATOM 3391 N N . PHE A 1 411 ? 1.923 16.839 4.038 1.00 66.31 411 PHE A N 1
ATOM 3392 C CA . PHE A 1 411 ? 0.801 15.921 4.211 1.00 66.31 411 PHE A CA 1
ATOM 3393 C C . PHE A 1 411 ? -0.063 16.385 5.397 1.00 66.31 411 PHE A C 1
ATOM 3395 O O . PHE A 1 411 ? 0.447 16.769 6.451 1.00 66.31 411 PHE A O 1
ATOM 3402 N N . PRO A 1 412 ? -1.393 16.358 5.265 1.00 64.94 412 PRO A N 1
ATOM 3403 C CA . PRO A 1 412 ? -2.307 16.817 6.302 1.00 64.94 412 PRO A CA 1
ATOM 3404 C C . PRO A 1 412 ? -2.349 15.830 7.478 1.00 64.94 412 PRO A C 1
ATOM 3406 O O . PRO A 1 412 ? -3.129 14.874 7.472 1.00 64.94 412 PRO A O 1
ATOM 3409 N N . VAL A 1 413 ? -1.565 16.095 8.524 1.00 67.56 413 VAL A N 1
ATOM 3410 C CA . VAL A 1 413 ? -1.533 15.271 9.742 1.00 67.56 413 VAL A CA 1
ATOM 3411 C C . VAL A 1 413 ? -2.743 15.554 10.638 1.00 67.56 413 VAL A C 1
ATOM 3413 O O . VAL A 1 413 ? -3.010 16.690 11.044 1.00 67.56 413 VAL A O 1
ATOM 3416 N N . LYS A 1 414 ? -3.492 14.507 10.999 1.00 68.19 414 LYS A N 1
ATOM 3417 C CA . LYS A 1 414 ? -4.584 14.598 11.982 1.00 68.19 414 LYS A CA 1
ATOM 3418 C C . LYS A 1 414 ? -4.099 14.207 13.378 1.00 68.19 414 LYS A C 1
ATOM 3420 O O . LYS A 1 414 ? -4.181 13.049 13.759 1.00 68.19 414 LYS A O 1
ATOM 3425 N N . LEU A 1 415 ? -3.694 15.212 14.159 1.00 61.41 415 LEU A N 1
ATOM 3426 C CA . LEU A 1 415 ? -3.215 15.043 15.542 1.00 61.41 415 LEU A CA 1
ATOM 3427 C C . LEU A 1 415 ? -4.319 15.083 16.609 1.00 61.41 415 LEU A C 1
ATOM 3429 O O . LEU A 1 415 ? -4.136 14.579 17.715 1.00 61.41 415 LEU A O 1
ATOM 3433 N N . LYS A 1 416 ? -5.463 15.728 16.331 1.00 60.56 416 LYS A N 1
ATOM 3434 C CA . LYS A 1 416 ? -6.500 15.903 17.359 1.00 60.56 416 LYS A CA 1
ATOM 3435 C C . LYS A 1 416 ? -7.253 14.588 17.576 1.00 60.56 416 LYS A C 1
ATOM 3437 O O . LYS A 1 416 ? -7.928 14.147 16.634 1.00 60.56 416 LYS A O 1
ATOM 3442 N N . PRO A 1 417 ? -7.217 14.013 18.796 1.00 57.88 417 PRO A N 1
ATOM 3443 C CA . PRO A 1 417 ? -8.021 12.848 19.101 1.00 57.88 417 PRO A CA 1
ATOM 3444 C C . PRO A 1 417 ? -9.495 13.189 18.855 1.00 57.88 417 PRO A C 1
ATOM 3446 O O . PRO A 1 417 ? -9.921 14.342 19.026 1.00 57.88 417 PRO A O 1
ATOM 3449 N N . PRO A 1 418 ? -10.287 12.224 18.377 1.00 61.22 418 PRO A N 1
ATOM 3450 C CA . PRO A 1 418 ? -11.708 12.448 18.217 1.00 61.22 418 PRO A CA 1
ATOM 3451 C C . PRO A 1 418 ? -12.350 12.823 19.561 1.00 61.22 418 PRO A C 1
ATOM 3453 O O . PRO A 1 418 ? -11.860 12.393 20.605 1.00 61.22 418 PRO A O 1
ATOM 3456 N N . PRO A 1 419 ? -13.459 13.591 19.559 1.00 64.25 419 PRO A N 1
ATOM 3457 C CA . PRO A 1 419 ? -14.246 13.742 20.773 1.00 64.25 419 PRO A CA 1
ATOM 3458 C C . PRO A 1 419 ? -14.630 12.345 21.261 1.00 64.25 419 PRO A C 1
ATOM 3460 O O . PRO A 1 419 ? -15.183 11.549 20.495 1.00 64.25 419 PRO A O 1
ATOM 3463 N N . PHE A 1 420 ? -14.255 12.065 22.505 1.00 66.56 420 PHE A N 1
ATOM 3464 C CA . PHE A 1 420 ? -14.467 10.798 23.180 1.00 66.56 420 PHE A CA 1
ATOM 3465 C C . PHE A 1 420 ? -15.951 10.411 23.099 1.00 66.56 420 PHE A C 1
ATOM 3467 O O . PHE A 1 420 ? -16.818 11.192 23.491 1.00 66.56 420 PHE A O 1
ATOM 3474 N N . ASN A 1 421 ? -16.248 9.231 22.549 1.00 73.75 421 ASN A N 1
ATOM 3475 C CA . ASN A 1 421 ? -17.595 8.669 22.529 1.00 73.75 421 ASN A CA 1
ATOM 3476 C C . ASN A 1 421 ? -17.533 7.247 23.076 1.00 73.75 421 ASN A C 1
ATOM 3478 O O . ASN A 1 421 ? -16.927 6.367 22.472 1.00 73.75 421 ASN A O 1
ATOM 3482 N N . ILE A 1 422 ? -18.182 7.063 24.216 1.00 77.69 422 ILE A N 1
ATOM 3483 C CA . ILE A 1 422 ? -18.205 5.828 24.996 1.00 77.69 422 ILE A CA 1
ATOM 3484 C C . ILE A 1 422 ? -19.233 4.809 24.470 1.00 77.69 422 ILE A C 1
ATOM 3486 O O . ILE A 1 422 ? -19.306 3.679 24.950 1.00 77.69 422 ILE A O 1
ATOM 3490 N N . GLY A 1 423 ? -20.038 5.218 23.483 1.00 84.81 423 GLY A N 1
ATOM 3491 C CA . GLY A 1 423 ? -21.151 4.451 22.937 1.00 84.81 423 GLY A CA 1
ATOM 3492 C C . GLY A 1 423 ? -22.339 4.353 23.893 1.00 84.81 423 GLY A C 1
ATOM 3493 O O . GLY A 1 423 ? -22.327 4.887 25.001 1.00 84.81 423 GLY A O 1
ATOM 3494 N N . ASP A 1 424 ? -23.385 3.657 23.457 1.00 85.94 424 ASP A N 1
ATOM 3495 C CA . ASP A 1 424 ? -24.600 3.467 24.259 1.00 85.94 424 ASP A CA 1
ATOM 3496 C C . ASP A 1 424 ? -24.305 2.631 25.517 1.00 85.94 424 ASP A C 1
ATOM 3498 O O . ASP A 1 424 ? -24.759 2.964 26.611 1.00 85.94 424 ASP A O 1
ATOM 3502 N N . LYS A 1 425 ? -23.445 1.608 25.388 1.00 88.75 425 LYS A N 1
ATOM 3503 C CA . LYS A 1 425 ? -23.011 0.749 26.502 1.00 88.75 425 LYS A CA 1
ATOM 3504 C C . LYS A 1 425 ? -22.373 1.547 27.632 1.00 88.75 425 LYS A C 1
ATOM 3506 O O . LYS A 1 425 ? -22.766 1.404 28.783 1.00 88.75 425 LYS A O 1
ATOM 3511 N N . GLY A 1 426 ? -21.421 2.423 27.313 1.00 89.50 426 GLY A N 1
ATOM 3512 C CA . GLY A 1 426 ? -20.767 3.212 28.348 1.00 89.50 426 GLY A CA 1
ATOM 3513 C C . GLY A 1 426 ? -21.674 4.261 28.981 1.00 89.50 426 GLY A C 1
ATOM 3514 O O . GLY A 1 426 ? -21.556 4.500 30.176 1.00 89.50 426 GLY A O 1
ATOM 3515 N N . GLN A 1 427 ? -22.625 4.831 28.234 1.00 89.94 427 GLN A N 1
ATOM 3516 C CA . GLN A 1 427 ? -23.616 5.746 28.808 1.00 89.94 427 GLN A CA 1
ATOM 3517 C C . GLN A 1 427 ? -24.538 5.031 29.803 1.00 89.94 427 GLN A C 1
ATOM 3519 O O . GLN A 1 427 ? -24.807 5.559 30.881 1.00 89.94 427 GLN A O 1
ATOM 3524 N N . LEU A 1 428 ? -24.967 3.808 29.479 1.00 89.50 428 LEU A N 1
ATOM 3525 C CA . LEU A 1 428 ? -25.743 2.965 30.391 1.00 89.50 428 LEU A CA 1
ATOM 3526 C C . LEU A 1 428 ? -24.939 2.612 31.648 1.00 89.50 428 LEU A C 1
ATOM 3528 O O . LEU A 1 428 ? -25.459 2.730 32.758 1.00 89.50 428 LEU A O 1
ATOM 3532 N N . SER A 1 429 ? -23.657 2.272 31.487 1.00 92.81 429 SER A N 1
ATOM 3533 C CA . SER A 1 429 ? -22.753 2.027 32.612 1.00 92.81 429 SER A CA 1
ATOM 3534 C C . SER A 1 429 ? -22.583 3.251 33.512 1.00 92.81 429 SER A C 1
ATOM 3536 O O . SER A 1 429 ? -22.641 3.114 34.731 1.00 92.81 429 SER A O 1
ATOM 3538 N N . ILE A 1 430 ? -22.414 4.451 32.940 1.00 92.56 430 ILE A N 1
ATOM 3539 C CA . ILE A 1 430 ? -22.313 5.702 33.712 1.00 92.56 430 ILE A CA 1
ATOM 3540 C C . ILE A 1 430 ? -23.568 5.907 34.552 1.00 92.56 430 ILE A C 1
ATOM 3542 O O . ILE A 1 430 ? -23.463 6.082 35.760 1.00 92.56 430 ILE A O 1
ATOM 3546 N N . LYS A 1 431 ? -24.751 5.797 33.946 1.00 90.25 431 LYS A N 1
ATOM 3547 C CA . LYS A 1 431 ? -26.016 5.983 34.660 1.00 90.25 431 LYS A CA 1
ATOM 3548 C C . LYS A 1 431 ? -26.192 4.988 35.809 1.00 90.25 431 LYS A C 1
ATOM 3550 O O . LYS A 1 431 ? -26.624 5.360 36.897 1.00 90.25 431 LYS A O 1
ATOM 3555 N N . TRP A 1 432 ? -25.862 3.717 35.581 1.00 91.56 432 TRP A N 1
ATOM 3556 C CA . TRP A 1 432 ? -25.908 2.712 36.644 1.00 91.56 432 TRP A CA 1
ATOM 3557 C C . TRP A 1 432 ? -25.000 3.098 37.816 1.00 91.56 432 TRP A C 1
ATOM 3559 O O . TRP A 1 432 ? -25.395 3.007 38.979 1.00 91.56 432 TRP A O 1
ATOM 3569 N N . MET A 1 433 ? -23.797 3.584 37.512 1.00 94.31 433 MET A N 1
ATOM 3570 C CA . MET A 1 433 ? -22.864 4.056 38.528 1.00 94.31 433 MET A CA 1
ATOM 3571 C C . MET A 1 433 ? -23.329 5.340 39.222 1.00 94.31 433 MET A C 1
ATOM 3573 O O . MET A 1 433 ? -23.119 5.474 40.421 1.00 94.31 433 MET A O 1
ATOM 3577 N N . GLU A 1 434 ? -23.995 6.268 38.534 1.00 92.88 434 GLU A N 1
ATOM 3578 C CA . GLU A 1 434 ? -24.600 7.447 39.173 1.00 92.88 434 GLU A CA 1
ATOM 3579 C C . GLU A 1 434 ? -25.629 7.037 40.236 1.00 92.88 434 GLU A C 1
ATOM 3581 O O . GLU A 1 434 ? -25.626 7.573 41.343 1.00 92.88 434 GLU A O 1
ATOM 3586 N N . GLU A 1 435 ? -26.465 6.036 39.946 1.00 90.00 435 GLU A N 1
ATOM 3587 C CA . GLU A 1 435 ? -27.422 5.481 40.911 1.00 90.00 435 GLU A CA 1
ATOM 3588 C C . GLU A 1 435 ? -26.712 4.792 42.092 1.00 90.00 435 GLU A C 1
ATOM 3590 O O . GLU A 1 435 ? -27.128 4.934 43.248 1.00 90.00 435 GLU A O 1
ATOM 3595 N N . TYR A 1 436 ? -25.602 4.095 41.824 1.00 92.56 436 TYR A N 1
ATOM 3596 C CA . TYR A 1 436 ? -24.733 3.515 42.850 1.00 92.56 436 TYR A CA 1
ATOM 3597 C C . TYR A 1 436 ? -24.126 4.585 43.770 1.00 92.56 436 TYR A C 1
ATOM 3599 O O . TYR A 1 436 ? -24.274 4.496 44.993 1.00 92.56 436 TYR A O 1
ATOM 3607 N N . PHE A 1 437 ? -23.494 5.617 43.204 1.00 93.56 437 PHE A N 1
ATOM 3608 C CA . PHE A 1 437 ? -22.831 6.687 43.954 1.00 93.56 437 PHE A CA 1
ATOM 3609 C C . PHE A 1 437 ? -23.819 7.596 44.687 1.00 93.56 437 PHE A C 1
ATOM 3611 O O . PHE A 1 437 ? -23.514 8.075 45.777 1.00 93.56 437 PHE A O 1
ATOM 3618 N N . ALA A 1 438 ? -25.032 7.768 44.156 1.00 91.00 438 ALA A N 1
ATOM 3619 C CA . ALA A 1 438 ? -26.130 8.430 44.855 1.00 91.00 438 ALA A CA 1
ATOM 3620 C C . ALA A 1 438 ? -26.686 7.601 46.032 1.00 91.00 438 ALA A C 1
ATOM 3622 O O . ALA A 1 438 ? -27.603 8.045 46.720 1.00 91.00 438 ALA A O 1
ATOM 3623 N N . GLY A 1 439 ? -26.178 6.382 46.253 1.00 87.94 439 GLY A N 1
ATOM 3624 C CA . GLY A 1 439 ? -26.638 5.482 47.307 1.00 87.94 439 GLY A CA 1
ATOM 3625 C C . GLY A 1 439 ? -28.030 4.905 47.056 1.00 87.94 439 GLY A C 1
ATOM 3626 O O . GLY A 1 439 ? -28.573 4.248 47.937 1.00 87.94 439 GLY A O 1
ATOM 3627 N N . LYS A 1 440 ? -28.608 5.098 45.864 1.00 84.88 440 LYS A N 1
ATOM 3628 C CA . LYS A 1 440 ? -29.956 4.614 45.524 1.00 84.88 440 LYS A CA 1
ATOM 3629 C C . LYS A 1 440 ? -30.014 3.094 45.387 1.00 84.88 440 LYS A C 1
ATOM 3631 O O . LYS A 1 440 ? -31.085 2.509 45.506 1.00 84.88 440 LYS A O 1
ATOM 3636 N N . LEU A 1 441 ? -28.857 2.460 45.187 1.00 81.44 441 LEU A N 1
ATOM 3637 C CA . LEU A 1 441 ? -28.711 1.007 45.246 1.00 81.44 441 LEU A CA 1
ATOM 3638 C C . LEU A 1 441 ? -28.538 0.469 46.679 1.00 81.44 441 LEU A C 1
ATOM 3640 O O . LEU A 1 441 ? -28.512 -0.744 46.847 1.00 81.44 441 LEU A O 1
ATOM 3644 N N . LYS A 1 442 ? -28.403 1.319 47.712 1.00 79.00 442 LYS A N 1
ATOM 3645 C CA . LYS A 1 442 ? -28.353 0.876 49.118 1.00 79.00 442 LYS A CA 1
ATOM 3646 C C . LYS A 1 442 ? -29.774 0.675 49.648 1.00 79.00 442 LYS A C 1
ATOM 3648 O O . LYS A 1 442 ? -30.678 1.442 49.323 1.00 79.00 442 LYS A O 1
ATOM 3653 N N . GLN A 1 443 ? -29.977 -0.340 50.491 1.00 67.44 443 GLN A N 1
ATOM 3654 C CA . GLN A 1 443 ? -31.274 -0.535 51.143 1.00 67.44 443 GLN A CA 1
ATOM 3655 C C . GLN A 1 443 ? -31.638 0.680 52.017 1.00 67.44 443 GLN A C 1
ATOM 3657 O O . GLN A 1 443 ? -30.793 1.153 52.783 1.00 67.44 443 GLN A O 1
ATOM 3662 N N . PRO A 1 444 ? -32.905 1.133 51.997 1.00 56.84 444 PRO A N 1
ATOM 3663 C CA . PRO A 1 444 ? -33.483 1.785 53.164 1.00 56.84 444 PRO A CA 1
ATOM 3664 C C . PRO A 1 444 ? -33.407 0.793 54.332 1.00 56.84 444 PRO A C 1
ATOM 3666 O O . PRO A 1 444 ? -33.633 -0.398 54.124 1.00 56.84 444 PRO A O 1
ATOM 3669 N N . SER A 1 445 ? -33.064 1.253 55.539 1.00 56.91 445 SER A N 1
ATOM 3670 C CA . SER A 1 445 ? -32.957 0.398 56.732 1.00 56.91 445 SER A CA 1
ATOM 3671 C C . SER A 1 445 ? -34.113 -0.612 56.819 1.00 56.91 445 SER A C 1
ATOM 3673 O O . SER A 1 445 ? -35.246 -0.278 56.486 1.00 56.91 445 SER A O 1
ATOM 3675 N N . PHE A 1 446 ? -33.858 -1.835 57.293 1.00 55.72 446 PHE A N 1
ATOM 3676 C CA . PHE A 1 446 ? -34.867 -2.905 57.432 1.00 55.72 446 PHE A CA 1
ATOM 3677 C C . PHE A 1 446 ? -36.215 -2.408 58.004 1.00 55.72 446 PHE A C 1
ATOM 3679 O O . PHE A 1 446 ? -37.286 -2.787 57.537 1.00 55.72 446 PHE A O 1
ATOM 3686 N N . VAL A 1 447 ? -36.155 -1.456 58.941 1.00 56.28 447 VAL A N 1
ATOM 3687 C CA . VAL A 1 447 ? -37.311 -0.781 59.549 1.00 56.28 447 VAL A CA 1
ATOM 3688 C C . VAL A 1 447 ? -38.121 0.054 58.542 1.00 56.28 447 VAL A C 1
ATOM 3690 O O . VAL A 1 447 ? -39.347 0.002 58.552 1.00 56.28 447 VAL A O 1
ATOM 3693 N N . THR A 1 448 ? -37.467 0.792 57.640 1.00 56.00 448 THR A N 1
ATOM 3694 C CA . THR A 1 448 ? -38.137 1.548 56.563 1.00 56.00 448 THR A CA 1
ATOM 3695 C C . THR A 1 448 ? -38.613 0.658 55.416 1.00 56.00 448 THR A C 1
ATOM 3697 O O . THR A 1 448 ? -39.626 0.982 54.799 1.00 56.00 448 THR A O 1
ATOM 3700 N N . GLY A 1 449 ? -37.951 -0.477 55.162 1.00 58.41 449 GLY A N 1
ATOM 3701 C CA . GLY A 1 449 ? -38.411 -1.494 54.208 1.00 58.41 449 GLY A CA 1
ATOM 3702 C C . GLY A 1 449 ? -39.730 -2.143 54.633 1.00 58.41 449 GLY A C 1
ATOM 3703 O O . GLY A 1 449 ? -40.679 -2.176 53.851 1.00 58.41 449 GLY A O 1
ATOM 3704 N N . ILE A 1 450 ? -39.830 -2.546 55.904 1.00 60.97 450 ILE A N 1
ATOM 3705 C CA . ILE A 1 450 ? -41.070 -3.074 56.490 1.00 60.97 450 ILE A CA 1
ATOM 3706 C C . ILE A 1 450 ? -42.173 -2.007 56.497 1.00 60.97 450 ILE A C 1
ATOM 3708 O O . ILE A 1 450 ? -43.302 -2.291 56.100 1.00 60.97 450 ILE A O 1
ATOM 3712 N N . LEU A 1 451 ? -41.863 -0.760 56.879 1.00 56.38 451 LEU A N 1
ATOM 3713 C CA . LEU A 1 451 ? -42.862 0.315 56.855 1.00 56.38 451 LEU A CA 1
ATOM 3714 C C . LEU A 1 451 ? -43.389 0.588 55.436 1.00 56.38 451 LEU A C 1
ATOM 3716 O O . LEU A 1 451 ? -44.582 0.837 55.273 1.00 56.38 451 LEU A O 1
ATOM 3720 N N . ARG A 1 452 ? -42.533 0.514 54.404 1.00 56.03 452 ARG A N 1
ATOM 3721 C CA . ARG A 1 452 ? -42.945 0.619 52.991 1.00 56.03 452 ARG A CA 1
ATOM 3722 C C . ARG A 1 452 ? -43.834 -0.540 52.566 1.00 56.03 452 ARG A C 1
ATOM 3724 O O . ARG A 1 452 ? -44.833 -0.303 51.899 1.00 56.03 452 ARG A O 1
ATOM 3731 N N . PHE A 1 453 ? -43.502 -1.758 52.989 1.00 55.91 453 PHE A N 1
ATOM 3732 C CA . PHE A 1 453 ? -44.291 -2.955 52.703 1.00 55.91 453 PHE A CA 1
ATOM 3733 C C . PHE A 1 453 ? -45.723 -2.838 53.248 1.00 55.91 453 PHE A C 1
ATOM 3735 O O . PHE A 1 453 ? -46.678 -3.228 52.584 1.00 55.91 453 PHE A O 1
ATOM 3742 N N . PHE A 1 454 ? -45.887 -2.214 54.419 1.00 57.19 454 PHE A N 1
ATOM 3743 C CA . PHE A 1 454 ? -47.205 -1.964 55.007 1.00 57.19 454 PHE A CA 1
ATOM 3744 C C . PHE A 1 454 ? -47.930 -0.723 54.458 1.00 57.19 454 PHE A C 1
ATOM 3746 O O . PHE A 1 454 ? -49.141 -0.618 54.626 1.00 57.19 454 PHE A O 1
ATOM 3753 N N . THR A 1 455 ? -47.235 0.214 53.802 1.00 53.25 455 THR A N 1
ATOM 3754 C CA . THR A 1 455 ? -47.830 1.486 53.334 1.00 53.25 455 THR A CA 1
ATOM 3755 C C . THR A 1 455 ? -47.985 1.605 51.814 1.00 53.25 455 THR A C 1
ATOM 3757 O O . THR A 1 455 ? -48.744 2.455 51.356 1.00 53.25 455 THR A O 1
ATOM 3760 N N . GLN A 1 456 ? -47.334 0.761 51.008 1.00 50.91 456 GLN A N 1
ATOM 3761 C CA . GLN A 1 456 ? -47.413 0.799 49.543 1.00 50.91 456 GLN A CA 1
ATOM 3762 C C . GLN A 1 456 ? -48.061 -0.467 48.975 1.00 50.91 456 GLN A C 1
ATOM 3764 O O . GLN A 1 456 ? -47.384 -1.330 48.429 1.00 50.91 456 GLN A O 1
ATOM 3769 N N . GLN A 1 457 ? -49.394 -0.538 49.034 1.00 46.72 457 GLN A N 1
ATOM 3770 C CA . GLN A 1 457 ? -50.169 -1.464 48.194 1.00 46.72 457 GLN A CA 1
ATOM 3771 C C . GLN A 1 457 ? -50.820 -0.777 46.976 1.00 46.72 457 GLN A C 1
ATOM 3773 O O . GLN A 1 457 ? -51.488 -1.435 46.187 1.00 46.72 457 GLN A O 1
ATOM 3778 N N . THR A 1 458 ? -50.601 0.530 46.759 1.00 40.25 458 THR A N 1
ATOM 3779 C CA . THR A 1 458 ? -51.263 1.283 45.667 1.00 40.25 458 THR A CA 1
ATOM 3780 C C . THR A 1 458 ? -50.399 2.354 44.984 1.00 40.25 458 THR A C 1
ATOM 3782 O O . THR A 1 458 ? -50.923 3.376 44.546 1.00 40.25 458 THR A O 1
ATOM 3785 N N . ALA A 1 459 ? -49.084 2.155 44.840 1.00 38.75 459 ALA A N 1
ATOM 3786 C CA . ALA A 1 459 ? -48.264 3.035 43.998 1.00 38.75 459 ALA A CA 1
ATOM 3787 C C . ALA A 1 459 ? -47.331 2.233 43.079 1.00 38.75 459 ALA A C 1
ATOM 3789 O O . ALA A 1 459 ? -46.478 1.473 43.524 1.00 38.75 459 ALA A O 1
ATOM 3790 N N . SER A 1 460 ? -47.549 2.428 41.782 1.00 40.97 460 SER A N 1
ATOM 3791 C CA . SER A 1 460 ? -46.876 1.845 40.623 1.00 40.97 460 SER A CA 1
ATOM 3792 C C . SER A 1 460 ? -45.345 1.825 40.684 1.00 40.97 460 SER A C 1
ATOM 3794 O O . SER A 1 460 ? -44.730 2.847 40.985 1.00 40.97 460 SER A O 1
ATOM 3796 N N . SER A 1 461 ? -44.788 0.680 40.267 1.00 43.25 461 SER A N 1
ATOM 3797 C CA . SER A 1 461 ? -43.455 0.450 39.687 1.00 43.25 461 SER A CA 1
ATOM 3798 C C . SER A 1 461 ? -42.319 1.297 40.268 1.00 43.25 461 SER A C 1
ATOM 3800 O O . SER A 1 461 ? -42.120 2.453 39.873 1.00 43.25 461 SER A O 1
ATOM 3802 N N . SER A 1 462 ? -41.483 0.686 41.114 1.00 44.28 462 SER A N 1
ATOM 3803 C CA . SER A 1 462 ? -40.103 1.151 41.245 1.00 44.28 462 SER A CA 1
ATOM 3804 C C . SER A 1 462 ? -39.538 1.301 39.837 1.00 44.28 462 SER A C 1
ATOM 3806 O O . SER A 1 462 ? -39.607 0.369 39.037 1.00 44.28 462 SER A O 1
ATOM 3808 N N . ARG A 1 463 ? -39.057 2.502 39.505 1.00 47.28 463 ARG A N 1
ATOM 3809 C CA . ARG A 1 463 ? -38.357 2.757 38.249 1.00 47.28 463 ARG A CA 1
ATOM 3810 C C . ARG A 1 463 ? -37.058 1.963 38.290 1.00 47.28 463 ARG A C 1
ATOM 3812 O O . ARG A 1 463 ? -36.017 2.515 38.638 1.00 47.28 463 ARG A O 1
ATOM 3819 N N . ASP A 1 464 ? -37.123 0.675 37.971 1.00 55.56 464 ASP A N 1
ATOM 3820 C CA . ASP A 1 464 ? -35.938 -0.034 37.532 1.00 55.56 464 ASP A CA 1
ATOM 3821 C C . ASP A 1 464 ? -35.335 0.780 36.396 1.00 55.56 464 ASP A C 1
ATOM 3823 O O . ASP A 1 464 ? -36.045 1.421 35.609 1.00 55.56 464 ASP A O 1
ATOM 3827 N N . ILE A 1 465 ? -34.007 0.843 36.386 1.00 58.25 465 ILE A N 1
ATOM 3828 C CA . ILE A 1 465 ? -33.247 1.509 35.339 1.00 58.25 465 ILE A CA 1
ATOM 3829 C C . ILE A 1 465 ? -33.637 0.806 34.042 1.00 58.25 465 ILE A C 1
ATOM 3831 O O . ILE A 1 465 ? -33.077 -0.233 33.714 1.00 58.25 465 ILE A O 1
ATOM 3835 N N . ASN A 1 466 ? -34.641 1.339 33.340 1.00 60.88 466 ASN A N 1
ATOM 3836 C CA . ASN A 1 466 ? -35.053 0.763 32.080 1.00 60.88 466 ASN A CA 1
ATOM 3837 C C . ASN A 1 466 ? -33.892 0.996 31.116 1.00 60.88 466 ASN A C 1
ATOM 3839 O O . ASN A 1 466 ? -33.623 2.138 30.723 1.00 60.88 466 ASN A O 1
ATOM 3843 N N . VAL A 1 467 ? -33.176 -0.087 30.824 1.00 57.38 467 VAL A N 1
ATOM 3844 C CA . VAL A 1 467 ? -32.024 -0.133 29.921 1.00 57.38 467 VAL A CA 1
ATOM 3845 C C . VAL A 1 467 ? -32.434 0.353 28.522 1.00 57.38 467 VAL A C 1
ATOM 3847 O O . VAL A 1 467 ? -31.605 0.870 27.781 1.00 57.38 467 VAL A O 1
ATOM 3850 N N . GLU A 1 468 ? -33.730 0.301 28.195 1.00 56.69 468 GLU A N 1
ATOM 3851 C CA . GLU A 1 468 ? -34.288 0.737 26.913 1.00 56.69 468 GLU A CA 1
ATOM 3852 C C . GLU A 1 468 ? -34.463 2.257 26.781 1.00 56.69 468 GLU A C 1
ATOM 3854 O O . GLU A 1 468 ? -34.578 2.770 25.665 1.00 56.69 468 GLU A O 1
ATOM 3859 N N . ASN A 1 469 ? -34.452 3.018 27.883 1.00 65.00 469 ASN A N 1
ATOM 3860 C CA . ASN A 1 469 ? -34.554 4.473 27.797 1.00 65.00 469 ASN A CA 1
ATOM 3861 C C . ASN A 1 469 ? -33.223 5.052 27.315 1.00 65.00 469 ASN A C 1
ATOM 3863 O O . ASN A 1 469 ? -32.316 5.312 28.109 1.00 65.00 469 ASN A O 1
ATOM 3867 N N . LYS A 1 470 ? -33.131 5.264 25.998 1.00 60.22 470 LYS A N 1
ATOM 3868 C CA . LYS A 1 470 ? -31.978 5.861 25.325 1.00 60.22 470 LYS A CA 1
ATOM 3869 C C . LYS A 1 470 ? -31.665 7.228 25.928 1.00 60.22 470 LYS A C 1
ATOM 3871 O O . LYS A 1 470 ? -32.409 8.190 25.748 1.00 60.22 470 LYS A O 1
ATOM 3876 N N . ILE A 1 471 ? -30.551 7.304 26.640 1.00 67.12 471 ILE A N 1
ATOM 3877 C CA . ILE A 1 471 ? -30.029 8.545 27.207 1.00 67.12 471 ILE A CA 1
ATOM 3878 C C . ILE A 1 471 ? -28.873 9.006 26.336 1.00 67.12 471 ILE A C 1
ATOM 3880 O O . ILE A 1 471 ? -28.088 8.188 25.869 1.00 67.12 471 ILE A O 1
ATOM 3884 N N . ASN A 1 472 ? -28.811 10.316 26.108 1.00 77.44 472 ASN A N 1
ATOM 3885 C CA . ASN A 1 472 ? -27.718 10.980 25.414 1.00 77.44 472 ASN A CA 1
ATOM 3886 C C . ASN A 1 472 ? -26.988 11.875 26.422 1.00 77.44 472 ASN A C 1
ATOM 3888 O O . ASN A 1 472 ? -27.270 13.071 26.488 1.00 77.44 472 ASN A O 1
ATOM 3892 N N . LEU A 1 473 ? -26.079 11.294 27.211 1.00 82.88 473 LEU A N 1
ATOM 3893 C CA . LEU A 1 473 ? -25.120 12.080 27.988 1.00 82.88 473 LEU A CA 1
ATOM 3894 C C . LEU A 1 473 ? -24.200 12.814 27.012 1.00 82.88 473 LEU A C 1
ATOM 3896 O O . LEU A 1 473 ? -23.674 12.226 26.060 1.00 82.88 473 LEU A O 1
ATOM 3900 N N . ASN A 1 474 ? -23.995 14.107 27.231 1.00 84.31 474 ASN A N 1
ATOM 3901 C CA . ASN A 1 474 ? -23.073 14.872 26.409 1.00 84.31 474 ASN A CA 1
ATOM 3902 C C . ASN A 1 474 ? -21.607 14.575 26.814 1.00 84.31 474 ASN A C 1
ATOM 3904 O O . ASN A 1 474 ? -21.333 14.131 27.932 1.00 84.31 474 ASN A O 1
ATOM 3908 N N . PRO A 1 475 ? -20.617 14.816 25.932 1.00 82.56 475 PRO A N 1
ATOM 3909 C CA . PRO A 1 475 ? -19.213 14.520 26.237 1.00 82.56 475 PRO A CA 1
ATOM 3910 C C . PRO A 1 475 ? -18.657 15.243 27.474 1.00 82.56 475 PRO A C 1
ATOM 3912 O O . PRO A 1 475 ? -17.721 14.745 28.103 1.00 82.56 475 PRO A O 1
ATOM 3915 N N . THR A 1 476 ? -19.210 16.407 27.825 1.00 86.38 476 THR A N 1
ATOM 3916 C CA . THR A 1 476 ? -18.809 17.179 29.008 1.00 86.38 476 THR A CA 1
ATOM 3917 C C . THR A 1 476 ? -19.269 16.489 30.287 1.00 86.38 476 THR A C 1
ATOM 3919 O O . THR A 1 476 ? -18.465 16.351 31.203 1.00 86.38 476 THR A O 1
ATOM 3922 N N . GLU A 1 477 ? -20.504 15.984 30.324 1.00 89.00 477 GLU A N 1
ATOM 3923 C CA . GLU A 1 477 ? -21.053 15.204 31.443 1.00 89.00 477 GLU A CA 1
ATOM 3924 C C . GLU A 1 477 ? -20.243 13.929 31.670 1.00 89.00 477 GLU A C 1
ATOM 3926 O O . GLU A 1 477 ? -19.805 13.667 32.786 1.00 89.00 477 GLU A O 1
ATOM 3931 N N . ILE A 1 478 ? -19.940 13.190 30.598 1.00 87.75 478 ILE A N 1
ATOM 3932 C CA . ILE A 1 478 ? -19.101 11.983 30.665 1.00 87.75 478 ILE A CA 1
ATOM 3933 C C . ILE A 1 478 ? -17.709 12.320 31.216 1.00 87.75 478 ILE A C 1
ATOM 3935 O O . ILE A 1 478 ? -17.189 11.631 32.094 1.00 87.75 478 ILE A O 1
ATOM 3939 N N . SER A 1 479 ? -17.100 13.402 30.722 1.00 86.25 479 SER A N 1
ATOM 3940 C CA . SER A 1 479 ? -15.779 13.845 31.183 1.00 86.25 479 SER A CA 1
ATOM 3941 C C . SER A 1 479 ? -15.799 14.279 32.647 1.00 86.25 479 SER A C 1
ATOM 3943 O O . SER A 1 479 ? -14.859 13.988 33.383 1.00 86.25 479 SER A O 1
ATOM 3945 N N . GLN A 1 480 ? -16.855 14.966 33.079 1.00 90.56 480 GLN A N 1
ATOM 3946 C CA . GLN A 1 480 ? -17.032 15.390 34.462 1.00 90.56 480 GLN A CA 1
ATOM 3947 C C . GLN A 1 480 ? -17.244 14.190 35.386 1.00 90.56 480 GLN A C 1
ATOM 3949 O O . GLN A 1 480 ? -16.564 14.095 36.402 1.00 90.56 480 GLN A O 1
ATOM 3954 N N . PHE A 1 481 ? -18.087 13.235 34.993 1.00 92.44 481 PHE A N 1
ATOM 3955 C CA . PHE A 1 481 ? -18.298 11.990 35.723 1.00 92.44 481 PHE A CA 1
ATOM 3956 C C . PHE A 1 481 ? -16.981 11.229 35.936 1.00 92.44 481 PHE A C 1
ATOM 3958 O O . PHE A 1 481 ? -16.643 10.874 37.066 1.00 92.44 481 PHE A O 1
ATOM 3965 N N . MET A 1 482 ? -16.188 11.042 34.873 1.00 90.94 482 MET A N 1
ATOM 3966 C CA . MET A 1 482 ? -14.876 10.397 34.989 1.00 90.94 482 MET A CA 1
ATOM 3967 C C . MET A 1 482 ? -13.931 11.192 35.897 1.00 90.94 482 MET A C 1
ATOM 3969 O O . MET A 1 482 ? -13.228 10.587 36.694 1.00 90.94 482 MET A O 1
ATOM 3973 N N . ARG A 1 483 ? -13.936 12.533 35.852 1.00 90.75 483 ARG A N 1
ATOM 3974 C CA . ARG A 1 483 ? -13.090 13.361 36.742 1.00 90.75 483 ARG A CA 1
ATOM 3975 C C . ARG A 1 483 ? -13.452 13.182 38.204 1.00 90.75 483 ARG A C 1
ATOM 3977 O O . ARG A 1 483 ? -12.567 13.202 39.049 1.00 90.75 483 ARG A O 1
ATOM 3984 N N . THR A 1 484 ? -14.741 13.043 38.483 1.00 94.88 484 THR A N 1
ATOM 3985 C CA . THR A 1 484 ? -15.254 12.922 39.842 1.00 94.88 484 THR A CA 1
ATOM 3986 C C . THR A 1 484 ? -14.974 11.546 40.437 1.00 94.88 484 THR A C 1
ATOM 3988 O O . THR A 1 484 ? -14.518 11.474 41.574 1.00 94.88 484 THR A O 1
ATOM 3991 N N . TYR A 1 485 ? -15.234 10.467 39.695 1.00 94.25 485 TYR A N 1
ATOM 3992 C CA . TYR A 1 485 ? -15.218 9.110 40.258 1.00 94.25 485 TYR A CA 1
ATOM 3993 C C . TYR A 1 485 ? -14.016 8.261 39.834 1.00 94.25 485 TYR A C 1
ATOM 3995 O O . TYR A 1 485 ? -13.659 7.318 40.534 1.00 94.25 485 TYR A O 1
ATOM 4003 N N . PHE A 1 486 ? -13.384 8.586 38.705 1.00 92.19 486 PHE A N 1
ATOM 4004 C CA . PHE A 1 486 ? -12.321 7.785 38.093 1.00 92.19 486 PHE A CA 1
ATOM 4005 C C . PHE A 1 486 ? -11.203 8.675 37.517 1.00 92.19 486 PHE A C 1
ATOM 4007 O O . PHE A 1 486 ? -10.932 8.612 36.313 1.00 92.19 486 PHE A O 1
ATOM 4014 N N . PRO A 1 487 ? -10.552 9.531 38.332 1.00 89.06 487 PRO A N 1
ATOM 4015 C CA . PRO A 1 487 ? -9.573 10.502 37.837 1.00 89.06 487 PRO A CA 1
ATOM 4016 C C . PRO A 1 487 ? -8.417 9.837 37.075 1.00 89.06 487 PRO A C 1
ATOM 4018 O O . PRO A 1 487 ? -7.981 10.358 36.047 1.00 89.06 487 PRO A O 1
ATOM 4021 N N . ASP A 1 488 ? -7.997 8.645 37.501 1.00 86.12 488 ASP A N 1
ATOM 4022 C CA . ASP A 1 488 ? -6.923 7.885 36.855 1.00 86.12 488 ASP A CA 1
ATOM 4023 C C . ASP A 1 488 ? -7.300 7.426 35.438 1.00 86.12 488 ASP A C 1
ATOM 4025 O O . ASP A 1 488 ? -6.448 7.378 34.549 1.00 86.12 488 ASP A O 1
ATOM 4029 N N . LEU A 1 489 ? -8.591 7.181 35.172 1.00 84.69 489 LEU A N 1
ATOM 4030 C CA . LEU A 1 489 ? -9.108 6.732 33.870 1.00 84.69 489 LEU A CA 1
ATOM 4031 C C . LEU A 1 489 ? -8.905 7.780 32.776 1.00 84.69 489 LEU A C 1
ATOM 4033 O O . LEU A 1 489 ? -8.743 7.439 31.608 1.00 84.69 489 LEU A O 1
ATOM 4037 N N . ILE A 1 490 ? -8.850 9.055 33.160 1.00 81.88 490 ILE A N 1
ATOM 4038 C CA . ILE A 1 490 ? -8.623 10.181 32.246 1.00 81.88 490 ILE A CA 1
ATOM 4039 C C . ILE A 1 490 ? -7.193 10.185 31.715 1.00 81.88 490 ILE A C 1
ATOM 4041 O O . ILE A 1 490 ? -6.945 10.660 30.607 1.00 81.88 490 ILE A O 1
ATOM 4045 N N . SER A 1 491 ? -6.249 9.670 32.503 1.00 80.12 491 SER A N 1
ATOM 4046 C CA . SER A 1 491 ? -4.846 9.593 32.105 1.00 80.12 491 SER A CA 1
ATOM 4047 C C . SER A 1 491 ? -4.568 8.448 31.119 1.00 80.12 491 SER A C 1
ATOM 4049 O O . SER A 1 491 ? -3.565 8.494 30.391 1.00 80.12 491 SER A O 1
ATOM 4051 N N . LEU A 1 492 ? -5.468 7.455 31.061 1.00 81.81 492 LEU A N 1
ATOM 4052 C CA . LEU A 1 492 ? -5.357 6.278 30.203 1.00 81.81 492 LEU A CA 1
ATOM 4053 C C . LEU A 1 492 ? -5.737 6.562 28.741 1.00 81.81 492 LEU A C 1
ATOM 4055 O O . LEU A 1 492 ? -6.284 7.605 28.382 1.00 81.81 492 LEU A O 1
ATOM 4059 N N . SER A 1 493 ? -5.453 5.596 27.861 1.00 77.81 493 SER A N 1
ATOM 4060 C CA . SER A 1 493 ? -5.873 5.675 26.459 1.00 77.81 493 SER A CA 1
ATOM 4061 C C . SER A 1 493 ? -7.372 5.396 26.284 1.00 77.81 493 SER A C 1
ATOM 4063 O O . SER A 1 493 ? -7.972 4.649 27.055 1.00 77.81 493 SER A O 1
ATOM 4065 N N . LEU A 1 494 ? -7.974 5.948 25.222 1.00 79.94 494 LEU A N 1
ATOM 4066 C CA . LEU A 1 494 ? -9.392 5.763 24.862 1.00 79.94 494 LEU A CA 1
ATOM 4067 C C . LEU A 1 494 ? -9.800 4.281 24.811 1.00 79.94 494 LEU A C 1
ATOM 4069 O O . LEU A 1 494 ? -10.928 3.939 25.166 1.00 79.94 494 LEU A O 1
ATOM 4073 N N . TRP A 1 495 ? -8.891 3.400 24.396 1.00 79.31 495 TRP A N 1
ATOM 4074 C CA . TRP A 1 495 ? -9.128 1.959 24.407 1.00 79.31 495 TRP A CA 1
ATOM 4075 C C . TRP A 1 495 ? -9.362 1.404 25.818 1.00 79.31 495 TRP A C 1
ATOM 4077 O O . TRP A 1 495 ? -10.354 0.710 26.023 1.00 79.31 495 TRP A O 1
ATOM 4087 N N . HIS A 1 496 ? -8.533 1.775 26.800 1.00 83.44 496 HIS A N 1
ATOM 4088 C CA . HIS A 1 496 ? -8.711 1.347 28.195 1.00 83.44 496 HIS A CA 1
ATOM 4089 C C . HIS A 1 496 ? -10.033 1.848 28.761 1.00 83.44 496 HIS A C 1
ATOM 4091 O O . HIS A 1 496 ? -10.768 1.093 29.389 1.00 83.44 496 HIS A O 1
ATOM 4097 N N . VAL A 1 497 ? -10.377 3.105 28.475 1.00 86.62 497 VAL A N 1
ATOM 4098 C CA . VAL A 1 497 ? -11.664 3.659 28.893 1.00 86.62 497 VAL A CA 1
ATOM 4099 C C . VAL A 1 497 ? -12.813 2.867 28.256 1.00 86.62 497 VAL A C 1
ATOM 4101 O O . VAL A 1 497 ? -13.752 2.471 28.935 1.00 86.62 497 VAL A O 1
ATOM 4104 N N . THR A 1 498 ? -12.724 2.547 26.965 1.00 85.81 498 THR A N 1
ATOM 4105 C CA . THR A 1 498 ? -13.745 1.741 26.274 1.00 85.81 498 THR A CA 1
ATOM 4106 C C . THR A 1 498 ? -13.864 0.337 26.873 1.00 85.81 498 THR A C 1
ATOM 4108 O O . THR A 1 498 ? -14.976 -0.144 27.087 1.00 85.81 498 THR A O 1
ATOM 4111 N N . MET A 1 499 ? -12.739 -0.314 27.177 1.00 86.44 499 MET A N 1
ATOM 4112 C CA . MET A 1 499 ? -12.714 -1.610 27.853 1.00 86.44 499 MET A CA 1
ATOM 4113 C C . MET A 1 499 ? -13.374 -1.555 29.230 1.00 86.44 499 MET A C 1
ATOM 4115 O O . MET A 1 499 ? -14.238 -2.386 29.506 1.00 86.44 499 MET A O 1
ATOM 4119 N N . PHE A 1 500 ? -13.032 -0.551 30.040 1.00 91.56 500 PHE A N 1
ATOM 4120 C CA . PHE A 1 500 ? -13.608 -0.324 31.365 1.00 91.56 500 PHE A CA 1
ATOM 4121 C C . PHE A 1 500 ? -15.137 -0.297 31.303 1.00 91.56 500 PHE A C 1
ATOM 4123 O O . PHE A 1 500 ? -15.821 -1.069 31.973 1.00 91.56 500 PHE A O 1
ATOM 4130 N N . PHE A 1 501 ? -15.689 0.535 30.420 1.00 92.56 501 PHE A N 1
ATOM 4131 C CA . PHE A 1 501 ? -17.134 0.692 30.313 1.00 92.56 501 PHE A CA 1
ATOM 4132 C C . PHE A 1 501 ? -17.846 -0.502 29.672 1.00 92.56 501 PHE A C 1
ATOM 4134 O O . PHE A 1 501 ? -18.974 -0.799 30.067 1.00 92.56 501 PHE A O 1
ATOM 4141 N N . ASN A 1 502 ? -17.212 -1.200 28.725 1.00 89.38 502 ASN A N 1
ATOM 4142 C CA . ASN A 1 502 ? -17.768 -2.418 28.129 1.00 89.38 502 ASN A CA 1
ATOM 4143 C C . ASN A 1 502 ? -17.821 -3.579 29.127 1.00 89.38 502 ASN A C 1
ATOM 4145 O O . ASN A 1 502 ? -18.810 -4.315 29.161 1.00 89.38 502 ASN A O 1
ATOM 4149 N N . PHE A 1 503 ? -16.777 -3.734 29.945 1.00 90.94 503 PHE A N 1
ATOM 4150 C CA . PHE A 1 503 ? -16.768 -4.721 31.017 1.00 90.94 503 PHE A CA 1
ATOM 4151 C C . PHE A 1 503 ? -17.896 -4.432 32.012 1.00 90.94 503 PHE A C 1
ATOM 4153 O O . PHE A 1 503 ? -18.728 -5.303 32.267 1.00 90.94 503 PHE A O 1
ATOM 4160 N N . LEU A 1 504 ? -17.986 -3.187 32.494 1.00 93.25 504 LEU A N 1
ATOM 4161 C CA . LEU A 1 504 ? -19.039 -2.778 33.423 1.00 93.25 504 LEU A CA 1
ATOM 4162 C C . LEU A 1 504 ? -20.434 -2.951 32.848 1.00 93.25 504 LEU A C 1
ATOM 4164 O O . LEU A 1 504 ? -21.309 -3.444 33.547 1.00 93.25 504 LEU A O 1
ATOM 4168 N N . PHE A 1 505 ? -20.633 -2.609 31.575 1.00 91.94 505 PHE A N 1
ATOM 4169 C CA . PHE A 1 505 ? -21.920 -2.797 30.914 1.00 91.94 505 PHE A CA 1
ATOM 4170 C C . PHE A 1 505 ? -22.356 -4.261 30.993 1.00 91.94 505 PHE A C 1
ATOM 4172 O O . PHE A 1 505 ? -23.476 -4.546 31.397 1.00 91.94 505 PHE A O 1
ATOM 4179 N N . THR A 1 506 ? -21.441 -5.181 30.679 1.00 89.00 506 THR A N 1
ATOM 4180 C CA . THR A 1 506 ? -21.706 -6.624 30.716 1.00 89.00 506 THR A CA 1
ATOM 4181 C C . THR A 1 506 ? -22.073 -7.085 32.130 1.00 89.00 506 THR A C 1
ATOM 4183 O O . THR A 1 506 ? -23.035 -7.827 32.308 1.00 89.00 506 THR A O 1
ATOM 4186 N N . GLN A 1 507 ? -21.354 -6.613 33.156 1.00 88.44 507 GLN A N 1
ATOM 4187 C CA . GLN A 1 507 ? -21.672 -6.950 34.549 1.00 88.44 507 GLN A CA 1
ATOM 4188 C C . GLN A 1 507 ? -23.020 -6.363 34.981 1.00 88.44 507 GLN A C 1
ATOM 4190 O O . GLN A 1 507 ? -23.848 -7.060 35.563 1.00 88.44 507 GLN A O 1
ATOM 4195 N N . PHE A 1 508 ? -23.277 -5.095 34.672 1.00 90.50 508 PHE A N 1
ATOM 4196 C CA . PHE A 1 508 ? -24.513 -4.419 35.053 1.00 90.50 508 PHE A CA 1
ATOM 4197 C C . PHE A 1 508 ? -25.729 -4.978 34.326 1.00 90.50 508 PHE A C 1
ATOM 4199 O O . PHE A 1 508 ? -26.788 -5.068 34.933 1.00 90.50 508 PHE A O 1
ATOM 4206 N N . GLU A 1 509 ? -25.589 -5.413 33.075 1.00 87.62 509 GLU A N 1
ATOM 4207 C CA . GLU A 1 509 ? -26.645 -6.103 32.335 1.00 87.62 509 GLU A CA 1
ATOM 4208 C C . GLU A 1 509 ? -27.047 -7.412 33.030 1.00 87.62 509 GLU A C 1
ATOM 4210 O O . GLU A 1 509 ? -28.236 -7.677 33.214 1.00 87.62 509 GLU A O 1
ATOM 4215 N N . VAL A 1 510 ? -26.078 -8.196 33.514 1.00 85.38 510 VAL A N 1
ATOM 4216 C CA . VAL A 1 510 ? -26.358 -9.398 34.318 1.00 85.38 510 VAL A CA 1
ATOM 4217 C C . VAL A 1 510 ? -27.041 -9.032 35.639 1.00 85.38 510 VAL A C 1
ATOM 4219 O O . VAL A 1 510 ? -28.025 -9.666 36.021 1.00 85.38 510 VAL A O 1
ATOM 4222 N N . LEU A 1 511 ? -26.569 -7.989 36.332 1.00 84.94 511 LEU A N 1
ATOM 4223 C CA . LEU A 1 511 ? -27.176 -7.541 37.592 1.00 84.94 511 LEU A CA 1
ATOM 4224 C C . LEU A 1 511 ? -28.599 -6.997 37.402 1.00 84.94 511 LEU A C 1
ATOM 4226 O O . LEU A 1 511 ? -29.445 -7.208 38.267 1.00 84.94 511 LEU A O 1
ATOM 4230 N N . ALA A 1 512 ? -28.866 -6.309 36.290 1.00 83.62 512 ALA A N 1
ATOM 4231 C CA . ALA A 1 512 ? -30.170 -5.743 35.951 1.00 83.62 512 ALA A CA 1
ATOM 4232 C C . ALA A 1 512 ? -31.206 -6.830 35.667 1.00 83.62 512 ALA A C 1
ATOM 4234 O O . ALA A 1 512 ? -32.349 -6.723 36.100 1.00 83.62 512 ALA A O 1
ATOM 4235 N N . ASN A 1 513 ? -30.790 -7.881 34.960 1.00 82.62 513 ASN A N 1
ATOM 4236 C CA . ASN A 1 513 ? -31.677 -8.956 34.529 1.00 82.62 513 ASN A CA 1
ATOM 4237 C C . ASN A 1 513 ? -31.800 -10.094 35.557 1.00 82.62 513 ASN A C 1
ATOM 4239 O O . ASN A 1 513 ? -32.612 -11.004 35.389 1.00 82.62 513 ASN A O 1
ATOM 4243 N N . SER A 1 514 ? -31.015 -10.063 36.637 1.00 79.12 514 SER A N 1
ATOM 4244 C CA . SER A 1 514 ? -31.051 -11.091 37.674 1.00 79.12 514 SER A CA 1
ATOM 4245 C C . SER A 1 514 ? -32.329 -11.000 38.510 1.00 79.12 514 SER A C 1
ATOM 4247 O O . SER A 1 514 ? -32.466 -10.138 39.379 1.00 79.12 514 SER A O 1
ATOM 4249 N N . ARG A 1 515 ? -33.240 -11.967 38.331 1.00 71.19 515 ARG A N 1
ATOM 4250 C CA . ARG A 1 515 ? -34.466 -12.096 39.148 1.00 71.19 515 ARG A CA 1
ATOM 4251 C C . ARG A 1 515 ? -34.179 -12.201 40.647 1.00 71.19 515 ARG A C 1
ATOM 4253 O O . ARG A 1 515 ? -34.973 -11.736 41.459 1.00 71.19 515 ARG A O 1
ATOM 4260 N N . PHE A 1 516 ? -33.030 -12.771 41.010 1.00 66.56 516 PHE A N 1
ATOM 4261 C CA . PHE A 1 516 ? -32.582 -12.879 42.399 1.00 66.56 516 PHE A CA 1
ATOM 4262 C C . PHE A 1 516 ? -32.301 -11.505 43.027 1.00 66.56 516 PHE A C 1
ATOM 4264 O O . PHE A 1 516 ? -32.559 -11.296 44.207 1.00 66.56 516 PHE A O 1
ATOM 4271 N N . LEU A 1 517 ? -31.812 -10.551 42.230 1.00 66.69 517 LEU A N 1
ATOM 4272 C CA . LEU A 1 517 ? -31.511 -9.190 42.680 1.00 66.69 517 LEU A CA 1
ATOM 4273 C C . LEU A 1 517 ? -32.703 -8.230 42.537 1.00 66.69 517 LEU A C 1
ATOM 4275 O O . LEU A 1 517 ? -32.691 -7.168 43.160 1.00 66.69 517 LEU A O 1
ATOM 4279 N N . LEU A 1 518 ? -33.727 -8.605 41.759 1.00 64.94 518 LEU A N 1
ATOM 4280 C CA . LEU A 1 518 ? -34.977 -7.850 41.603 1.00 64.94 518 LEU A CA 1
ATOM 4281 C C . LEU A 1 518 ? -35.943 -8.046 42.790 1.00 64.94 518 LEU A C 1
ATOM 4283 O O . LEU A 1 518 ? -36.672 -7.123 43.143 1.00 64.94 518 LEU A O 1
ATOM 4287 N N . ASN A 1 519 ? -35.907 -9.203 43.462 1.00 54.78 519 ASN A N 1
ATOM 4288 C CA . ASN A 1 519 ? -36.861 -9.570 44.518 1.00 54.78 519 ASN A CA 1
ATOM 4289 C C . ASN A 1 519 ? -36.321 -9.349 45.950 1.00 54.78 519 ASN A C 1
ATOM 4291 O O . ASN A 1 519 ? -36.187 -10.295 46.708 1.00 54.78 519 ASN A O 1
ATOM 4295 N N . GLU A 1 520 ? -36.068 -8.098 46.356 1.00 55.25 520 GLU A N 1
ATOM 4296 C CA . GLU A 1 520 ? -35.820 -7.667 47.762 1.00 55.25 520 GLU A CA 1
ATOM 4297 C C . GLU A 1 520 ? -34.368 -7.721 48.302 1.00 55.25 520 GLU A C 1
ATOM 4299 O O . GLU A 1 520 ? -34.062 -7.098 49.324 1.00 55.25 520 GLU A O 1
ATOM 4304 N N . CYS A 1 521 ? -33.412 -8.320 47.585 1.00 57.34 521 CYS A N 1
ATOM 4305 C CA . CYS A 1 521 ? -31.998 -8.403 47.995 1.00 57.34 521 CYS A CA 1
ATOM 4306 C C . CYS A 1 521 ? -31.124 -7.208 47.542 1.00 57.34 521 CYS A C 1
ATOM 4308 O O . CYS A 1 521 ? -29.978 -7.370 47.125 1.00 57.34 521 CYS A O 1
ATOM 4310 N N . ILE A 1 522 ? -31.634 -5.980 47.684 1.00 57.72 522 ILE A N 1
ATOM 4311 C CA . ILE A 1 522 ? -30.947 -4.722 47.316 1.00 57.72 522 ILE A CA 1
ATOM 4312 C C . ILE A 1 522 ? -29.504 -4.573 47.879 1.00 57.72 522 ILE A C 1
ATOM 4314 O O . ILE A 1 522 ? -28.662 -4.064 47.135 1.00 57.72 522 ILE A O 1
ATOM 4318 N N . PRO A 1 523 ? -29.131 -5.037 49.101 1.00 66.12 523 PRO A N 1
ATOM 4319 C CA . PRO A 1 523 ? -27.755 -4.899 49.597 1.00 66.12 523 PRO A CA 1
ATOM 4320 C C . PRO A 1 523 ? -26.736 -5.595 48.687 1.00 66.12 523 PRO A C 1
ATOM 4322 O O . PRO A 1 523 ? -25.639 -5.084 48.475 1.00 66.12 523 PRO A O 1
ATOM 4325 N N . PHE A 1 524 ? -27.130 -6.711 48.070 1.00 74.25 524 PHE A N 1
ATOM 4326 C CA . PHE A 1 524 ? -26.278 -7.458 47.152 1.00 74.25 524 PHE A CA 1
ATOM 4327 C C . PHE A 1 524 ? -26.072 -6.729 45.826 1.00 74.25 524 PHE A C 1
ATOM 4329 O O . PHE A 1 524 ? -25.005 -6.846 45.239 1.00 74.25 524 PHE A O 1
ATOM 4336 N N . ARG A 1 525 ? -27.046 -5.933 45.361 1.00 79.50 525 ARG A N 1
ATOM 4337 C CA . ARG A 1 525 ? -26.893 -5.138 44.131 1.00 79.50 525 ARG A CA 1
ATOM 4338 C C . ARG A 1 525 ? -25.864 -4.025 44.324 1.00 79.50 525 ARG A C 1
ATOM 4340 O O . ARG A 1 525 ? -25.077 -3.781 43.411 1.00 79.50 525 ARG A O 1
ATOM 4347 N N . HIS A 1 526 ? -25.844 -3.381 45.496 1.00 85.44 526 HIS A N 1
ATOM 4348 C CA . HIS A 1 526 ? -24.820 -2.389 45.836 1.00 85.44 526 HIS A CA 1
ATOM 4349 C C . HIS A 1 526 ? -23.427 -3.020 45.894 1.00 85.44 526 HIS A C 1
ATOM 4351 O O . HIS A 1 526 ? -22.535 -2.558 45.188 1.00 85.44 526 HIS A O 1
ATOM 4357 N N . GLU A 1 527 ? -23.262 -4.097 46.666 1.00 83.31 527 GLU A N 1
ATOM 4358 C CA . GLU A 1 527 ? -21.963 -4.765 46.818 1.00 83.31 527 GLU A CA 1
ATOM 4359 C C . GLU A 1 527 ? -21.475 -5.388 45.504 1.00 83.31 527 GLU A C 1
ATOM 4361 O O . GLU A 1 527 ? -20.324 -5.200 45.132 1.00 83.31 527 GLU A O 1
ATOM 4366 N N . ALA A 1 528 ? -22.342 -6.035 44.721 1.00 84.94 528 ALA A N 1
ATOM 4367 C CA . ALA A 1 528 ? -21.949 -6.578 43.421 1.00 84.94 528 ALA A CA 1
ATOM 4368 C C . ALA A 1 528 ? -21.575 -5.476 42.416 1.00 84.94 528 ALA A C 1
ATOM 4370 O O . ALA A 1 528 ? -20.632 -5.640 41.644 1.00 84.94 528 ALA A O 1
ATOM 4371 N N . THR A 1 529 ? -22.272 -4.332 42.444 1.00 89.50 529 THR A N 1
ATOM 4372 C CA . THR A 1 529 ? -21.903 -3.165 41.625 1.00 89.50 529 THR A CA 1
ATOM 4373 C C . THR A 1 529 ? -20.540 -2.620 42.044 1.00 89.50 529 THR A C 1
ATOM 4375 O O . THR A 1 529 ? -19.705 -2.366 41.179 1.00 89.50 529 THR A O 1
ATOM 4378 N N . LYS A 1 530 ? -20.295 -2.484 43.354 1.00 91.44 530 LYS A N 1
ATOM 4379 C CA . LYS A 1 530 ? -18.999 -2.076 43.906 1.00 91.44 530 LYS A CA 1
ATOM 4380 C C . LYS A 1 530 ? -17.883 -3.005 43.422 1.00 91.44 530 LYS A C 1
ATOM 4382 O O . LYS A 1 530 ? -16.920 -2.525 42.832 1.00 91.44 530 LYS A O 1
ATOM 4387 N N . CYS A 1 531 ? -18.062 -4.317 43.571 1.00 87.19 531 CYS A N 1
ATOM 4388 C CA . CYS A 1 531 ? -17.078 -5.305 43.136 1.00 87.19 531 CYS A CA 1
ATOM 4389 C C . CYS A 1 531 ? -16.826 -5.262 41.627 1.00 87.19 531 CYS A C 1
ATOM 4391 O O . CYS A 1 531 ? -15.679 -5.348 41.200 1.00 87.19 531 CYS A O 1
ATOM 4393 N N . ALA A 1 532 ? -17.868 -5.099 40.805 1.00 89.88 532 ALA A N 1
ATOM 4394 C CA . ALA A 1 532 ? -17.704 -4.964 39.359 1.00 89.88 532 ALA A CA 1
ATOM 4395 C C . ALA A 1 532 ? -16.887 -3.714 38.990 1.00 89.88 532 ALA A C 1
ATOM 4397 O O . ALA A 1 532 ? -16.035 -3.788 38.104 1.00 89.88 532 ALA A O 1
ATOM 4398 N N . ILE A 1 533 ? -17.113 -2.589 39.680 1.00 92.31 533 ILE A N 1
ATOM 4399 C CA . ILE A 1 533 ? -16.327 -1.357 39.516 1.00 92.31 533 ILE A CA 1
ATOM 4400 C C . ILE A 1 533 ? -14.867 -1.601 39.892 1.00 92.31 533 ILE A C 1
ATOM 4402 O O . ILE A 1 533 ? -13.993 -1.337 39.071 1.00 92.31 533 ILE A O 1
ATOM 4406 N N . GLU A 1 534 ? -14.600 -2.153 41.072 1.00 88.38 534 GLU A N 1
ATOM 4407 C CA . GLU A 1 534 ? -13.238 -2.440 41.544 1.00 88.38 534 GLU A CA 1
ATOM 4408 C C . GLU A 1 534 ? -12.497 -3.401 40.603 1.00 88.38 534 GLU A C 1
ATOM 4410 O O . GLU A 1 534 ? -11.339 -3.174 40.254 1.00 88.38 534 GLU A O 1
ATOM 4415 N N . PHE A 1 535 ? -13.183 -4.425 40.091 1.00 85.12 535 PHE A N 1
ATOM 4416 C CA . PHE A 1 535 ? -12.612 -5.351 39.116 1.00 85.12 535 PHE A CA 1
ATOM 4417 C C . PHE A 1 535 ? -12.295 -4.675 37.780 1.00 85.12 535 PHE A C 1
ATOM 4419 O O . PHE A 1 535 ? -11.235 -4.902 37.198 1.00 85.12 535 PHE A O 1
ATOM 4426 N N . ALA A 1 536 ? -13.187 -3.807 37.298 1.00 89.38 536 ALA A N 1
ATOM 4427 C CA . ALA A 1 536 ? -12.953 -3.036 36.084 1.00 89.38 536 ALA A CA 1
ATOM 4428 C C . ALA A 1 536 ? -11.751 -2.095 36.237 1.00 89.38 536 ALA A C 1
ATOM 4430 O O . ALA A 1 536 ? -10.945 -1.977 35.311 1.00 89.38 536 ALA A O 1
ATOM 4431 N N . GLN A 1 537 ? -11.625 -1.446 37.399 1.00 88.06 537 GLN A N 1
ATOM 4432 C CA . GLN A 1 537 ? -10.485 -0.596 37.734 1.00 88.06 537 GLN A CA 1
ATOM 4433 C C . GLN A 1 537 ? -9.192 -1.415 37.702 1.00 88.06 537 GLN A C 1
ATOM 4435 O O . GLN A 1 537 ? -8.252 -1.045 37.003 1.00 88.06 537 GLN A O 1
ATOM 4440 N N . ASP A 1 538 ? -9.171 -2.570 38.362 1.00 83.12 538 ASP A N 1
ATOM 4441 C CA . ASP A 1 538 ? -8.000 -3.443 38.395 1.00 83.12 538 ASP A CA 1
ATOM 4442 C C . ASP A 1 538 ? -7.586 -3.937 37.008 1.00 83.12 538 ASP A C 1
ATOM 4444 O O . ASP A 1 538 ? -6.410 -3.854 36.654 1.00 83.12 538 ASP A O 1
ATOM 4448 N N . LEU A 1 539 ? -8.540 -4.383 36.188 1.00 80.88 539 LEU A N 1
ATOM 4449 C CA . LEU A 1 539 ? -8.267 -4.804 34.813 1.00 80.88 539 LEU A CA 1
ATOM 4450 C C . LEU A 1 539 ? -7.698 -3.664 33.958 1.00 80.88 539 LEU A C 1
ATOM 4452 O O . LEU A 1 539 ? -6.770 -3.874 33.176 1.00 80.88 539 LEU A O 1
ATOM 4456 N N . CYS A 1 540 ? -8.256 -2.458 34.077 1.00 80.44 540 CYS A N 1
ATOM 4457 C CA . CYS A 1 540 ? -7.942 -1.363 33.161 1.00 80.44 540 CYS A CA 1
ATOM 4458 C C . CYS A 1 540 ? -6.722 -0.540 33.587 1.00 80.44 540 CYS A C 1
ATOM 4460 O O . CYS A 1 540 ? -6.014 -0.041 32.716 1.00 80.44 540 CYS A O 1
ATOM 4462 N N . PHE A 1 541 ? -6.457 -0.402 34.889 1.00 75.69 541 PHE A N 1
ATOM 4463 C CA . PHE A 1 541 ? -5.341 0.398 35.400 1.00 75.69 541 PHE A CA 1
ATOM 4464 C C . PHE A 1 541 ? -4.020 -0.370 35.457 1.00 75.69 541 PHE A C 1
ATOM 4466 O O . PHE A 1 541 ? -2.971 0.217 35.196 1.00 75.69 541 PHE A O 1
ATOM 4473 N N . TYR A 1 542 ? -4.042 -1.674 35.752 1.00 66.88 542 TYR A N 1
ATOM 4474 C CA . TYR A 1 542 ? -2.804 -2.447 35.917 1.00 66.88 542 TYR A CA 1
ATOM 4475 C C . TYR A 1 542 ? -2.201 -2.972 34.616 1.00 66.88 542 TYR A C 1
ATOM 4477 O O . TYR A 1 542 ? -1.019 -3.309 34.592 1.00 66.88 542 TYR A O 1
ATOM 4485 N N . SER A 1 543 ? -2.968 -3.022 33.527 1.00 56.84 543 SER A N 1
ATOM 4486 C CA . SER A 1 543 ? -2.530 -3.709 32.309 1.00 56.84 543 SER A CA 1
ATOM 4487 C C . SER A 1 543 ? -1.355 -3.038 31.569 1.00 56.84 543 SER A C 1
ATOM 4489 O O . SER A 1 543 ? -0.770 -3.699 30.720 1.00 56.84 543 SER A O 1
ATOM 4491 N N . TYR A 1 544 ? -0.968 -1.780 31.861 1.00 54.25 544 TYR A N 1
ATOM 4492 C CA . TYR A 1 544 ? 0.013 -1.055 31.021 1.00 54.25 544 TYR A CA 1
ATOM 4493 C C . TYR A 1 544 ? 0.881 0.043 31.682 1.00 54.25 544 TYR A C 1
ATOM 4495 O O . TYR A 1 544 ? 1.427 0.890 30.971 1.00 54.25 544 TYR A O 1
ATOM 4503 N N . ASN A 1 545 ? 1.086 0.054 33.006 1.00 52.72 545 ASN A N 1
ATOM 4504 C CA . ASN A 1 545 ? 2.113 0.936 33.594 1.00 52.72 545 ASN A CA 1
ATOM 4505 C C . ASN A 1 545 ? 3.525 0.400 33.266 1.00 52.72 545 ASN A C 1
ATOM 4507 O O . ASN A 1 545 ? 4.083 -0.407 34.010 1.00 52.72 545 ASN A O 1
ATOM 4511 N N . GLU A 1 546 ? 4.082 0.817 32.119 1.00 51.50 546 GLU A N 1
ATOM 4512 C CA . GLU A 1 546 ? 5.359 0.353 31.528 1.00 51.50 546 GLU A CA 1
ATOM 4513 C C . GLU A 1 546 ? 6.580 0.469 32.467 1.00 51.50 546 GLU A C 1
ATOM 4515 O O . GLU A 1 546 ? 7.514 -0.328 32.351 1.00 51.50 546 GLU A O 1
ATOM 4520 N N . GLU A 1 547 ? 6.603 1.439 33.388 1.00 51.34 547 GLU A N 1
ATOM 4521 C CA . GLU A 1 547 ? 7.772 1.682 34.251 1.00 51.34 547 GLU A CA 1
ATOM 4522 C C . GLU A 1 547 ? 7.875 0.701 35.429 1.00 51.34 547 GLU A C 1
ATOM 4524 O O . GLU A 1 547 ? 8.977 0.251 35.744 1.00 51.34 547 GLU A O 1
ATOM 4529 N N . ASP A 1 548 ? 6.747 0.276 36.006 1.00 47.59 548 ASP A N 1
ATOM 4530 C CA . ASP A 1 548 ? 6.735 -0.744 37.065 1.00 47.59 548 ASP A CA 1
ATOM 4531 C C . ASP A 1 548 ? 6.696 -2.170 36.493 1.00 47.59 548 ASP A C 1
ATOM 4533 O O . ASP A 1 548 ? 7.335 -3.082 37.022 1.00 47.59 548 ASP A O 1
ATOM 4537 N N . THR A 1 549 ? 6.026 -2.372 35.352 1.00 46.97 549 THR A N 1
ATOM 4538 C CA . THR A 1 549 ? 5.843 -3.706 34.748 1.00 46.97 549 THR A CA 1
ATOM 4539 C C . THR A 1 549 ? 7.133 -4.344 34.231 1.00 46.97 549 THR A C 1
ATOM 4541 O O . THR A 1 549 ? 7.216 -5.572 34.217 1.00 46.97 549 THR A O 1
ATOM 4544 N N . LYS A 1 550 ? 8.193 -3.582 33.910 1.00 48.00 550 LYS A N 1
ATOM 4545 C CA . LYS A 1 550 ? 9.508 -4.167 33.556 1.00 48.00 550 LYS A CA 1
ATOM 4546 C C . LYS A 1 550 ? 10.137 -4.995 34.685 1.00 48.00 550 LYS A C 1
ATOM 4548 O O . LYS A 1 550 ? 10.946 -5.871 34.395 1.00 48.00 550 LYS A O 1
ATOM 4553 N N . LYS A 1 551 ? 9.758 -4.772 35.951 1.00 47.16 551 LYS A N 1
ATOM 4554 C CA . LYS A 1 551 ? 10.173 -5.625 37.083 1.00 47.16 551 LYS A CA 1
ATOM 4555 C C . LYS A 1 551 ? 9.170 -6.738 37.415 1.00 47.16 551 LYS A C 1
ATOM 4557 O O . LYS A 1 551 ? 9.521 -7.649 38.157 1.00 47.16 551 LYS A O 1
ATOM 4562 N N . THR A 1 552 ? 7.952 -6.692 36.870 1.00 46.81 552 THR A N 1
ATOM 4563 C CA . THR A 1 552 ? 6.810 -7.539 37.278 1.00 46.81 552 THR A CA 1
ATOM 4564 C C . THR A 1 552 ? 6.313 -8.489 36.180 1.00 46.81 552 THR A C 1
ATOM 4566 O O . THR A 1 552 ? 5.282 -9.135 36.343 1.00 46.81 552 THR A O 1
ATOM 4569 N N . TYR A 1 553 ? 7.045 -8.649 35.072 1.00 44.88 553 TYR A N 1
ATOM 4570 C CA . TYR A 1 553 ? 6.744 -9.666 34.048 1.00 44.88 553 TYR A CA 1
ATOM 4571 C C . TYR A 1 553 ? 6.989 -11.120 34.508 1.00 44.88 553 TYR A C 1
ATOM 4573 O O . TYR A 1 553 ? 6.826 -12.054 33.728 1.00 44.88 553 TYR A O 1
ATOM 4581 N N . THR A 1 554 ? 7.332 -11.342 35.779 1.00 46.06 554 THR A N 1
ATOM 4582 C CA . THR A 1 554 ? 7.347 -12.674 36.404 1.00 46.06 554 THR A CA 1
ATOM 4583 C C . THR A 1 554 ? 5.972 -13.154 36.867 1.00 46.06 554 THR A C 1
ATOM 4585 O O . THR A 1 554 ? 5.843 -14.325 37.214 1.00 46.06 554 THR A O 1
ATOM 4588 N N . SER A 1 555 ? 4.923 -12.325 36.839 1.00 46.81 555 SER A N 1
ATOM 4589 C CA . SER A 1 555 ? 3.577 -12.775 37.201 1.00 46.81 555 SER A CA 1
ATOM 4590 C C . SER A 1 555 ? 2.574 -12.535 36.075 1.00 46.81 555 SER A C 1
ATOM 4592 O O . SER A 1 555 ? 1.819 -11.564 36.101 1.00 46.81 555 SER A O 1
ATOM 4594 N N . GLN A 1 556 ? 2.437 -13.515 35.175 1.00 46.53 556 GLN A N 1
ATOM 4595 C CA . GLN A 1 556 ? 1.203 -13.724 34.390 1.00 46.53 556 GLN A CA 1
ATOM 4596 C C . GLN A 1 556 ? -0.055 -13.874 35.286 1.00 46.53 556 GLN A C 1
ATOM 4598 O O . GLN A 1 556 ? -1.175 -13.947 34.795 1.00 46.53 556 GLN A O 1
ATOM 4603 N N . PHE A 1 557 ? 0.121 -13.863 36.612 1.00 53.53 557 PHE A N 1
ATOM 4604 C CA . PHE A 1 557 ? -0.887 -14.094 37.634 1.00 53.53 557 PHE A CA 1
ATOM 4605 C C . PHE A 1 557 ? -1.092 -12.912 38.597 1.00 53.53 557 PHE A C 1
ATOM 4607 O O . PHE A 1 557 ? -1.679 -13.126 39.648 1.00 53.53 557 PHE A O 1
ATOM 4614 N N . TYR A 1 558 ? -0.645 -11.679 38.304 1.00 61.44 558 TYR A N 1
ATOM 4615 C CA . TYR A 1 558 ? -0.767 -10.559 39.266 1.00 61.44 558 TYR A CA 1
ATOM 4616 C C . TYR A 1 558 ? -2.206 -10.341 39.761 1.00 61.44 558 TYR A C 1
ATOM 4618 O O . TYR A 1 558 ? -2.444 -10.278 40.967 1.00 61.44 558 TYR A O 1
ATOM 4626 N N . LEU A 1 559 ? -3.174 -10.286 38.838 1.00 58.69 559 LEU A N 1
ATOM 4627 C CA . LEU A 1 559 ? -4.591 -10.188 39.191 1.00 58.69 559 LEU A CA 1
ATOM 4628 C C . LEU A 1 559 ? -5.004 -11.400 40.037 1.00 58.69 559 LEU A C 1
ATOM 4630 O O . LEU A 1 559 ? -5.546 -11.232 41.124 1.00 58.69 559 LEU A O 1
ATOM 4634 N N . CYS A 1 560 ? -4.648 -12.614 39.616 1.00 60.09 560 CYS A N 1
ATOM 4635 C CA . CYS A 1 560 ? -4.951 -13.827 40.376 1.00 60.09 560 CYS A CA 1
ATOM 4636 C C . CYS A 1 560 ? -4.361 -13.785 41.797 1.00 60.09 560 CYS A C 1
ATOM 4638 O O . CYS A 1 560 ? -5.043 -14.148 42.747 1.00 60.09 560 CYS A O 1
ATOM 4640 N N . GLU A 1 561 ? -3.136 -13.295 41.985 1.00 66.12 561 GLU A N 1
ATOM 4641 C CA . GLU A 1 561 ? -2.514 -13.155 43.302 1.00 66.12 561 GLU A CA 1
ATOM 4642 C C . GLU A 1 561 ? -3.168 -12.079 44.164 1.00 66.12 561 GLU A C 1
ATOM 4644 O O . GLU A 1 561 ? -3.410 -12.320 45.349 1.00 66.12 561 GLU A O 1
ATOM 4649 N N . LYS A 1 562 ? -3.436 -10.898 43.595 1.00 71.06 562 LYS A N 1
ATOM 4650 C CA . LYS A 1 562 ? -4.087 -9.793 44.305 1.00 71.06 562 LYS A CA 1
ATOM 4651 C C . LYS A 1 562 ? -5.454 -10.237 44.813 1.00 71.06 562 LYS A C 1
ATOM 4653 O O . LYS A 1 562 ? -5.748 -10.087 45.997 1.00 71.06 562 LYS A O 1
ATOM 4658 N N . TRP A 1 563 ? -6.245 -10.857 43.942 1.00 68.50 563 TRP A N 1
ATOM 4659 C CA . TRP A 1 563 ? -7.584 -11.328 44.274 1.00 68.50 563 TRP A CA 1
ATOM 4660 C C . TRP A 1 563 ? -7.559 -12.554 45.196 1.00 68.50 563 TRP A C 1
ATOM 4662 O O . TRP A 1 563 ? -8.338 -12.605 46.142 1.00 68.50 563 TRP A O 1
ATOM 4672 N N . LYS A 1 564 ? -6.589 -13.466 45.047 1.00 67.69 564 LYS A N 1
ATOM 4673 C CA . LYS A 1 564 ? -6.361 -14.576 45.994 1.00 67.69 564 LYS A CA 1
ATOM 4674 C C . LYS A 1 564 ? -6.006 -14.095 47.403 1.00 67.69 564 LYS A C 1
ATOM 4676 O O . LYS A 1 564 ? -6.325 -14.766 48.381 1.00 67.69 564 LYS A O 1
ATOM 4681 N N . LYS A 1 565 ? -5.324 -12.952 47.518 1.00 73.94 565 LYS A N 1
ATOM 4682 C CA . LYS A 1 565 ? -4.960 -12.318 48.796 1.00 73.94 565 LYS A CA 1
ATOM 4683 C C . LYS A 1 565 ? -6.048 -11.367 49.317 1.00 73.94 565 LYS A C 1
ATOM 4685 O O . LYS A 1 565 ? -5.956 -10.936 50.469 1.00 73.94 565 LYS A O 1
ATOM 4690 N N . SER A 1 566 ? -7.062 -11.042 48.510 1.00 70.44 566 SER A N 1
ATOM 4691 C CA . SER A 1 566 ? -8.130 -10.125 48.905 1.00 70.44 566 SER A CA 1
ATOM 4692 C C . SER A 1 566 ? -9.029 -10.756 49.969 1.00 70.44 566 SER A C 1
ATOM 4694 O O . SER A 1 566 ? -9.393 -11.931 49.909 1.00 70.44 566 SER A O 1
ATOM 4696 N N . LYS A 1 567 ? -9.388 -9.958 50.978 1.00 72.75 567 LYS A N 1
ATOM 4697 C CA . LYS A 1 567 ? -10.372 -10.342 52.001 1.00 72.75 567 LYS A CA 1
ATOM 4698 C C . LYS A 1 567 ? -11.803 -9.997 51.581 1.00 72.75 567 LYS A C 1
ATOM 4700 O O . LYS A 1 567 ? -12.737 -10.399 52.273 1.00 72.75 567 LYS A O 1
ATOM 4705 N N . GLU A 1 568 ? -11.965 -9.262 50.486 1.00 68.00 568 GLU A N 1
ATOM 4706 C CA . GLU A 1 568 ? -13.256 -8.810 49.977 1.00 68.00 568 GLU A CA 1
ATOM 4707 C C . GLU A 1 568 ? -13.954 -9.921 49.179 1.00 68.00 568 GLU A C 1
ATOM 4709 O O . GLU A 1 568 ? -13.316 -10.824 48.635 1.00 68.00 568 GLU A O 1
ATOM 4714 N N . LEU A 1 569 ? -15.289 -9.902 49.172 1.00 63.03 569 LEU A N 1
ATOM 4715 C CA . LEU A 1 569 ? -16.097 -10.871 48.432 1.00 63.03 569 LEU A CA 1
ATOM 4716 C C . LEU A 1 569 ? -16.118 -10.484 46.956 1.00 63.03 569 LEU A C 1
ATOM 4718 O O . LEU A 1 569 ? -16.470 -9.363 46.621 1.00 63.03 569 LEU A O 1
ATOM 4722 N N . LEU A 1 570 ? -15.773 -11.422 46.082 1.00 62.09 570 LEU A N 1
ATOM 4723 C CA . LEU A 1 570 ? -15.807 -11.238 44.637 1.00 62.09 570 LEU A CA 1
ATOM 4724 C C . LEU A 1 570 ? -17.149 -11.706 44.072 1.00 62.09 570 LEU A C 1
ATOM 4726 O O . LEU A 1 570 ? -17.494 -12.882 44.182 1.00 62.09 570 LEU A O 1
ATOM 4730 N N . TYR A 1 571 ? -17.883 -10.798 43.430 1.00 65.06 571 TYR A N 1
ATOM 4731 C CA . TYR A 1 571 ? -19.092 -11.126 42.678 1.00 65.06 571 TYR A CA 1
ATOM 4732 C C . TYR A 1 571 ? -18.806 -11.000 41.182 1.00 65.06 571 TYR A C 1
ATOM 4734 O O . TYR A 1 571 ? -18.719 -9.895 40.653 1.00 65.06 571 TYR A O 1
ATOM 4742 N N . LEU A 1 572 ? -18.666 -12.135 40.498 1.00 59.34 572 LEU A N 1
ATOM 4743 C CA . LEU A 1 572 ? -18.629 -12.190 39.037 1.00 59.34 572 LEU A CA 1
ATOM 4744 C C . LEU A 1 572 ? -19.999 -12.638 38.537 1.00 59.34 572 LEU A C 1
ATOM 4746 O O . LEU A 1 572 ? -20.454 -13.741 38.845 1.00 59.34 572 LEU A O 1
ATOM 4750 N N . GLY A 1 573 ? -20.671 -11.780 37.770 1.00 55.22 573 GLY A N 1
ATOM 4751 C CA . GLY A 1 573 ? -21.908 -12.153 37.100 1.00 55.22 573 GLY A CA 1
ATOM 4752 C C . GLY A 1 573 ? -21.604 -13.174 36.008 1.00 55.22 573 GLY A C 1
ATOM 4753 O O . GLY A 1 573 ? -21.113 -12.804 34.945 1.00 55.22 573 GLY A O 1
ATOM 4754 N N . CYS A 1 574 ? -21.866 -14.458 36.260 1.00 51.88 574 CYS A N 1
ATOM 4755 C CA . CYS A 1 574 ? -21.713 -15.499 35.249 1.00 51.88 574 CYS A CA 1
ATOM 4756 C C . CYS A 1 574 ? -23.013 -15.629 34.432 1.00 51.88 574 CYS A C 1
ATOM 4758 O O . CYS A 1 574 ? -24.050 -15.968 35.010 1.00 51.88 574 CYS A O 1
ATOM 4760 N N . PRO A 1 575 ? -22.988 -15.432 33.100 1.00 44.41 575 PRO A N 1
ATOM 4761 C CA . PRO A 1 575 ? -24.162 -15.627 32.247 1.00 44.41 575 PRO A CA 1
ATOM 4762 C C . PRO A 1 575 ? -24.737 -17.050 32.317 1.00 44.41 575 PRO A C 1
ATOM 4764 O O . PRO A 1 575 ? -25.932 -17.236 32.111 1.00 44.41 575 PRO A O 1
ATOM 4767 N N . ALA A 1 576 ? -23.922 -18.054 32.664 1.00 41.84 576 ALA A N 1
ATOM 4768 C CA . ALA A 1 576 ? -24.389 -19.432 32.838 1.00 41.84 576 ALA A CA 1
ATOM 4769 C C . ALA A 1 576 ? -25.398 -19.575 33.993 1.00 41.84 576 ALA A C 1
ATOM 4771 O O . ALA A 1 576 ? -26.308 -20.393 33.914 1.00 41.84 576 ALA A O 1
ATOM 4772 N N . ILE A 1 577 ? -25.313 -18.720 35.019 1.00 45.25 577 ILE A N 1
ATOM 4773 C CA . ILE A 1 577 ? -26.286 -18.683 36.123 1.00 45.25 577 ILE A CA 1
ATOM 4774 C C . ILE A 1 577 ? -27.628 -18.087 35.648 1.00 45.25 577 ILE A C 1
ATOM 4776 O O . ILE A 1 577 ? -28.678 -18.379 36.218 1.00 45.25 577 ILE A O 1
ATOM 4780 N N . ALA A 1 578 ? -27.624 -17.293 34.570 1.00 38.50 578 ALA A N 1
ATOM 4781 C CA . ALA A 1 578 ? -28.844 -16.787 33.940 1.00 38.50 578 ALA A CA 1
ATOM 4782 C C . ALA A 1 578 ? -29.523 -17.833 33.030 1.00 38.50 578 ALA A C 1
ATOM 4784 O O . ALA A 1 578 ? -30.744 -17.802 32.893 1.00 38.50 578 ALA A O 1
ATOM 4785 N N . TRP A 1 579 ? -28.772 -18.788 32.462 1.00 34.53 579 TRP A N 1
ATOM 4786 C CA . TRP A 1 579 ? -29.323 -19.890 31.652 1.00 34.53 579 TRP A CA 1
ATOM 4787 C C . TRP A 1 579 ? -30.161 -20.888 32.468 1.00 34.53 579 TRP A C 1
ATOM 4789 O O . TRP A 1 579 ? -31.105 -21.466 31.944 1.00 34.53 579 TRP A O 1
ATOM 4799 N N . GLU A 1 580 ? -29.897 -21.049 33.768 1.00 38.59 580 GLU A N 1
ATOM 4800 C CA . GLU A 1 580 ? -30.692 -21.935 34.636 1.00 38.59 580 GLU A CA 1
ATOM 4801 C C . GLU A 1 580 ? -32.044 -21.333 35.084 1.00 38.59 580 GLU A C 1
ATOM 4803 O O . GLU A 1 580 ? -32.783 -21.961 35.845 1.00 38.59 580 GLU A O 1
ATOM 4808 N N . GLN A 1 581 ? -32.404 -20.133 34.608 1.00 42.97 581 GLN A N 1
ATOM 4809 C CA . GLN A 1 581 ? -33.637 -19.422 34.976 1.00 42.97 581 GLN A CA 1
ATOM 4810 C C . GLN A 1 581 ? -34.772 -19.541 33.938 1.00 42.97 581 GLN A C 1
ATOM 4812 O O . GLN A 1 581 ? -35.599 -18.630 33.819 1.00 42.97 581 GLN A O 1
ATOM 4817 N N . GLU A 1 582 ? -34.877 -20.670 33.223 1.00 34.75 582 GLU A N 1
ATOM 4818 C CA . GLU A 1 582 ? -36.076 -21.013 32.438 1.00 34.75 582 GLU A CA 1
ATOM 4819 C C . GLU A 1 582 ? -37.317 -21.217 33.344 1.00 34.75 582 GLU A C 1
ATOM 4821 O O . GLU A 1 582 ? -37.612 -22.286 33.870 1.00 34.75 582 GLU A O 1
ATOM 4826 N N . VAL A 1 583 ? -37.990 -20.089 33.585 1.00 39.97 583 VAL A N 1
ATOM 4827 C CA . VAL A 1 583 ? -39.427 -19.739 33.667 1.00 39.97 583 VAL A CA 1
ATOM 4828 C C . VAL A 1 583 ? -40.476 -20.661 34.332 1.00 39.97 583 VAL A C 1
ATOM 4830 O O . VAL A 1 583 ? -41.538 -20.131 34.643 1.00 39.97 583 VAL A O 1
ATOM 4833 N N . SER A 1 584 ? -40.265 -21.933 34.683 1.00 42.97 584 SER A N 1
ATOM 4834 C CA . SER A 1 584 ? -41.383 -22.749 35.229 1.00 42.97 584 SER A CA 1
ATOM 4835 C C . SER A 1 584 ? -41.141 -23.521 36.518 1.00 42.97 584 SER A C 1
ATOM 4837 O O . SER A 1 584 ? -42.052 -24.214 36.968 1.00 42.97 584 SER A O 1
ATOM 4839 N N . ASN A 1 585 ? -39.975 -23.429 37.152 1.00 43.84 585 ASN A N 1
ATOM 4840 C CA . ASN A 1 585 ? -39.708 -24.339 38.260 1.00 43.84 585 ASN A CA 1
ATOM 4841 C C . ASN A 1 585 ? -39.953 -23.715 39.646 1.00 43.84 585 ASN A C 1
ATOM 4843 O O . ASN A 1 585 ? -39.141 -22.955 40.173 1.00 43.84 585 ASN A O 1
ATOM 4847 N N . THR A 1 586 ? -41.070 -24.090 40.272 1.00 41.31 586 THR A N 1
ATOM 4848 C CA . THR A 1 586 ? -41.322 -23.906 41.709 1.00 41.31 586 THR A CA 1
ATOM 4849 C C . THR A 1 586 ? -40.505 -24.919 42.510 1.00 41.31 586 THR A C 1
ATOM 4851 O O . THR A 1 586 ? -40.971 -26.028 42.759 1.00 41.31 586 THR A O 1
ATOM 4854 N N . TRP A 1 587 ? -39.275 -24.571 42.891 1.00 56.62 587 TRP A N 1
ATOM 4855 C CA . TRP A 1 587 ? -38.445 -25.469 43.705 1.00 56.62 587 TRP A CA 1
ATOM 4856 C C . TRP A 1 587 ? -38.840 -25.407 45.174 1.00 56.62 587 TRP A C 1
ATOM 4858 O O . TRP A 1 587 ? -38.936 -24.319 45.757 1.00 56.62 587 TRP A O 1
ATOM 4868 N N . ASN A 1 588 ? -39.016 -26.575 45.786 1.00 67.31 588 ASN A N 1
ATOM 4869 C CA . ASN A 1 588 ? -39.214 -26.669 47.227 1.00 67.31 588 ASN A CA 1
ATOM 4870 C C . ASN A 1 588 ? -37.888 -26.441 47.988 1.00 67.31 588 ASN A C 1
ATOM 4872 O O . ASN A 1 588 ? -36.805 -26.377 47.400 1.00 67.31 588 ASN A O 1
ATOM 4876 N N . GLY A 1 589 ? -37.965 -26.279 49.315 1.00 57.34 589 GLY A N 1
ATOM 4877 C CA . GLY A 1 589 ? -36.798 -25.961 50.151 1.00 57.34 589 GLY A CA 1
ATOM 4878 C C . GLY A 1 589 ? -35.638 -26.959 50.019 1.00 57.34 589 GLY A C 1
ATOM 4879 O O . GLY A 1 589 ? -34.486 -26.540 49.961 1.00 57.34 589 GLY A O 1
ATOM 4880 N N . GLN A 1 590 ? -35.933 -28.253 49.865 1.00 56.97 590 GLN A N 1
ATOM 4881 C CA . GLN A 1 590 ? -34.917 -29.302 49.720 1.00 56.97 590 GLN A CA 1
ATOM 4882 C C . GLN A 1 590 ? -34.240 -29.296 48.345 1.00 56.97 590 GLN A C 1
ATOM 4884 O O . GLN A 1 590 ? -33.061 -29.625 48.230 1.00 56.97 590 GLN A O 1
ATOM 4889 N N . GLU A 1 591 ? -34.961 -28.924 47.288 1.00 53.66 591 GLU A N 1
ATOM 4890 C CA . GLU A 1 591 ? -34.391 -28.803 45.941 1.00 53.66 591 GLU A CA 1
ATOM 4891 C C . GLU A 1 591 ? -33.443 -27.613 45.832 1.00 53.66 591 GLU A C 1
ATOM 4893 O O . GLU A 1 591 ? -32.410 -27.713 45.170 1.00 53.66 591 GLU A O 1
ATOM 4898 N N . LYS A 1 592 ? -33.755 -26.511 46.527 1.00 53.38 592 LYS A N 1
ATOM 4899 C CA . LYS A 1 592 ? -32.829 -25.384 46.669 1.00 53.38 592 LYS A CA 1
ATOM 4900 C C . LYS A 1 592 ? -31.553 -25.835 47.372 1.00 53.38 592 LYS A C 1
ATOM 4902 O O . LYS A 1 592 ? -30.474 -25.622 46.839 1.00 53.38 592 LYS A O 1
ATOM 4907 N N . GLU A 1 593 ? -31.667 -26.514 48.507 1.00 55.06 593 GLU A N 1
ATOM 4908 C CA . GLU A 1 593 ? -30.515 -26.961 49.298 1.00 55.06 593 GLU A CA 1
ATOM 4909 C C . GLU A 1 593 ? -29.606 -27.934 48.524 1.00 55.06 593 GLU A C 1
ATOM 4911 O O . GLU A 1 593 ? -28.407 -27.686 48.395 1.00 55.06 593 GLU A O 1
ATOM 4916 N N . LYS A 1 594 ? -30.181 -28.957 47.871 1.00 59.41 594 LYS A N 1
ATOM 4917 C CA . LYS A 1 594 ? -29.434 -29.909 47.024 1.00 59.41 594 LYS A CA 1
ATOM 4918 C C . LYS A 1 594 ? -28.746 -29.255 45.830 1.00 59.41 594 LYS A C 1
ATOM 4920 O O . LYS A 1 594 ? -27.686 -29.708 45.402 1.00 59.41 594 LYS A O 1
ATOM 4925 N N . ARG A 1 595 ? -29.347 -28.214 45.251 1.00 53.66 595 ARG A N 1
ATOM 4926 C CA . ARG A 1 595 ? -28.757 -27.500 44.111 1.00 53.66 595 ARG A CA 1
ATOM 4927 C C . ARG A 1 595 ? -27.704 -26.486 44.541 1.00 53.66 595 ARG A C 1
ATOM 4929 O O . ARG A 1 595 ? -26.703 -26.361 43.846 1.00 53.66 595 ARG A O 1
ATOM 4936 N N . MET A 1 596 ? -27.862 -25.857 45.707 1.00 49.00 596 MET A N 1
ATOM 4937 C CA . MET A 1 596 ? -26.787 -25.113 46.376 1.00 49.00 596 MET A CA 1
ATOM 4938 C C . MET A 1 596 ? -25.582 -26.029 46.617 1.00 49.00 596 MET A C 1
ATOM 4940 O O . MET A 1 596 ? -24.454 -25.657 46.324 1.00 49.00 596 MET A O 1
ATOM 4944 N N . GLU A 1 597 ? -25.825 -27.258 47.075 1.00 50.59 597 GLU A N 1
ATOM 4945 C CA . GLU A 1 597 ? -24.790 -28.270 47.291 1.00 50.59 597 GLU A CA 1
ATOM 4946 C C . GLU A 1 597 ? -24.110 -28.714 45.983 1.00 50.59 597 GLU A C 1
ATOM 4948 O O . GLU A 1 597 ? -22.887 -28.852 45.935 1.00 50.59 597 GLU A O 1
ATOM 4953 N N . LEU A 1 598 ? -24.874 -28.860 44.895 1.00 49.31 598 LEU A N 1
ATOM 4954 C CA . LEU A 1 598 ? -24.359 -29.126 43.545 1.00 49.31 598 LEU A CA 1
ATOM 4955 C C . LEU A 1 598 ? -23.505 -27.968 43.009 1.00 49.31 598 LEU A C 1
ATOM 4957 O O . LEU A 1 598 ? -22.428 -28.218 42.471 1.00 49.31 598 LEU A O 1
ATOM 4961 N N . LEU A 1 599 ? -23.932 -26.719 43.221 1.00 45.50 599 LEU A N 1
ATOM 4962 C CA . LEU A 1 599 ? -23.153 -25.511 42.933 1.00 45.50 599 LEU A CA 1
ATOM 4963 C C . LEU A 1 599 ? -21.857 -25.485 43.749 1.00 45.50 599 LEU A C 1
ATOM 4965 O O . LEU A 1 599 ? -20.789 -25.308 43.171 1.00 45.50 599 LEU A O 1
ATOM 4969 N N . PHE A 1 600 ? -21.914 -25.758 45.057 1.00 48.22 600 PHE A N 1
ATOM 4970 C CA . PHE A 1 600 ? -20.729 -25.843 45.921 1.00 48.22 600 PHE A CA 1
ATOM 4971 C C . PHE A 1 600 ? -19.753 -26.942 45.492 1.00 48.22 600 PHE A C 1
ATOM 4973 O O . PHE A 1 600 ? -18.540 -26.789 45.653 1.00 48.22 600 PHE A O 1
ATOM 4980 N N . ARG A 1 601 ? -20.268 -28.037 44.926 1.00 47.03 601 ARG A N 1
ATOM 4981 C CA . ARG A 1 601 ? -19.468 -29.141 44.389 1.00 47.03 601 ARG A CA 1
ATOM 4982 C C . ARG A 1 601 ? -18.852 -28.803 43.031 1.00 47.03 601 ARG A C 1
ATOM 4984 O O . ARG A 1 601 ? -17.697 -29.142 42.803 1.00 47.03 601 ARG A O 1
ATOM 4991 N N . ALA A 1 602 ? -19.588 -28.109 42.164 1.00 39.97 602 ALA A N 1
ATOM 4992 C CA . ALA A 1 602 ? -19.108 -27.650 40.861 1.00 39.97 602 ALA A CA 1
ATOM 4993 C C . ALA A 1 602 ? -18.008 -26.579 40.982 1.00 39.97 602 ALA A C 1
ATOM 4995 O O . ALA A 1 602 ? -17.120 -26.513 40.137 1.00 39.97 602 ALA A O 1
ATOM 4996 N N . VAL A 1 603 ? -18.038 -25.787 42.060 1.00 40.34 603 VAL A N 1
ATOM 4997 C CA . VAL A 1 603 ? -17.070 -24.712 42.347 1.00 40.34 603 VAL A CA 1
ATOM 4998 C C . VAL A 1 603 ? -16.046 -25.082 43.438 1.00 40.34 603 VAL A C 1
ATOM 5000 O O . VAL A 1 603 ? -15.344 -24.232 43.963 1.00 40.34 603 VAL A O 1
ATOM 5003 N N . ASN A 1 604 ? -15.919 -26.370 43.779 1.00 40.88 604 ASN A N 1
ATOM 5004 C CA . ASN A 1 604 ? -14.847 -26.913 44.631 1.00 40.88 604 ASN A CA 1
ATOM 5005 C C . ASN A 1 604 ? -14.654 -26.219 46.007 1.00 40.88 604 ASN A C 1
ATOM 5007 O O . ASN A 1 604 ? -13.531 -25.993 46.463 1.00 40.88 604 ASN A O 1
ATOM 5011 N N . VAL A 1 605 ? -15.750 -25.902 46.708 1.00 43.44 605 VAL A N 1
ATOM 5012 C CA . VAL A 1 605 ? -15.692 -25.222 48.018 1.00 43.44 605 VAL A CA 1
ATOM 5013 C C . VAL A 1 605 ? -15.186 -26.164 49.133 1.00 43.44 605 VAL A C 1
ATOM 5015 O O . VAL A 1 605 ? -15.781 -27.228 49.337 1.00 43.44 605 VAL A O 1
ATOM 5018 N N . PRO A 1 606 ? -14.156 -25.782 49.922 1.00 52.03 606 PRO A N 1
ATOM 5019 C CA . PRO A 1 606 ? -13.642 -26.600 51.028 1.00 52.03 606 PRO A CA 1
ATOM 5020 C C . PRO A 1 606 ? -14.669 -26.875 52.146 1.00 52.03 606 PRO A C 1
ATOM 5022 O O . PRO A 1 606 ? -15.344 -25.961 52.622 1.00 52.03 606 PRO A O 1
ATOM 5025 N N . GLU A 1 607 ? -14.724 -28.125 52.626 1.00 48.91 607 GLU A N 1
ATOM 5026 C CA . GLU A 1 607 ? -15.631 -28.633 53.683 1.00 48.91 607 GLU A CA 1
ATOM 5027 C C . GLU A 1 607 ? -15.619 -27.801 54.978 1.00 48.91 607 GLU A C 1
ATOM 5029 O O . GLU A 1 607 ? -16.664 -27.519 55.563 1.00 48.91 607 GLU A O 1
ATOM 5034 N N . GLU A 1 608 ? -14.445 -27.329 55.398 1.00 45.09 608 GLU A N 1
ATOM 5035 C CA . GLU A 1 608 ? -14.250 -26.539 56.624 1.00 45.09 608 GLU A CA 1
ATOM 5036 C C . GLU A 1 608 ? -15.017 -25.207 56.609 1.00 45.09 608 GLU A C 1
ATOM 5038 O O . GLU A 1 608 ? -15.348 -24.658 57.660 1.00 45.09 608 GLU A O 1
ATOM 5043 N N . LYS A 1 609 ? -15.353 -24.703 55.415 1.00 44.19 609 LYS A N 1
ATOM 5044 C CA . LYS A 1 609 ? -16.117 -23.465 55.225 1.00 44.19 609 LYS A 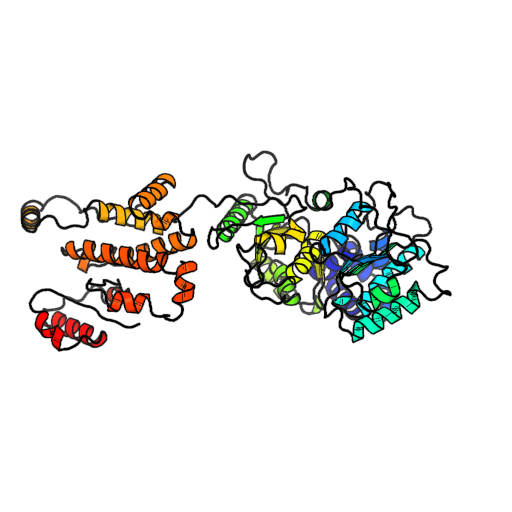CA 1
ATOM 5045 C C . LYS A 1 609 ? -17.621 -23.703 55.049 1.00 44.19 609 LYS A C 1
ATOM 5047 O O . LYS A 1 609 ? -18.379 -22.740 55.133 1.00 44.19 609 LYS A O 1
ATOM 5052 N N . LYS A 1 610 ? -18.075 -24.955 54.882 1.00 46.47 610 LYS A N 1
ATOM 5053 C CA . LYS A 1 610 ? -19.507 -25.300 54.763 1.00 46.47 610 LYS A CA 1
ATOM 5054 C C . LYS A 1 610 ? -20.262 -25.113 56.084 1.00 46.47 610 LYS A C 1
ATOM 5056 O O . LYS A 1 610 ? -21.388 -24.631 56.080 1.00 46.47 610 LYS A O 1
ATOM 5061 N N . LYS A 1 611 ? -19.623 -25.384 57.229 1.00 39.28 611 LYS A N 1
ATOM 5062 C CA . LYS A 1 611 ? -20.238 -25.272 58.574 1.00 39.28 611 LYS A CA 1
ATOM 5063 C C . LYS A 1 611 ? -20.432 -23.837 59.083 1.00 39.28 611 LYS A C 1
ATOM 5065 O O . LYS A 1 611 ? -21.112 -23.628 60.079 1.00 39.28 611 LYS A O 1
ATOM 5070 N N . ILE A 1 612 ? -19.849 -22.845 58.409 1.00 38.88 612 ILE A N 1
ATOM 5071 C CA . ILE A 1 612 ? -20.024 -21.417 58.731 1.00 38.88 612 ILE A CA 1
ATOM 5072 C C . ILE A 1 612 ? -21.276 -20.848 58.018 1.00 38.88 612 ILE A C 1
ATOM 5074 O O . ILE A 1 612 ? -21.742 -19.761 58.351 1.00 38.88 612 ILE A O 1
ATOM 5078 N N . SER A 1 613 ? -21.870 -21.599 57.078 1.00 36.81 613 SER A N 1
ATOM 5079 C CA . SER A 1 613 ? -22.949 -21.132 56.192 1.00 36.81 613 SER A CA 1
ATOM 5080 C C . SER A 1 613 ? -24.358 -21.096 56.804 1.00 36.81 613 SER A C 1
ATOM 5082 O O . SER A 1 613 ? -25.211 -20.395 56.264 1.00 36.81 613 SER A O 1
ATOM 5084 N N . ASP A 1 614 ? -24.587 -21.699 57.979 1.00 33.47 614 ASP A N 1
ATOM 5085 C CA . ASP A 1 614 ? -25.867 -21.580 58.709 1.00 33.47 614 ASP A CA 1
ATOM 5086 C C . ASP A 1 614 ? -26.131 -20.153 59.233 1.00 33.47 614 ASP A C 1
ATOM 5088 O O . ASP A 1 614 ? -27.223 -19.836 59.710 1.00 33.47 614 ASP A O 1
ATOM 5092 N N . LYS A 1 615 ? -25.142 -19.253 59.132 1.00 32.47 615 LYS A N 1
ATOM 5093 C CA . LYS A 1 615 ? -25.295 -17.817 59.386 1.00 32.47 615 LYS A CA 1
ATOM 5094 C C . LYS A 1 615 ? -24.664 -16.996 58.252 1.00 32.47 615 LYS A C 1
ATOM 5096 O O . LYS A 1 615 ? -23.552 -16.502 58.371 1.00 32.47 615 LYS A O 1
ATOM 5101 N N . ASN A 1 616 ? -25.431 -16.810 57.176 1.00 31.45 616 ASN A N 1
ATOM 5102 C CA . ASN A 1 616 ? -25.326 -15.713 56.200 1.00 31.45 616 ASN A CA 1
ATOM 5103 C C . ASN A 1 616 ? -23.948 -15.442 55.552 1.00 31.45 616 ASN A C 1
ATOM 5105 O O . ASN A 1 616 ? -23.437 -14.345 55.738 1.00 31.45 616 ASN A O 1
ATOM 5109 N N . VAL A 1 617 ? -23.392 -16.333 54.714 1.00 28.52 617 VAL A N 1
ATOM 5110 C CA . VAL A 1 617 ? -22.458 -15.961 53.613 1.00 28.52 617 VAL A CA 1
ATOM 5111 C C . VAL A 1 617 ? -22.464 -17.053 52.525 1.00 28.52 617 VAL A C 1
ATOM 5113 O O . VAL A 1 617 ? -22.189 -18.210 52.831 1.00 28.52 617 VAL A O 1
ATOM 5116 N N . ILE A 1 618 ? -22.694 -16.692 51.253 1.00 29.00 618 ILE A N 1
ATOM 5117 C CA . ILE A 1 618 ? -22.407 -17.544 50.079 1.00 29.00 618 ILE A CA 1
ATOM 5118 C C . ILE A 1 618 ? -21.126 -17.020 49.420 1.00 29.00 618 ILE A C 1
ATOM 5120 O O . ILE A 1 618 ? -21.045 -15.847 49.061 1.00 29.00 618 ILE A O 1
ATOM 5124 N N . ARG A 1 619 ? -20.118 -17.888 49.290 1.00 35.25 619 ARG A N 1
ATOM 5125 C CA . ARG A 1 619 ? -18.830 -17.623 48.631 1.00 35.25 619 ARG A CA 1
ATOM 5126 C C . ARG A 1 619 ? -18.741 -18.500 47.379 1.00 35.25 619 ARG A C 1
ATOM 5128 O O . ARG A 1 619 ? -19.002 -19.696 47.476 1.00 35.25 619 ARG A O 1
ATOM 5135 N N . PHE A 1 620 ? -18.355 -17.921 46.246 1.00 31.95 620 PHE A N 1
ATOM 5136 C CA . PHE A 1 620 ? -18.035 -18.643 45.014 1.00 31.95 620 PHE A CA 1
ATOM 5137 C C . PHE A 1 620 ? -16.526 -18.529 44.780 1.00 31.95 620 PHE A C 1
ATOM 5139 O O . PHE A 1 620 ? -16.036 -17.428 44.554 1.00 31.95 620 PHE A O 1
ATOM 5146 N N . ASP A 1 621 ? -15.797 -19.640 44.859 1.00 29.34 621 ASP A N 1
ATOM 5147 C CA . ASP A 1 621 ? -14.417 -19.724 44.371 1.00 29.34 621 ASP A CA 1
ATOM 5148 C C . ASP A 1 621 ? -14.462 -20.492 43.041 1.00 29.34 621 ASP A C 1
ATOM 5150 O O . ASP A 1 621 ? -14.888 -21.637 43.028 1.00 29.34 621 ASP A O 1
ATOM 5154 N N . THR A 1 622 ? -14.028 -19.913 41.917 1.00 26.42 622 THR A N 1
ATOM 5155 C CA . THR A 1 622 ? -13.767 -20.697 40.691 1.00 26.42 622 THR A CA 1
ATOM 5156 C C . THR A 1 622 ? -12.565 -20.176 39.913 1.00 26.42 622 THR A C 1
ATOM 5158 O O . THR A 1 622 ? -12.436 -18.976 39.699 1.00 26.42 622 THR A O 1
ATOM 5161 N N . MET A 1 623 ? -11.740 -21.150 39.511 1.00 23.48 623 MET A N 1
ATOM 5162 C CA . MET A 1 623 ? -10.772 -21.238 38.405 1.00 23.48 623 MET A CA 1
ATOM 5163 C C . MET A 1 623 ? -10.390 -19.962 37.630 1.00 23.48 623 MET A C 1
ATOM 5165 O O . MET A 1 623 ? -11.156 -19.484 36.795 1.00 23.48 623 MET A O 1
ATOM 5169 N N . CYS A 1 624 ? -9.123 -19.568 37.810 1.00 30.78 624 CYS A N 1
ATOM 5170 C CA . CYS A 1 624 ? -8.129 -19.372 36.747 1.00 30.78 624 CYS A CA 1
ATOM 5171 C C . CYS A 1 624 ? -6.864 -20.143 37.145 1.00 30.78 624 CYS A C 1
ATOM 5173 O O . CYS A 1 624 ? -6.497 -20.060 38.344 1.00 30.78 624 CYS A O 1
#

Foldseek 3Di:
DVLLVQLLVQLVLLLVDDPVCNLQSCQFRPQLVLCLLAVPDNDCVVVSVQLNPDDDDDPVSSVSVVVSSVVSNVPHCAQVPFDPDPDDLWFAFLAEEEAADAPQQAVVVVVLVCQLVLHFAAPLQEDEDAQPDALVNLVSLLCCQQCVVVPCVPDPGAADEHEYGALVNYDPVRSVVSLVVCCVQHVPPVNSVPGRGGHYYYYHNDCPRSNNVVCVVNYTPDDDSPRDPNDNCCVQWVDQLPLDDPPDPDDTATQEAEEAELDPQLCSVVVLVVVQVVSCVSPVQEAEFEAEAAAQDDPLVVRQLSVCPLRLDRDLHNVVDDPVSSVVSCVVSVDDSLGQYEYEYHYDLAYHLCVLVVCCCCPRNQWDDDPRGIGGNDSSYGYYYYQDSHHDPDPDGSCSRNVSNPVVHPHHYDHDRPLQDLPLLLVLLLVLVVCLVVCVLPDDPPVVVVVCVVVPPDDDDDPQVPSPPRDDDDSVNVVVSCVVPPVVLVVDHSNLVSQLSNQSSVQVVLCSPDPVNVPPVSNVSSLQNVLSNVVSCCVSVPPDPPVVVVVVVVDPCPVVVVVVPDPGAHDDRDCVVVVVPPDDDPDDPVSVVVVLVVQCVVQVPDPVCVVVVVPDDDGGHHDD

Organism: Reticulomyxa filosa (NCBI:txid46433)

Sequence (624 aa):
MNEMQQLVKDLDYIVANETQYWDILSSKYIVPFLQRLDYQIQDSSQVLHEWKNQNSEGMRSLHELGCIFSKVRMKSKNNENVPNSFSIAALKAGRPNLIIANHNDKLFSVLSLYESIGLIPRTEHVLLCKETTTEEEVECLLLRTLLYVKVMDGINIKTPLYCLVWPEKLQARTLEKVVSLFQKLFLEPSRSQQAHLYLFAVVSSNHDNPLSYILREFGPIISELNSHPFDIYEALYSQKVNVLPTNVPGRPIYQVQLYESTKVGTGKTWKIQRDIRYLRKKTNKVQSVCIRLNSSDIDWEEIVETLWNYHPCQLSHASQETIVNVEKRVNDLNYSKDNWIVYHIDVSSCVNKDINDFFFQLLYLQHIDTMNYSFHVNPNMIFFIEIPSKIDSFSDTSHNFFYTLFFKMKFPVKLKPPPFNIGDKGQLSIKWMEEYFAGKLKQPSFVTGILRFFTQQTASSSRDINVENKINLNPTEISQFMRTYFPDLISLSLWHVTMFFNFLFTQFEVLANSRFLLNECIPFRHEATKCAIEFAQDLCFYSYNEEDTKKTYTSQFYLCEKWKKSKELLYLGCPAIAWEQEVSNTWNGQEKEKRMELLFRAVNVPEEKKKISDKNVIRFDTMC

pLDDT: mean 76.7, std 18.05, range [23.48, 97.62]

Radius of gyration: 33.98 Å; chains: 1; bounding box: 87×56×96 Å